Protein AF-0000000084651810 (afdb_homodimer)

Radius of gyration: 59.27 Å; Cα contacts (8 Å, |Δi|>4): 561; chains: 2; bounding box: 59×204×108 Å

Secondary structure (DSSP, 8-state):
--HHHHHHHHHHHHHHHHHHHHHHHHHHHHHHHHHHHHHHHHHHHHHHHHHHHHHHHHHHHHHHHHHHHHHHHHHHHHHHHHHHHHHHHHHHHHHHHHHHHHHTGGGGHHHHHHHHHHHHHHHHHHHHHHHHHHHHHHHHHHHHHHHHHHHHHHHHHHHHHHHHHHHHHHHHHHHHHHHHHHHHHHHHHHHHHHHHHHHHHHHHHHHHHHHHHHHHHHHHHHHHHHHHHHHHHHHHHHHHHHHHHTT--------/--HHHHHHHHHHHHHHHHHHHHHHHHHHHHHHHHHHHHHHHHHHHHHHHHHHHHHHHHHHHHHHHHHHHHHHHHHHHHHHHHHHHHHHHHHHHHHHHHHHHHHTGGGGHHHHHHHHHHHHHHHHHHHHHHHHHHHHHHHHHHHHHHHHHHHHHHHHHHHHHHHHHHHHHHHHHHHHHHHHHHHHHHHHHHHHHHHHHHHHHHHHHHHHHHHHHHHHHHHHHHHHHHHHHHHHHHHHHHHHHHHHHTT--------

pLDDT: mean 84.46, std 17.39, range [23.39, 98.75]

Nearest PDB structures (foldseek):
  3zx6-assembly1_B  TM=9.727E-01  e=1.995E-11  Archaeoglobus fulgidus DSM 4304
  8c5v-assembly1_I  TM=8.941E-01  e=7.279E-11  Escherichia coli
  3ja6-assembly1_H  TM=8.760E-01  e=2.807E-08  Escherichia coli
  5xg2-assembly1_A  TM=6.063E-01  e=2.190E-02  Pyrococcus yayanosii CH1
  5nnv-assembly1_A  TM=5.414E-01  e=7.587E-02  Bacillus subtilis subsp. subtilis str. 168

InterPro domains:
  IPR004089 Methyl-accepting chemotaxis protein (MCP) signalling domain [PF00015] (44-198)
  IPR004089 Methyl-accepting chemotaxis protein (MCP) signalling domain [PS50111] (1-217)
  IPR004089 Methyl-accepting chemotaxis protein (MCP) signalling domain [SM00283] (2-231)
  IPR004090 Chemotaxis methyl-accepting receptor [PR00260] (5-34)
  IPR004090 Chemotaxis methyl-accepting receptor [PR00260] (82-109)
  IPR004090 Chemotaxis methyl-accepting receptor [PR00260] (111-140)
  IPR004090 Chemotaxis methyl-accepting receptor [PR00260] (159-188)

Foldseek 3Di:
DALVVLLVVLVVLLVVLVVVLVVLVVLLVVLVVLLVVLVVLLVVLVVQLVVLVVVLVVLVVQLVVLVVLLVVLVVLLVVLVVQLVVLVVQLVVLVVQLVVLVVVPPVSPVSNVVSVVSNVVSVVSNVVSVVVNVVSVVSNVVSVVSNVVSVVSSVVSVVSNVVSVVSSVVSVVSNVVSVVVSVVSVVVSVVSVVSNVVSVVSSVVSVVVNVVVVVVVVVVVVVVVVVVVVVCVVVVVVVVVVVVPVVPPPPPDPD/DALVVLLVVLVVLLVVLVVVLVVLVVLLVVLVVLLVVLVVLLVVLVVQLVVLVVVLVVLVVQLVVLVVLLVVLVVLLVVLVVQLVVLVVQLVVLVVQLVVLVVVPPVSPVSNVVSVVSNVVSVVSNVVSVVVNVVSVVSNVVSVVSNVVSVVSSVVSVVSNVVSVVSSVVSVVSNVVSVVVSVVSVVVSVVSVVSNVVSVVSSVVSVVVNVVVVVVVVVVVVVVVVVVVVVVVVVVVVVVVVVVVVVVPDPPDDD

Structure (mmCIF, N/CA/C/O backbone):
data_AF-0000000084651810-model_v1
#
loop_
_entity.id
_entity.type
_entity.pdbx_description
1 polymer 'Methyl-accepting chemotaxis protein'
#
loop_
_atom_site.group_PDB
_atom_site.id
_atom_site.type_symbol
_atom_site.label_atom_id
_atom_site.label_alt_id
_atom_site.label_comp_id
_atom_site.label_asym_id
_atom_site.label_entity_id
_atom_site.label_seq_id
_atom_site.pdbx_PDB_ins_code
_atom_site.Cartn_x
_atom_site.Cartn_y
_atom_site.Cartn_z
_atom_site.occupancy
_atom_site.B_iso_or_equiv
_atom_site.auth_seq_id
_atom_site.auth_comp_id
_atom_site.auth_asym_id
_atom_site.auth_atom_id
_atom_site.pdbx_PDB_model_num
ATOM 1 N N . MET A 1 1 ? 6.223 62.5 25.516 1 40.5 1 MET A N 1
ATOM 2 C CA . MET A 1 1 ? 6.027 61.344 24.672 1 40.5 1 MET A CA 1
ATOM 3 C C . MET A 1 1 ? 4.547 61.031 24.5 1 40.5 1 MET A C 1
ATOM 5 O O . MET A 1 1 ? 3.904 60.5 25.422 1 40.5 1 MET A O 1
ATOM 9 N N . THR A 1 2 ? 3.861 61.719 23.562 1 55.69 2 THR A N 1
ATOM 10 C CA . THR A 1 2 ? 2.633 62.469 23.297 1 55.69 2 THR A CA 1
ATOM 11 C C . THR A 1 2 ? 1.539 61.531 22.781 1 55.69 2 THR A C 1
ATOM 13 O O . THR A 1 2 ? 1.82 60.406 22.391 1 55.69 2 THR A O 1
ATOM 16 N N . SER A 1 3 ? 0.353 61.906 23.188 1 61.06 3 SER A N 1
ATOM 17 C CA . SER A 1 3 ? -0.871 61.406 22.562 1 61.06 3 SER A CA 1
ATOM 18 C C . SER A 1 3 ? -0.621 61 21.109 1 61.06 3 SER A C 1
ATOM 20 O O . SER A 1 3 ? -1.196 60 20.641 1 61.06 3 SER A O 1
ATOM 22 N N . GLN A 1 4 ? 0.406 61.594 20.609 1 60.19 4 GLN A N 1
ATOM 23 C CA . GLN A 1 4 ? 0.711 61.344 19.203 1 60.19 4 GLN A CA 1
ATOM 24 C C . GLN A 1 4 ? 1.455 60 19.047 1 60.19 4 GLN A C 1
ATOM 26 O O . GLN A 1 4 ? 1.187 59.25 18.125 1 60.19 4 GLN A O 1
ATOM 31 N N . GLN A 1 5 ? 2.33 59.75 19.938 1 63.53 5 GLN A N 1
ATOM 32 C CA . GLN A 1 5 ? 3.082 58.5 19.891 1 63.53 5 GLN A CA 1
ATOM 33 C C . GLN A 1 5 ? 2.168 57.281 20.109 1 63.53 5 GLN A C 1
ATOM 35 O O . GLN A 1 5 ? 2.309 56.25 19.438 1 63.53 5 GLN A O 1
ATOM 40 N N . LEU A 1 6 ? 1.223 57.438 20.938 1 64.75 6 LEU A N 1
ATOM 41 C CA . LEU A 1 6 ? 0.259 56.375 21.203 1 64.75 6 LEU A CA 1
ATOM 42 C C . LEU A 1 6 ? -0.626 56.125 19.984 1 64.75 6 LEU A C 1
ATOM 44 O O . LEU A 1 6 ? -0.954 54.969 19.672 1 64.75 6 LEU A O 1
ATOM 48 N N . ALA A 1 7 ? -0.992 57.281 19.328 1 66.75 7 ALA A N 1
ATOM 49 C CA . ALA A 1 7 ? -1.823 57.156 18.125 1 66.75 7 ALA A CA 1
ATOM 50 C C . ALA A 1 7 ? -1.078 56.438 17.016 1 66.75 7 ALA A C 1
ATOM 52 O O . ALA A 1 7 ? -1.644 55.562 16.344 1 66.75 7 ALA A O 1
ATOM 53 N N . GLU A 1 8 ? 0.18 56.75 16.828 1 67.69 8 GLU A N 1
ATOM 54 C CA . GLU A 1 8 ? 1.001 56.094 15.805 1 67.69 8 GLU A CA 1
ATOM 55 C C . GLU A 1 8 ? 1.235 54.625 16.141 1 67.69 8 GLU A C 1
ATOM 57 O O . GLU A 1 8 ? 1.187 53.75 15.25 1 67.69 8 GLU A O 1
ATOM 62 N N . GLY A 1 9 ? 1.495 54.375 17.328 1 66.12 9 GLY A N 1
ATOM 63 C CA . GLY A 1 9 ? 1.642 53 17.781 1 66.12 9 GLY A CA 1
ATOM 64 C C . GLY A 1 9 ? 0.395 52.156 17.547 1 66.12 9 GLY A C 1
ATOM 65 O O . GLY A 1 9 ? 0.48 51.031 17.109 1 66.12 9 GLY A O 1
ATOM 66 N N . SER A 1 10 ? -0.712 52.812 17.844 1 69.44 10 SER A N 1
ATOM 67 C CA . SER A 1 10 ? -1.98 52.125 17.672 1 69.44 10 SER A CA 1
ATOM 68 C C . SER A 1 10 ? -2.234 51.781 16.203 1 69.44 10 SER A C 1
ATOM 70 O O . SER A 1 10 ? -2.766 50.719 15.875 1 69.44 10 SER A O 1
ATOM 72 N N . ALA A 1 11 ? -1.832 52.719 15.344 1 71.62 11 ALA A N 1
ATOM 73 C CA . ALA A 1 11 ? -2.012 52.5 13.906 1 71.62 11 ALA A CA 1
ATOM 74 C C . ALA A 1 11 ? -1.132 51.344 13.422 1 71.62 11 ALA A C 1
ATOM 76 O O . ALA A 1 11 ? -1.573 50.531 12.625 1 71.62 11 ALA A O 1
ATOM 77 N N . GLU A 1 12 ? 0.08 51.281 13.867 1 71.25 12 GLU A N 1
ATOM 78 C CA . GLU A 1 12 ? 0.997 50.219 13.508 1 71.25 12 GLU A CA 1
ATOM 79 C C . GLU A 1 12 ? 0.505 48.875 14.031 1 71.25 12 GLU A C 1
ATOM 81 O O . GLU A 1 12 ? 0.606 47.844 13.344 1 71.25 12 GLU A O 1
ATOM 86 N N . GLN A 1 13 ? -0.045 48.906 15.125 1 72.5 13 GLN A N 1
ATOM 87 C CA . GLN A 1 13 ? -0.58 47.688 15.719 1 72.5 13 GLN A CA 1
ATOM 88 C C . GLN A 1 13 ? -1.797 47.188 14.945 1 72.5 13 GLN A C 1
ATOM 90 O O . GLN A 1 13 ? -1.97 45.969 14.75 1 72.5 13 GLN A O 1
ATOM 95 N N . ALA A 1 14 ? -2.582 48.156 14.578 1 73.5 14 ALA A N 1
ATOM 96 C CA . ALA A 1 14 ? -3.76 47.781 13.805 1 73.5 14 ALA A CA 1
ATOM 97 C C . ALA A 1 14 ? -3.361 47.062 12.516 1 73.5 14 ALA A C 1
ATOM 99 O O . ALA A 1 14 ? -3.979 46.062 12.133 1 73.5 14 ALA A O 1
ATOM 100 N N . ALA A 1 15 ? -2.281 47.562 11.883 1 75.94 15 ALA A N 1
ATOM 101 C CA . ALA A 1 15 ? -1.794 46.938 10.648 1 75.94 15 ALA A CA 1
ATOM 102 C C . ALA A 1 15 ? -1.234 45.562 10.906 1 75.94 15 ALA A C 1
ATOM 104 O O . ALA A 1 15 ? -1.475 44.625 10.133 1 75.94 15 ALA A O 1
ATOM 105 N N . ALA A 1 16 ? -0.501 45.406 11.938 1 73.38 16 ALA A N 1
ATOM 106 C CA . ALA A 1 16 ? 0.08 44.125 12.312 1 73.38 16 ALA A CA 1
ATOM 107 C C . ALA A 1 16 ? -1.009 43.094 12.625 1 73.38 16 ALA A C 1
ATOM 109 O O . ALA A 1 16 ? -0.89 41.906 12.25 1 73.38 16 ALA A O 1
ATOM 110 N N . ILE A 1 17 ? -2.064 43.531 13.242 1 76.56 17 ILE A N 1
ATOM 111 C CA . ILE A 1 17 ? -3.164 42.625 13.602 1 76.56 17 ILE A CA 1
ATOM 112 C C . ILE A 1 17 ? -3.9 42.188 12.344 1 76.56 17 ILE A C 1
ATOM 114 O O . ILE A 1 17 ? -4.355 41.031 12.258 1 76.56 17 ILE A O 1
ATOM 118 N N . GLU A 1 18 ? -4.02 43.156 11.414 1 81.5 18 GLU A N 1
ATOM 119 C CA . GLU A 1 18 ? -4.648 42.812 10.148 1 81.5 18 GLU A CA 1
ATOM 120 C C . GLU A 1 18 ? -3.857 41.719 9.43 1 81.5 18 GLU A C 1
ATOM 122 O O . GLU A 1 18 ? -4.434 40.75 8.906 1 81.5 18 GLU A O 1
ATOM 127 N N . GLN A 1 19 ? -2.6 41.875 9.406 1 79.19 19 GLN A N 1
ATOM 128 C CA . GLN A 1 19 ? -1.735 40.875 8.773 1 79.19 19 GLN A CA 1
ATOM 129 C C . GLN A 1 19 ? -1.808 39.531 9.516 1 79.19 19 GLN A C 1
ATOM 131 O O . GLN A 1 19 ? -1.826 38.469 8.883 1 79.19 19 GLN A O 1
ATOM 136 N N . THR A 1 20 ? -1.772 39.562 10.82 1 78.38 20 THR A N 1
ATOM 137 C CA . THR A 1 20 ? -1.868 38.344 11.625 1 78.38 20 THR A CA 1
ATOM 138 C C . THR A 1 20 ? -3.197 37.625 11.383 1 78.38 20 THR A C 1
ATOM 140 O O . THR A 1 20 ? -3.242 36.406 11.273 1 78.38 20 THR A O 1
ATOM 143 N N . SER A 1 21 ? -4.211 38.438 11.312 1 82.25 21 SER A N 1
ATOM 144 C CA . SER A 1 21 ? -5.531 37.906 11.031 1 82.25 21 SER A CA 1
ATOM 145 C C . SER A 1 21 ? -5.559 3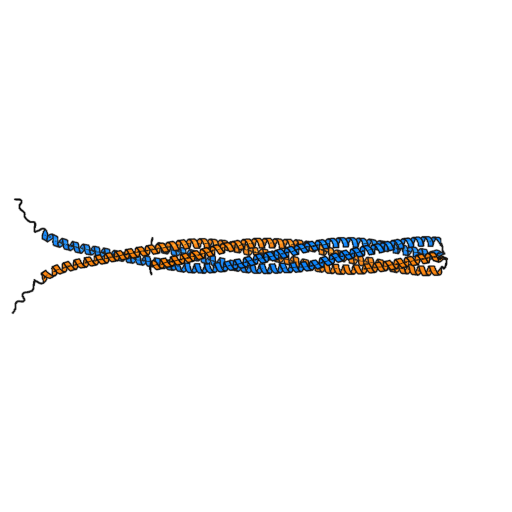7.188 9.688 1 82.25 21 SER A C 1
ATOM 147 O O . SER A 1 21 ? -6.145 36.094 9.562 1 82.25 21 SER A O 1
ATOM 149 N N . ALA A 1 22 ? -4.93 37.812 8.672 1 84 22 ALA A N 1
ATOM 150 C CA . ALA A 1 22 ? -4.863 37.219 7.344 1 84 22 ALA A CA 1
ATOM 151 C C . ALA A 1 22 ? -4.082 35.906 7.371 1 84 22 ALA A C 1
ATOM 153 O O . ALA A 1 22 ? -4.5 34.906 6.762 1 84 22 ALA A O 1
ATOM 154 N N . THR A 1 23 ? -2.971 35.875 8.008 1 82.5 23 THR A N 1
ATOM 155 C CA . THR A 1 23 ? -2.146 34.688 8.133 1 82.5 23 THR A CA 1
ATOM 156 C C . THR A 1 23 ? -2.914 33.562 8.844 1 82.5 23 THR A C 1
ATOM 158 O O . THR A 1 23 ? -2.814 32.406 8.469 1 82.5 23 THR A O 1
ATOM 161 N N . MET A 1 24 ? -3.676 33.938 9.828 1 81 24 MET A N 1
ATOM 162 C CA . MET A 1 24 ? -4.461 32.969 10.586 1 81 24 MET A CA 1
ATOM 163 C C . MET A 1 24 ? -5.527 32.344 9.703 1 81 24 MET A C 1
ATOM 165 O O . MET A 1 24 ? -5.805 31.141 9.828 1 81 24 MET A O 1
ATOM 169 N N . GLN A 1 25 ? -6.117 33.156 8.883 1 83.06 25 GLN A N 1
ATOM 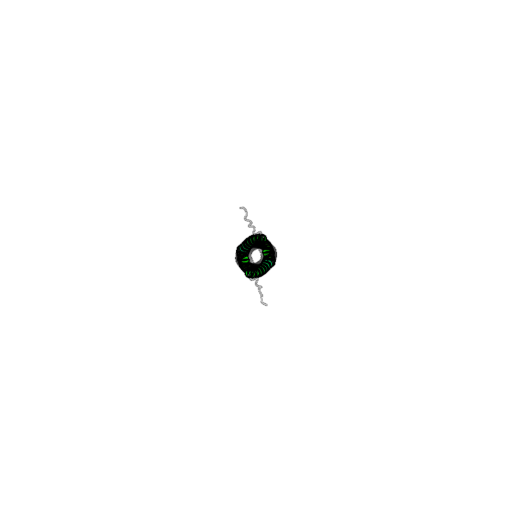170 C CA . GLN A 1 25 ? -7.113 32.625 7.961 1 83.06 25 GLN A CA 1
ATOM 171 C C . GLN A 1 25 ? -6.484 31.625 6.992 1 83.06 25 GLN A C 1
ATOM 173 O O . GLN A 1 25 ? -7.062 30.562 6.719 1 83.06 25 GLN A O 1
ATOM 178 N N . GLU A 1 26 ? -5.324 31.953 6.504 1 86.94 26 GLU A N 1
ATOM 179 C CA . GLU A 1 26 ? -4.609 31.047 5.602 1 86.94 26 GLU A CA 1
ATOM 180 C C . GLU A 1 26 ? -4.238 29.75 6.297 1 86.94 26 GLU A C 1
ATOM 182 O O . GLU A 1 26 ? -4.375 28.672 5.719 1 86.94 26 GLU A O 1
ATOM 187 N N . THR A 1 27 ? -3.768 29.844 7.461 1 85.62 27 THR A N 1
ATOM 188 C CA . THR A 1 27 ? -3.381 28.672 8.234 1 85.62 27 THR A CA 1
ATOM 189 C C . THR A 1 27 ? -4.59 27.781 8.516 1 85.62 27 THR A C 1
ATOM 191 O O . THR A 1 27 ? -4.496 26.562 8.422 1 85.62 27 THR A O 1
ATOM 194 N N . SER A 1 28 ? -5.691 28.391 8.844 1 86.31 28 SER A N 1
ATOM 195 C CA . SER A 1 28 ? -6.918 27.641 9.086 1 86.31 28 SER A CA 1
ATOM 196 C C . SER A 1 28 ? -7.328 26.828 7.859 1 86.31 28 SER A C 1
ATOM 198 O O . SER A 1 28 ? -7.773 25.688 7.984 1 86.31 28 SER A O 1
ATOM 200 N N . VAL A 1 29 ? -7.184 27.422 6.688 1 90.06 29 VAL A N 1
ATOM 201 C CA . VAL A 1 29 ? -7.535 26.75 5.441 1 90.06 29 VAL A CA 1
ATOM 202 C C . VAL A 1 29 ? -6.613 25.547 5.219 1 90.06 29 VAL A C 1
ATOM 204 O O . VAL A 1 29 ? -7.07 24.469 4.848 1 90.06 29 VAL A O 1
ATOM 207 N N . THR A 1 30 ? -5.305 25.734 5.449 1 92.25 30 THR A N 1
ATOM 208 C CA . THR A 1 30 ? -4.34 24.672 5.23 1 92.25 30 THR A CA 1
ATOM 209 C C . THR A 1 30 ? -4.555 23.531 6.23 1 92.25 30 THR A C 1
ATOM 211 O O . THR A 1 30 ? -4.34 22.359 5.906 1 92.25 30 THR A O 1
ATOM 214 N N . ILE A 1 31 ? -4.973 23.828 7.422 1 91.19 31 ILE A N 1
ATOM 215 C CA . ILE A 1 31 ? -5.258 22.812 8.43 1 91.19 31 ILE A CA 1
ATOM 216 C C . ILE A 1 31 ? -6.434 21.953 7.98 1 91.19 31 ILE A C 1
ATOM 218 O O . ILE A 1 31 ? -6.398 20.734 8.109 1 91.19 31 ILE A O 1
ATOM 222 N N . LYS A 1 32 ? -7.445 22.641 7.461 1 90.25 32 LYS A N 1
ATOM 223 C CA . LYS A 1 32 ? -8.609 21.922 6.953 1 90.25 32 LYS A CA 1
ATOM 224 C C . LYS A 1 32 ? -8.227 21.016 5.789 1 90.25 32 LYS A C 1
ATOM 226 O O . LYS A 1 32 ? -8.695 19.875 5.703 1 90.25 32 LYS A O 1
ATOM 231 N N . GLN A 1 33 ? -7.426 21.5 4.961 1 92.62 33 GLN A N 1
ATOM 232 C CA . GLN A 1 33 ? -6.934 20.719 3.832 1 92.62 33 GLN A CA 1
ATOM 233 C C . GLN A 1 33 ? -6.152 19.5 4.309 1 92.62 33 GLN A C 1
ATOM 235 O O . GLN A 1 33 ? -6.297 18.406 3.756 1 92.62 33 GLN A O 1
ATOM 240 N N . ASN A 1 34 ? -5.293 19.703 5.27 1 93.06 34 ASN A N 1
ATOM 241 C CA . ASN A 1 34 ? -4.539 18.578 5.828 1 93.06 34 ASN A CA 1
ATOM 242 C C . ASN A 1 34 ? -5.461 17.516 6.398 1 93.06 34 ASN A C 1
ATOM 244 O O . ASN A 1 34 ? -5.227 16.312 6.203 1 93.06 34 ASN A O 1
ATOM 248 N N . ALA A 1 35 ? -6.469 17.953 7.082 1 89.94 35 ALA A N 1
ATOM 249 C CA . ALA A 1 35 ? -7.426 17.016 7.656 1 89.94 35 ALA A CA 1
ATOM 250 C C . ALA A 1 35 ? -8.102 16.188 6.566 1 89.94 35 ALA A C 1
ATOM 252 O O . ALA A 1 35 ? -8.242 14.969 6.703 1 89.94 35 ALA A O 1
ATOM 253 N N . GLU A 1 36 ? -8.477 16.781 5.504 1 93.69 36 GLU A N 1
ATOM 254 C CA . GLU A 1 36 ? -9.125 16.094 4.395 1 93.69 36 GLU A CA 1
ATOM 255 C C . GLU A 1 36 ? -8.172 15.125 3.711 1 93.69 36 GLU A C 1
ATOM 257 O O . GLU A 1 36 ? -8.531 13.977 3.432 1 93.69 36 GLU A O 1
ATOM 262 N N . ASN A 1 37 ? -6.992 15.617 3.441 1 95.38 37 ASN A N 1
ATOM 263 C CA . ASN A 1 37 ? -5.992 14.773 2.791 1 95.38 37 ASN A CA 1
ATOM 264 C C . ASN A 1 37 ? -5.641 13.562 3.646 1 95.38 37 ASN A C 1
ATOM 266 O O . ASN A 1 37 ? -5.422 12.469 3.119 1 95.38 37 ASN A O 1
ATOM 270 N N . THR A 1 38 ? -5.598 13.75 4.902 1 93.94 38 THR A N 1
ATOM 271 C CA . THR A 1 38 ? -5.297 12.664 5.828 1 93.94 38 THR A CA 1
ATOM 272 C C . THR A 1 38 ? -6.398 11.609 5.801 1 93.94 38 THR A C 1
ATOM 274 O O . THR A 1 38 ? -6.113 10.406 5.781 1 93.94 38 THR A O 1
ATOM 277 N N . LYS A 1 39 ? -7.578 12.078 5.762 1 93.88 39 LYS A N 1
ATOM 278 C CA . LYS A 1 39 ? -8.703 11.156 5.691 1 93.88 39 LYS A CA 1
ATOM 279 C C . LYS A 1 39 ? -8.648 10.312 4.422 1 93.88 39 LYS A C 1
ATOM 281 O O . LYS A 1 39 ? -8.836 9.094 4.469 1 93.88 39 LYS A O 1
ATOM 286 N N . ASN A 1 40 ? -8.375 10.922 3.363 1 96.94 40 ASN A N 1
ATOM 287 C CA . ASN A 1 40 ? -8.266 10.227 2.088 1 96.94 40 ASN A CA 1
ATOM 288 C C . ASN A 1 40 ? -7.102 9.234 2.09 1 96.94 40 ASN A C 1
ATOM 290 O O . ASN A 1 40 ? -7.238 8.109 1.607 1 96.94 40 ASN A O 1
ATOM 294 N N . ALA A 1 41 ? -5.988 9.656 2.613 1 97.06 41 ALA A N 1
ATOM 295 C CA . ALA A 1 41 ? -4.82 8.781 2.695 1 97.06 41 ALA A CA 1
ATOM 296 C C . ALA A 1 41 ? -5.121 7.543 3.539 1 97.06 41 ALA A C 1
ATOM 298 O O . ALA A 1 41 ? -4.715 6.434 3.189 1 97.06 41 ALA A O 1
ATOM 299 N N . SER A 1 42 ? -5.828 7.785 4.625 1 95.69 42 SER A N 1
ATOM 300 C CA . SER A 1 42 ? -6.215 6.676 5.492 1 95.69 42 SER A CA 1
ATOM 301 C C . SER A 1 42 ? -7.102 5.676 4.758 1 95.69 42 SER A C 1
ATOM 303 O O . SER A 1 42 ? -6.887 4.465 4.844 1 95.69 42 SER A O 1
ATOM 305 N N . ALA A 1 43 ? -8.047 6.148 4.02 1 97.44 43 ALA A N 1
ATOM 306 C CA . ALA A 1 43 ? -8.961 5.293 3.27 1 97.44 43 ALA A CA 1
ATOM 307 C C . ALA A 1 43 ? -8.203 4.48 2.217 1 97.44 43 ALA A C 1
ATOM 309 O O . ALA A 1 43 ? -8.477 3.291 2.033 1 97.44 43 ALA A O 1
ATOM 310 N N . LEU A 1 44 ? -7.316 5.109 1.563 1 97.94 44 LEU A N 1
ATOM 311 C CA . LEU A 1 44 ? -6.523 4.438 0.539 1 97.94 44 LEU A CA 1
ATOM 312 C C . LEU A 1 44 ? -5.625 3.373 1.157 1 97.94 44 LEU A C 1
ATOM 314 O O . LEU A 1 44 ? -5.422 2.309 0.569 1 97.94 44 LEU A O 1
ATOM 318 N N . SER A 1 45 ? -5.066 3.68 2.309 1 98.06 45 SER A N 1
ATOM 319 C CA . SER A 1 45 ? -4.242 2.703 3.016 1 98.06 45 SER A CA 1
ATOM 320 C C . SER A 1 45 ? -5.062 1.48 3.418 1 98.06 45 SER A C 1
ATOM 322 O O . SER A 1 45 ? -4.59 0.347 3.312 1 98.06 45 SER A O 1
ATOM 324 N N . ASP A 1 46 ? -6.277 1.731 3.814 1 97.25 46 ASP A N 1
ATOM 325 C CA . ASP A 1 46 ? -7.172 0.636 4.168 1 97.25 46 ASP A CA 1
ATOM 326 C C . ASP A 1 46 ? -7.48 -0.234 2.949 1 97.25 46 ASP A C 1
ATOM 328 O O . ASP A 1 46 ? -7.48 -1.463 3.043 1 97.25 46 ASP A O 1
ATOM 332 N N . LYS A 1 47 ? -7.73 0.368 1.846 1 98.25 47 LYS A N 1
ATOM 333 C CA . LYS A 1 47 ? -7.969 -0.361 0.604 1 98.25 47 LYS A CA 1
ATOM 334 C C . LYS A 1 47 ? -6.754 -1.199 0.214 1 98.25 47 LYS A C 1
ATOM 336 O O . LYS A 1 47 ? -6.898 -2.334 -0.244 1 98.25 47 LYS A O 1
ATOM 341 N N . THR A 1 48 ? -5.605 -0.612 0.396 1 98.62 48 THR A N 1
ATOM 342 C CA . THR A 1 48 ? -4.359 -1.309 0.099 1 98.62 48 THR A CA 1
ATOM 343 C C . THR A 1 48 ? -4.207 -2.545 0.981 1 98.62 48 THR A C 1
ATOM 345 O O . THR A 1 48 ? -3.875 -3.625 0.492 1 98.62 48 THR A O 1
ATOM 348 N N . ALA A 1 49 ? -4.473 -2.367 2.271 1 98.19 49 ALA A N 1
ATOM 349 C CA . ALA A 1 49 ? -4.391 -3.484 3.207 1 98.19 49 ALA A CA 1
ATOM 350 C C . ALA A 1 49 ? -5.352 -4.602 2.812 1 98.19 49 ALA A C 1
ATOM 352 O O . ALA A 1 49 ? -4.98 -5.777 2.818 1 98.19 49 ALA A O 1
ATOM 353 N N . ARG A 1 50 ? -6.551 -4.281 2.371 1 98 50 ARG A N 1
ATOM 354 C CA . ARG A 1 50 ? -7.551 -5.266 1.975 1 98 50 ARG A CA 1
ATOM 355 C C . ARG A 1 50 ? -7.133 -5.988 0.699 1 98 50 ARG A C 1
ATOM 357 O O . ARG A 1 50 ? -7.262 -7.211 0.6 1 98 50 ARG A O 1
ATOM 364 N N . ALA A 1 51 ? -6.66 -5.219 -0.225 1 98.38 51 ALA A N 1
ATOM 365 C CA . ALA A 1 51 ? -6.188 -5.812 -1.474 1 98.38 51 ALA A CA 1
ATOM 366 C C . ALA A 1 51 ? -5.035 -6.781 -1.22 1 98.38 51 ALA A C 1
ATOM 368 O O . ALA A 1 51 ? -4.961 -7.844 -1.839 1 98.38 51 ALA A O 1
ATOM 369 N N . SER A 1 52 ? -4.113 -6.391 -0.338 1 98.62 52 SER A N 1
ATOM 370 C CA . SER A 1 52 ? -2.988 -7.25 0.011 1 98.62 52 SER A CA 1
ATOM 371 C C . SER A 1 52 ? -3.463 -8.539 0.677 1 98.62 52 SER A C 1
ATOM 373 O O . SER A 1 52 ? -2.955 -9.625 0.379 1 98.62 52 SER A O 1
ATOM 375 N N . ASP A 1 53 ? -4.461 -8.406 1.528 1 98.06 53 ASP A N 1
ATOM 376 C CA . ASP A 1 53 ? -5.02 -9.562 2.213 1 98.06 53 ASP A CA 1
ATOM 377 C C . ASP A 1 53 ? -5.676 -10.523 1.222 1 98.06 53 ASP A C 1
ATOM 379 O O . ASP A 1 53 ? -5.469 -11.734 1.297 1 98.06 53 ASP A O 1
ATOM 383 N N . GLU A 1 54 ? -6.406 -10 0.331 1 97.75 54 GLU A N 1
ATOM 384 C CA . GLU A 1 54 ? -7.047 -10.812 -0.697 1 97.75 54 GLU A CA 1
ATOM 385 C C . GLU A 1 54 ? -6.012 -11.492 -1.586 1 97.75 54 GLU A C 1
ATOM 387 O O . GLU A 1 54 ? -6.125 -12.688 -1.878 1 97.75 54 GLU A O 1
ATOM 392 N N . GLY A 1 55 ? -5.031 -10.695 -1.976 1 98.19 55 GLY A N 1
ATOM 393 C CA . GLY A 1 55 ? -3.955 -11.281 -2.76 1 98.19 55 GLY A CA 1
ATOM 394 C C . GLY A 1 55 ? -3.232 -12.398 -2.039 1 98.19 55 GLY A C 1
ATOM 395 O O . GLY A 1 55 ? -2.918 -13.43 -2.641 1 98.19 55 GLY A O 1
ATOM 396 N N . TYR A 1 56 ? -3.016 -12.219 -0.776 1 98.31 56 TYR A N 1
ATOM 397 C CA . TYR A 1 56 ? -2.324 -13.211 0.038 1 98.31 56 TYR A CA 1
ATOM 398 C C . TYR A 1 56 ? -3.119 -14.516 0.106 1 98.31 56 TYR A C 1
ATOM 400 O O . TYR A 1 56 ? -2.555 -15.602 -0.035 1 98.31 56 TYR A O 1
ATOM 408 N N . LYS A 1 57 ? -4.402 -14.469 0.274 1 98.31 57 LYS A N 1
ATOM 409 C CA . LYS A 1 57 ? -5.262 -15.648 0.31 1 98.31 57 LYS A CA 1
ATOM 410 C C . LYS A 1 57 ? -5.215 -16.406 -1.015 1 98.31 57 LYS A C 1
ATOM 412 O O . LYS A 1 57 ? -5.129 -17.625 -1.03 1 98.31 57 LYS A O 1
ATOM 417 N N . HIS A 1 58 ? -5.289 -15.656 -2.098 1 98.19 58 HIS A N 1
ATOM 418 C CA . HIS A 1 58 ? -5.191 -16.281 -3.414 1 98.19 58 HIS A CA 1
ATOM 419 C C . HIS A 1 58 ? -3.842 -16.969 -3.598 1 98.19 58 HIS A C 1
ATOM 421 O O . HIS A 1 58 ? -3.76 -18.016 -4.238 1 98.19 58 HIS A O 1
ATOM 427 N N . MET A 1 59 ? -2.805 -16.406 -2.992 1 98.06 59 MET A N 1
ATOM 428 C CA . MET A 1 59 ? -1.476 -16.984 -3.143 1 98.06 59 MET A CA 1
ATOM 429 C C . MET A 1 59 ? -1.361 -18.297 -2.363 1 98.06 59 MET A C 1
ATOM 431 O O . MET A 1 59 ? -0.643 -19.203 -2.775 1 98.06 59 MET A O 1
ATOM 435 N N . ILE A 1 60 ? -2.098 -18.406 -1.293 1 97.94 60 ILE A N 1
ATOM 436 C CA . ILE A 1 60 ? -2.15 -19.672 -0.564 1 97.94 60 ILE A CA 1
ATOM 437 C C . ILE A 1 60 ? -2.715 -20.766 -1.468 1 97.94 60 ILE A C 1
ATOM 439 O O . ILE A 1 60 ? -2.17 -21.859 -1.532 1 97.94 60 ILE A O 1
ATOM 443 N N . ASP A 1 61 ? -3.74 -20.391 -2.18 1 97.75 61 ASP A N 1
ATOM 444 C CA . ASP A 1 61 ? -4.352 -21.328 -3.115 1 97.75 61 ASP A CA 1
ATOM 445 C C . ASP A 1 61 ? -3.391 -21.672 -4.254 1 97.75 61 ASP A C 1
ATOM 447 O O . ASP A 1 61 ? -3.32 -22.828 -4.688 1 97.75 61 ASP A O 1
ATOM 451 N N . MET A 1 62 ? -2.688 -20.703 -4.711 1 98.44 62 MET A N 1
ATOM 452 C CA . MET A 1 62 ? -1.702 -20.938 -5.762 1 98.44 62 MET A CA 1
ATOM 453 C C . MET A 1 62 ? -0.615 -21.891 -5.293 1 98.44 62 MET A C 1
ATOM 455 O O . MET A 1 62 ? -0.256 -22.828 -6.012 1 98.44 62 MET A O 1
ATOM 459 N N . ASN A 1 63 ? -0.119 -21.609 -4.113 1 98.12 63 ASN A N 1
ATOM 460 C CA . ASN A 1 63 ? 0.919 -22.469 -3.539 1 98.12 63 ASN A CA 1
ATOM 461 C C . ASN A 1 63 ? 0.45 -23.906 -3.406 1 98.12 63 ASN A C 1
ATOM 463 O O . ASN A 1 63 ? 1.188 -24.844 -3.74 1 98.12 63 ASN A O 1
ATOM 467 N N . LYS A 1 64 ? -0.774 -24.141 -3.008 1 97.81 64 LYS A N 1
ATOM 468 C CA . LYS A 1 64 ? -1.354 -25.469 -2.902 1 97.81 64 LYS A CA 1
ATOM 469 C C . LYS A 1 64 ? -1.442 -26.141 -4.27 1 97.81 64 LYS A C 1
ATOM 471 O O . LYS A 1 64 ? -1.094 -27.312 -4.414 1 97.81 64 LYS A O 1
ATOM 476 N N . SER A 1 65 ? -1.901 -25.375 -5.211 1 97.94 65 SER A N 1
ATOM 477 C CA . SER A 1 65 ? -2.025 -25.906 -6.566 1 97.94 65 SER A CA 1
ATOM 478 C C . SER A 1 65 ? -0.669 -26.344 -7.117 1 97.94 65 SER A C 1
ATOM 480 O O . SER A 1 65 ? -0.535 -27.438 -7.664 1 97.94 65 SER A O 1
ATOM 482 N N . MET A 1 66 ? 0.356 -25.531 -6.938 1 98.19 66 MET A N 1
ATOM 483 C CA . MET A 1 66 ? 1.692 -25.828 -7.438 1 98.19 66 MET A CA 1
ATOM 484 C C . MET A 1 66 ? 2.27 -27.062 -6.738 1 98.19 66 MET A C 1
ATOM 486 O O . MET A 1 66 ? 2.904 -27.906 -7.375 1 98.19 66 MET A O 1
ATOM 490 N N . ASN A 1 67 ? 2.002 -27.156 -5.496 1 98.31 67 ASN A N 1
ATOM 491 C CA . ASN A 1 67 ? 2.475 -28.328 -4.762 1 98.31 67 ASN A CA 1
ATOM 492 C C . ASN A 1 67 ? 1.756 -29.609 -5.211 1 98.31 67 ASN A C 1
ATOM 494 O O . ASN A 1 67 ? 2.375 -30.656 -5.324 1 98.31 67 ASN A O 1
ATOM 498 N N . GLU A 1 68 ? 0.479 -29.484 -5.453 1 98.31 68 GLU A N 1
ATOM 499 C CA . GLU A 1 68 ? -0.281 -30.641 -5.949 1 98.31 68 GLU A CA 1
ATOM 500 C C . GLU A 1 68 ? 0.202 -31.062 -7.332 1 98.31 68 GLU A C 1
ATOM 502 O O . GLU A 1 68 ? 0.305 -32.25 -7.617 1 98.31 68 GLU A O 1
ATOM 507 N N . ILE A 1 69 ? 0.496 -30.109 -8.148 1 98.44 69 ILE A N 1
ATOM 508 C CA . ILE A 1 69 ? 1.015 -30.406 -9.477 1 98.44 69 ILE A CA 1
ATOM 509 C C . ILE A 1 69 ? 2.365 -31.109 -9.359 1 98.44 69 ILE A C 1
ATOM 511 O O . ILE A 1 69 ? 2.633 -32.062 -10.078 1 98.44 69 ILE A O 1
ATOM 515 N N . LYS A 1 70 ? 3.176 -30.625 -8.516 1 98 70 LYS A N 1
ATOM 516 C CA . LYS A 1 70 ? 4.477 -31.234 -8.281 1 98 70 LYS A CA 1
ATOM 517 C C . LYS A 1 70 ? 4.32 -32.688 -7.84 1 98 70 LYS A C 1
ATOM 519 O O . LYS A 1 70 ? 4.977 -33.594 -8.383 1 98 70 LYS A O 1
ATOM 524 N N . LYS A 1 71 ? 3.428 -32.938 -6.914 1 98.19 71 LYS A N 1
ATOM 525 C CA . LYS A 1 71 ? 3.174 -34.281 -6.418 1 98.19 71 LYS A CA 1
ATOM 526 C C . LYS A 1 71 ? 2.627 -35.188 -7.523 1 98.19 71 LYS A C 1
ATOM 528 O O . LYS A 1 71 ? 3.064 -36.344 -7.672 1 98.19 71 LYS A O 1
ATOM 533 N N . SER A 1 72 ? 1.679 -34.625 -8.258 1 98 72 SER A N 1
ATOM 534 C CA . SER A 1 72 ? 1.093 -35.375 -9.367 1 98 72 SER A CA 1
ATOM 535 C C . SER A 1 72 ? 2.143 -35.688 -10.422 1 98 72 SER A C 1
ATOM 537 O O . SER A 1 72 ? 2.129 -36.781 -10.992 1 98 72 SER A O 1
ATOM 539 N N . SER A 1 73 ? 3.025 -34.781 -10.695 1 98.25 73 SER A N 1
ATOM 540 C CA . SER A 1 73 ? 4.082 -35 -11.672 1 98.25 73 SER A CA 1
ATOM 541 C C . SER A 1 73 ? 5.035 -36.125 -11.211 1 98.25 73 SER A C 1
ATOM 543 O O . SER A 1 73 ? 5.449 -36.969 -12.016 1 98.25 73 SER A O 1
ATOM 545 N N . ASP A 1 74 ? 5.328 -36.156 -9.977 1 98.12 74 ASP A N 1
ATOM 546 C CA . ASP A 1 74 ? 6.172 -37.188 -9.422 1 98.12 74 ASP A CA 1
ATOM 547 C C . ASP A 1 74 ? 5.508 -38.562 -9.562 1 98.12 74 ASP A C 1
ATOM 549 O O . ASP A 1 74 ? 6.164 -39.562 -9.922 1 98.12 74 ASP A O 1
ATOM 553 N N . GLU A 1 75 ? 4.25 -38.625 -9.297 1 98.44 75 GLU A N 1
ATOM 554 C CA . GLU A 1 75 ? 3.496 -39.844 -9.445 1 98.44 75 GLU A CA 1
ATOM 555 C C . GLU A 1 75 ? 3.469 -40.312 -10.898 1 98.44 75 GLU A C 1
ATOM 557 O O . GLU A 1 75 ? 3.646 -41.5 -11.18 1 98.44 75 GLU A O 1
ATOM 562 N N . MET A 1 76 ? 3.297 -39.375 -11.797 1 98.69 76 MET A N 1
ATOM 563 C CA . MET A 1 76 ? 3.273 -39.688 -13.219 1 98.69 76 MET A CA 1
ATOM 564 C C . MET A 1 76 ? 4.621 -40.25 -13.672 1 98.69 76 MET A C 1
ATOM 566 O O . MET A 1 76 ? 4.68 -41.156 -14.492 1 98.69 76 MET A O 1
ATOM 570 N N . ALA A 1 77 ? 5.656 -39.656 -13.125 1 98.56 77 ALA A N 1
ATOM 571 C CA . ALA A 1 77 ? 7 -40.094 -13.484 1 98.56 77 ALA A CA 1
ATOM 572 C C . ALA A 1 77 ? 7.191 -41.562 -13.156 1 98.56 77 ALA A C 1
ATOM 574 O O . ALA A 1 77 ? 7.77 -42.312 -13.945 1 98.56 77 ALA A O 1
ATOM 575 N N . LYS A 1 78 ? 6.648 -42.031 -12.055 1 98.62 78 LYS A N 1
ATOM 576 C CA . LYS A 1 78 ? 6.754 -43.438 -11.641 1 98.62 78 LYS A CA 1
ATOM 577 C C . LYS A 1 78 ? 5.945 -44.344 -12.57 1 98.62 78 LYS A C 1
ATOM 579 O O . LYS A 1 78 ? 6.414 -45.406 -12.961 1 98.62 78 LYS A O 1
ATOM 584 N N . ILE A 1 79 ? 4.793 -43.906 -12.906 1 98.75 79 ILE A N 1
ATOM 585 C CA . ILE A 1 79 ? 3.926 -44.719 -13.758 1 98.75 79 ILE A CA 1
ATOM 586 C C . ILE A 1 79 ? 4.535 -44.844 -15.148 1 98.75 79 ILE A C 1
ATOM 588 O O . ILE A 1 79 ? 4.52 -45.906 -15.75 1 98.75 79 ILE A O 1
ATOM 592 N N . ILE A 1 80 ? 5.055 -43.75 -15.648 1 98.69 80 ILE A N 1
ATOM 593 C CA . ILE A 1 80 ? 5.613 -43.75 -17 1 98.69 80 ILE A CA 1
ATOM 594 C C . ILE A 1 80 ? 6.836 -44.656 -17.062 1 98.69 80 ILE A C 1
ATOM 596 O O . ILE A 1 80 ? 7.074 -45.312 -18.078 1 98.69 80 ILE A O 1
ATOM 600 N N . LYS A 1 81 ? 7.562 -44.719 -15.984 1 98.44 81 LYS A N 1
ATOM 601 C CA . LYS A 1 81 ? 8.688 -45.656 -15.922 1 98.44 81 LYS A CA 1
ATOM 602 C C . LYS A 1 81 ? 8.203 -47.094 -16.047 1 98.44 81 LYS A C 1
ATOM 604 O O . LYS A 1 81 ? 8.836 -47.906 -16.719 1 98.44 81 LYS A O 1
ATOM 609 N N . VAL A 1 82 ? 7.117 -47.406 -15.398 1 98.44 82 VAL A N 1
ATOM 610 C CA . VAL A 1 82 ? 6.523 -48.719 -15.484 1 98.44 82 VAL A CA 1
ATOM 611 C C . VAL A 1 82 ? 6.133 -49 -16.938 1 98.44 82 VAL A C 1
ATOM 613 O O . VAL A 1 82 ? 6.402 -50.094 -17.453 1 98.44 82 VAL A O 1
ATOM 616 N N . ILE A 1 83 ? 5.578 -48.031 -17.594 1 98.62 83 ILE A N 1
ATOM 617 C CA . ILE A 1 83 ? 5.156 -48.219 -18.984 1 98.62 83 ILE A CA 1
ATOM 618 C C . ILE A 1 83 ? 6.379 -48.469 -19.859 1 98.62 83 ILE A C 1
ATOM 620 O O . ILE A 1 83 ? 6.352 -49.344 -20.734 1 98.62 83 ILE A O 1
ATOM 624 N N . ASP A 1 84 ? 7.348 -47.75 -19.625 1 98.31 84 ASP A N 1
ATOM 625 C CA . ASP A 1 84 ? 8.586 -47.906 -20.375 1 98.31 84 ASP A CA 1
ATOM 626 C C . ASP A 1 84 ? 9.164 -49.312 -20.172 1 98.31 84 ASP A C 1
ATOM 628 O O . ASP A 1 84 ? 9.602 -49.969 -21.125 1 98.31 84 ASP A O 1
ATOM 632 N N . ASP A 1 85 ? 9.172 -49.812 -18.953 1 98.56 85 ASP A N 1
ATOM 633 C CA . ASP A 1 85 ? 9.641 -51.156 -18.641 1 98.56 85 ASP A CA 1
ATOM 634 C C . ASP A 1 85 ? 8.797 -52.219 -19.344 1 98.56 85 ASP A C 1
ATOM 636 O O . ASP A 1 85 ? 9.336 -53.188 -19.844 1 98.56 85 ASP A O 1
ATOM 640 N N . ILE A 1 86 ? 7.559 -51.938 -19.344 1 98.69 86 ILE A N 1
ATOM 641 C CA . ILE A 1 86 ? 6.645 -52.875 -19.984 1 98.69 86 ILE A CA 1
ATOM 642 C C . ILE A 1 86 ? 6.93 -52.906 -21.484 1 98.69 86 ILE A C 1
ATOM 644 O O . ILE A 1 86 ? 6.949 -54 -22.094 1 98.69 86 ILE A O 1
ATOM 648 N N . ALA A 1 87 ? 7.078 -51.781 -22.062 1 98.56 87 ALA A N 1
ATOM 649 C CA . ALA A 1 87 ? 7.391 -51.719 -23.5 1 98.56 87 ALA A CA 1
ATOM 650 C C . ALA A 1 87 ? 8.68 -52.469 -23.812 1 98.56 87 ALA A C 1
ATOM 652 O O . ALA A 1 87 ? 8.758 -53.188 -24.812 1 98.56 87 ALA A O 1
ATOM 653 N N . PHE A 1 88 ? 9.633 -52.344 -23.031 1 98 88 PHE A N 1
ATOM 654 C CA . PHE A 1 88 ? 10.906 -53.031 -23.188 1 98 88 PHE A CA 1
ATOM 655 C C . PHE A 1 88 ? 10.719 -54.531 -23.109 1 98 88 PHE A C 1
ATOM 657 O O . PHE A 1 88 ? 11.234 -55.281 -23.953 1 98 88 PHE A O 1
ATOM 664 N N . GLN A 1 89 ? 10.031 -55 -22.078 1 98.25 89 GLN A N 1
ATOM 665 C CA . GLN A 1 89 ? 9.781 -56.406 -21.906 1 98.25 89 GLN A CA 1
ATOM 666 C C . GLN A 1 89 ? 8.992 -57 -23.078 1 98.25 89 GLN A C 1
ATOM 668 O O . GLN A 1 89 ? 9.289 -58.094 -23.547 1 98.25 89 GLN A O 1
ATOM 673 N N . THR A 1 90 ? 8.016 -56.219 -23.516 1 98.25 90 THR A N 1
ATOM 674 C CA . THR A 1 90 ? 7.215 -56.656 -24.656 1 98.25 90 THR A CA 1
ATOM 675 C C . THR A 1 90 ? 8.078 -56.75 -25.906 1 98.25 90 THR A C 1
ATOM 677 O O . THR A 1 90 ? 7.926 -57.688 -26.703 1 98.25 90 THR A O 1
ATOM 680 N N . ASN A 1 91 ? 8.883 -55.812 -26.047 1 97.62 91 ASN A N 1
ATOM 681 C CA . ASN A 1 91 ? 9.797 -55.844 -27.188 1 97.62 91 ASN A CA 1
ATOM 682 C C . ASN A 1 91 ? 10.688 -57.062 -27.172 1 97.62 91 ASN A C 1
ATOM 684 O O . ASN A 1 91 ? 10.891 -57.719 -28.203 1 97.62 91 ASN A O 1
ATOM 688 N N . ILE A 1 92 ? 11.219 -57.469 -26.062 1 97.25 92 ILE A N 1
ATOM 689 C CA . ILE A 1 92 ? 12.086 -58.656 -25.906 1 97.25 92 ILE A CA 1
ATOM 690 C C . ILE A 1 92 ? 11.289 -59.906 -26.188 1 97.25 92 ILE A C 1
ATOM 692 O O . ILE A 1 92 ? 11.773 -60.812 -26.875 1 97.25 92 ILE A O 1
ATOM 696 N N . LEU A 1 93 ? 10.109 -60 -25.672 1 96.19 93 LEU A N 1
ATOM 697 C CA . LEU A 1 93 ? 9.258 -61.156 -25.891 1 96.19 93 LEU A CA 1
ATOM 698 C C . LEU A 1 93 ? 8.938 -61.344 -27.375 1 96.19 93 LEU A C 1
ATOM 700 O O . LEU A 1 93 ? 8.969 -62.438 -27.891 1 96.19 93 LEU A O 1
ATOM 704 N N . ALA A 1 94 ? 8.68 -60.156 -27.953 1 95.69 94 ALA A N 1
ATOM 705 C CA . ALA A 1 94 ? 8.359 -60.188 -29.375 1 95.69 94 ALA A CA 1
ATOM 706 C C . ALA A 1 94 ? 9.57 -60.625 -30.203 1 95.69 94 ALA A C 1
ATOM 708 O O . ALA A 1 94 ? 9.43 -61.375 -31.172 1 95.69 94 ALA A O 1
ATOM 709 N N . LEU A 1 95 ? 10.742 -60.25 -29.844 1 94.81 95 LEU A N 1
ATOM 710 C CA . LEU A 1 95 ? 11.969 -60.656 -30.531 1 94.81 95 LEU A CA 1
ATOM 711 C C . LEU A 1 95 ? 12.203 -62.156 -30.391 1 94.81 95 LEU A C 1
ATOM 713 O O . LEU A 1 95 ? 12.523 -62.812 -31.391 1 94.81 95 LEU A O 1
ATOM 717 N N . ASN A 1 96 ? 12.047 -62.625 -29.219 1 92.25 96 ASN A N 1
ATOM 718 C CA . ASN A 1 96 ? 12.211 -64.062 -28.984 1 92.25 96 ASN A CA 1
ATOM 719 C C . ASN A 1 96 ? 11.188 -64.875 -29.766 1 92.25 96 ASN A C 1
ATOM 721 O O . ASN A 1 96 ? 11.508 -65.938 -30.297 1 92.25 96 ASN A O 1
ATOM 725 N N . ALA A 1 97 ? 9.992 -64.312 -29.828 1 91.06 97 ALA A N 1
ATOM 726 C CA . ALA A 1 97 ? 8.93 -65 -30.578 1 91.06 97 ALA A CA 1
ATOM 727 C C . ALA A 1 97 ? 9.234 -65 -32.062 1 91.06 97 ALA A C 1
ATOM 729 O O . ALA A 1 97 ? 8.938 -66 -32.75 1 91.06 97 ALA A O 1
ATOM 730 N N . ALA A 1 98 ? 9.797 -64 -32.531 1 90.94 98 ALA A N 1
ATOM 731 C CA . ALA A 1 98 ? 10.172 -63.906 -33.938 1 90.94 98 ALA A CA 1
ATOM 732 C C . ALA A 1 98 ? 11.242 -64.938 -34.281 1 90.94 98 ALA A C 1
ATOM 734 O O . ALA A 1 98 ? 11.195 -65.562 -35.312 1 90.94 98 ALA A O 1
ATOM 735 N N . VAL A 1 99 ? 12.18 -65.125 -33.438 1 89.75 99 VAL A N 1
ATOM 736 C CA . VAL A 1 99 ? 13.25 -66.062 -33.625 1 89.75 99 VAL A CA 1
ATOM 737 C C . VAL A 1 99 ? 12.68 -67.5 -33.625 1 89.75 99 VAL A C 1
ATOM 739 O O . VAL A 1 99 ? 13.023 -68.312 -34.5 1 89.75 99 VAL A O 1
ATOM 742 N N . GLU A 1 100 ? 11.789 -67.75 -32.688 1 84.25 100 GLU A N 1
ATOM 743 C CA . GLU A 1 100 ? 11.18 -69.062 -32.625 1 84.25 100 GLU A CA 1
ATOM 744 C C . GLU A 1 100 ? 10.312 -69.375 -33.844 1 84.25 100 GLU A C 1
ATOM 746 O O . GLU A 1 100 ? 10.297 -70.5 -34.344 1 84.25 100 GLU A O 1
ATOM 751 N N . ALA A 1 101 ? 9.609 -68.312 -34.281 1 87.12 101 ALA A N 1
ATOM 752 C CA . ALA A 1 101 ? 8.773 -68.438 -35.469 1 87.12 101 ALA A CA 1
ATOM 753 C C . ALA A 1 101 ? 9.625 -68.75 -36.688 1 87.12 101 ALA A C 1
ATOM 755 O O . ALA A 1 101 ? 9.219 -69.562 -37.562 1 87.12 101 ALA A O 1
ATOM 756 N N . ALA A 1 102 ? 10.742 -68.188 -36.844 1 87.19 102 ALA A N 1
ATOM 757 C CA . ALA A 1 102 ? 11.648 -68.5 -37.938 1 87.19 102 ALA A CA 1
ATOM 758 C C . ALA A 1 102 ? 12.156 -69.938 -37.906 1 87.19 102 ALA A C 1
ATOM 760 O O . ALA A 1 102 ? 12.273 -70.562 -38.938 1 87.19 102 ALA A O 1
ATOM 761 N N . ARG A 1 103 ? 12.438 -70.375 -36.75 1 84.94 103 ARG A N 1
ATOM 762 C CA . ARG A 1 103 ? 12.938 -71.688 -36.531 1 84.94 103 ARG A CA 1
ATOM 763 C C . ARG A 1 103 ? 11.891 -72.75 -36.938 1 84.94 103 ARG A C 1
ATOM 765 O O . ARG A 1 103 ? 12.242 -73.875 -37.375 1 84.94 103 ARG A O 1
ATOM 772 N N . ALA A 1 104 ? 10.602 -72.375 -36.812 1 81.88 104 ALA A N 1
ATOM 773 C CA . ALA A 1 104 ? 9.516 -73.312 -37.094 1 81.88 104 ALA A CA 1
ATOM 774 C C . ALA A 1 104 ? 9.18 -73.375 -38.594 1 81.88 104 ALA A C 1
ATOM 776 O O . ALA A 1 104 ? 8.312 -74.125 -39.031 1 81.88 104 ALA A O 1
ATOM 777 N N . GLY A 1 105 ? 9.922 -72.562 -39.438 1 81.5 105 GLY A N 1
ATOM 778 C CA . GLY A 1 105 ? 9.773 -72.562 -40.875 1 81.5 105 GLY A CA 1
ATOM 779 C C . GLY A 1 105 ? 8.391 -72.125 -41.344 1 81.5 105 GLY A C 1
ATOM 780 O O . GLY A 1 105 ? 7.887 -71.062 -40.969 1 81.5 105 GLY A O 1
ATOM 781 N N . SER A 1 106 ? 7.719 -73.062 -42.125 1 80.56 106 SER A N 1
ATOM 782 C CA . SER A 1 106 ? 6.426 -72.75 -42.75 1 80.56 106 SER A CA 1
ATOM 783 C C . SER A 1 106 ? 5.312 -72.75 -41.688 1 80.56 106 SER A C 1
ATOM 785 O O . SER A 1 106 ? 4.352 -72 -41.812 1 80.56 106 SER A O 1
ATOM 787 N N . ALA A 1 107 ? 5.508 -73.438 -40.594 1 77.19 107 ALA A N 1
ATOM 788 C CA . ALA A 1 107 ? 4.492 -73.562 -39.531 1 77.19 107 ALA A CA 1
ATOM 789 C C . ALA A 1 107 ? 4.457 -72.312 -38.688 1 77.19 107 ALA A C 1
ATOM 791 O O . ALA A 1 107 ? 3.461 -72 -38 1 77.19 107 ALA A O 1
ATOM 792 N N . GLY A 1 108 ? 5.57 -71.438 -38.875 1 83.06 108 GLY A N 1
ATOM 793 C CA . GLY A 1 108 ? 5.684 -70.312 -38 1 83.06 108 GLY A CA 1
ATOM 794 C C . GLY A 1 108 ? 5.477 -69 -38.75 1 83.06 108 GLY A C 1
ATOM 795 O O . GLY A 1 108 ? 5.66 -67.938 -38.188 1 83.06 108 GLY A O 1
ATOM 796 N N . ALA A 1 109 ? 5.125 -69.062 -39.938 1 84.31 109 ALA A N 1
ATOM 797 C CA . ALA A 1 109 ? 5.055 -67.875 -40.75 1 84.31 109 ALA A CA 1
ATOM 798 C C . ALA A 1 109 ? 4.023 -66.875 -40.219 1 84.31 109 ALA A C 1
ATOM 800 O O . ALA A 1 109 ? 4.27 -65.688 -40.188 1 84.31 109 ALA A O 1
ATOM 801 N N . GLY A 1 110 ? 2.848 -67.312 -39.812 1 84.19 110 GLY A N 1
ATOM 802 C CA . GLY A 1 110 ? 1.826 -66.438 -39.25 1 84.19 110 GLY A CA 1
ATOM 803 C C . GLY A 1 110 ? 2.262 -65.75 -37.938 1 84.19 110 GLY A C 1
ATOM 804 O O . GLY A 1 110 ? 2.012 -64.562 -37.719 1 84.19 110 GLY A O 1
ATOM 805 N N . PHE A 1 111 ? 3.084 -66.5 -37.188 1 87.94 111 PHE A N 1
ATOM 806 C CA . PHE A 1 111 ? 3.539 -66 -35.906 1 87.94 111 PHE A CA 1
ATOM 807 C C . PHE A 1 111 ? 4.656 -65 -36.094 1 87.94 111 PHE A C 1
ATOM 809 O O . PHE A 1 111 ? 4.773 -64.062 -35.281 1 87.94 111 PHE A O 1
ATOM 816 N N . ALA A 1 112 ? 5.438 -65.25 -37.125 1 90.5 112 ALA A N 1
ATOM 817 C CA . ALA A 1 112 ? 6.516 -64.312 -37.375 1 90.5 112 ALA A CA 1
ATOM 818 C C . ALA A 1 112 ? 5.969 -62.906 -37.656 1 90.5 112 ALA A C 1
ATOM 820 O O . ALA A 1 112 ? 6.52 -61.906 -37.188 1 90.5 112 ALA A O 1
ATOM 821 N N . VAL A 1 113 ? 4.777 -62.812 -38.312 1 92 113 VAL A N 1
ATOM 822 C CA . VAL A 1 113 ? 4.148 -61.531 -38.656 1 92 113 VAL A CA 1
ATOM 823 C C . VAL A 1 113 ? 3.605 -60.875 -37.375 1 92 113 VAL A C 1
ATOM 825 O O . VAL A 1 113 ? 3.795 -59.656 -37.188 1 92 113 VAL A O 1
ATOM 828 N N . VAL A 1 114 ? 3.023 -61.656 -36.562 1 93.12 114 VAL A N 1
ATOM 829 C CA . VAL A 1 114 ? 2.469 -61.156 -35.312 1 93.12 114 VAL A CA 1
ATOM 830 C C . VAL A 1 114 ? 3.594 -60.625 -34.438 1 93.12 114 VAL A C 1
ATOM 832 O O . VAL A 1 114 ? 3.492 -59.531 -33.844 1 93.12 114 VAL A O 1
ATOM 835 N N . ALA A 1 115 ? 4.625 -61.438 -34.344 1 94.5 115 ALA A N 1
ATOM 836 C CA . ALA A 1 115 ? 5.762 -61.094 -33.5 1 94.5 115 ALA A CA 1
ATOM 837 C C . ALA A 1 115 ? 6.383 -59.75 -33.938 1 94.5 115 ALA A C 1
ATOM 839 O O . ALA A 1 115 ? 6.723 -58.906 -33.125 1 94.5 115 ALA A O 1
ATOM 840 N N . GLU A 1 116 ? 6.445 -59.562 -35.188 1 95.31 116 GLU A N 1
ATOM 841 C CA . GLU A 1 116 ? 7.035 -58.344 -35.75 1 95.31 116 GLU A CA 1
ATOM 842 C C . GLU A 1 116 ? 6.141 -57.125 -35.469 1 95.31 116 GLU A C 1
ATOM 844 O O . GLU A 1 116 ? 6.633 -56.062 -35.125 1 95.31 116 GLU A O 1
ATOM 849 N N . GLU A 1 117 ? 4.895 -57.312 -35.594 1 96.81 117 GLU A N 1
ATOM 850 C CA . GLU A 1 117 ? 3.961 -56.25 -35.312 1 96.81 117 GLU A CA 1
ATOM 851 C C . GLU A 1 117 ? 3.973 -55.844 -33.844 1 96.81 117 GLU A C 1
ATOM 853 O O . GLU A 1 117 ? 3.955 -54.656 -33.5 1 96.81 117 GLU A O 1
ATOM 858 N N . VAL A 1 118 ? 4.023 -56.812 -32.969 1 97.44 118 VAL A N 1
ATOM 859 C CA . VAL A 1 118 ? 4.078 -56.562 -31.531 1 97.44 118 VAL A CA 1
ATOM 860 C C . VAL A 1 118 ? 5.371 -55.812 -31.188 1 97.44 118 VAL A C 1
ATOM 862 O O . VAL A 1 118 ? 5.371 -54.906 -30.359 1 97.44 118 VAL A O 1
ATOM 865 N N . ARG A 1 119 ? 6.398 -56.219 -31.828 1 97.31 119 ARG A N 1
ATOM 866 C CA . ARG A 1 119 ? 7.684 -55.562 -31.625 1 97.31 119 ARG A CA 1
ATOM 867 C C . ARG A 1 119 ? 7.605 -54.094 -32 1 97.31 119 ARG A C 1
ATOM 869 O O . ARG A 1 119 ? 8.062 -53.219 -31.25 1 97.31 119 ARG A O 1
ATOM 876 N N . ASN A 1 120 ? 6.992 -53.75 -33.125 1 98 120 ASN A N 1
ATOM 877 C CA . ASN A 1 120 ? 6.828 -52.375 -33.562 1 98 120 ASN A CA 1
ATOM 878 C C . ASN A 1 120 ? 5.984 -51.562 -32.594 1 98 120 ASN A C 1
ATOM 880 O O . ASN A 1 120 ? 6.309 -50.406 -32.312 1 98 120 ASN A O 1
ATOM 884 N N . LEU A 1 121 ? 4.965 -52.125 -32.156 1 98.31 121 LEU A N 1
ATOM 885 C CA . LEU A 1 121 ? 4.098 -51.469 -31.188 1 98.31 121 LEU A CA 1
ATOM 886 C C . LEU A 1 121 ? 4.84 -51.188 -29.875 1 98.31 121 LEU A C 1
ATOM 888 O O . LEU A 1 121 ? 4.691 -50.094 -29.297 1 98.31 121 LEU A O 1
ATOM 892 N N . ALA A 1 122 ? 5.609 -52.156 -29.453 1 98.44 122 ALA A N 1
ATOM 893 C CA . ALA A 1 122 ? 6.398 -52 -28.234 1 98.44 122 ALA A CA 1
ATOM 894 C C . ALA A 1 122 ? 7.383 -50.844 -28.375 1 98.44 122 ALA A C 1
ATOM 896 O O . ALA A 1 122 ? 7.555 -50.031 -27.453 1 98.44 122 ALA A O 1
ATOM 897 N N . GLN A 1 123 ? 7.98 -50.688 -29.516 1 98.38 123 GLN A N 1
ATOM 898 C CA . GLN A 1 123 ? 8.938 -49.625 -29.766 1 98.38 123 GLN A CA 1
ATOM 899 C C . GLN A 1 123 ? 8.258 -48.281 -29.781 1 98.38 123 GLN A C 1
ATOM 901 O O . GLN A 1 123 ? 8.797 -47.281 -29.25 1 98.38 123 GLN A O 1
ATOM 906 N N . ARG A 1 124 ? 7.117 -48.219 -30.328 1 98.44 124 ARG A N 1
ATOM 907 C CA . ARG A 1 124 ? 6.348 -46.969 -30.359 1 98.44 124 ARG A CA 1
ATOM 908 C C . ARG A 1 124 ? 5.934 -46.562 -28.953 1 98.44 124 ARG A C 1
ATOM 910 O O . ARG A 1 124 ? 5.953 -45.375 -28.609 1 98.44 124 ARG A O 1
ATOM 917 N N . SER A 1 125 ? 5.562 -47.531 -28.188 1 98.62 125 SER A N 1
ATOM 918 C CA . SER A 1 125 ? 5.172 -47.25 -26.797 1 98.62 125 SER A CA 1
ATOM 919 C C . SER A 1 125 ? 6.355 -46.719 -25.984 1 98.62 125 SER A C 1
ATOM 921 O O . SER A 1 125 ? 6.207 -45.812 -25.203 1 98.62 125 SER A O 1
ATOM 923 N N . ALA A 1 126 ? 7.492 -47.375 -26.188 1 98.5 126 ALA A N 1
ATOM 924 C CA . ALA A 1 126 ? 8.703 -46.969 -25.5 1 98.5 126 ALA A CA 1
ATOM 925 C C . ALA A 1 126 ? 9.055 -45.5 -25.844 1 98.5 126 ALA A C 1
ATOM 927 O O . ALA A 1 126 ? 9.414 -44.719 -24.953 1 98.5 126 ALA A O 1
ATOM 928 N N . LYS A 1 127 ? 8.93 -45.156 -27.094 1 98.62 127 LYS A N 1
ATOM 929 C CA . LYS A 1 127 ? 9.203 -43.781 -27.531 1 98.62 127 LYS A CA 1
ATOM 930 C C . LYS A 1 127 ? 8.219 -42.812 -26.906 1 98.62 127 LYS A C 1
ATOM 932 O O . LYS A 1 127 ? 8.609 -41.719 -26.422 1 98.62 127 LYS A O 1
ATOM 937 N N . ALA A 1 128 ? 6.984 -43.156 -26.938 1 98.62 128 ALA A N 1
ATOM 938 C CA . ALA A 1 128 ? 5.949 -42.312 -26.328 1 98.62 128 ALA A CA 1
ATOM 939 C C . ALA A 1 128 ? 6.207 -42.125 -24.828 1 98.62 128 ALA A C 1
ATOM 941 O O . ALA A 1 128 ? 6.039 -41.031 -24.312 1 98.62 128 ALA A O 1
ATOM 942 N N . ALA A 1 129 ? 6.578 -43.188 -24.156 1 98.5 129 ALA A N 1
ATOM 943 C CA . ALA A 1 129 ? 6.879 -43.125 -22.719 1 98.5 129 ALA A CA 1
ATOM 944 C C . ALA A 1 129 ? 8.047 -42.156 -22.453 1 98.5 129 ALA A C 1
ATOM 946 O O . ALA A 1 129 ? 8 -41.375 -21.516 1 98.5 129 ALA A O 1
ATOM 947 N N . LYS A 1 130 ? 9.039 -42.25 -23.281 1 98.38 130 LYS A N 1
ATOM 948 C CA . LYS A 1 130 ? 10.203 -41.406 -23.141 1 98.38 130 LYS A CA 1
ATOM 949 C C . LYS A 1 130 ? 9.844 -39.938 -23.359 1 98.38 130 LYS A C 1
ATOM 951 O O . LYS A 1 130 ? 10.281 -39.062 -22.594 1 98.38 130 LYS A O 1
ATOM 956 N N . ASP A 1 131 ? 9.062 -39.656 -24.375 1 98.38 131 ASP A N 1
ATOM 957 C CA . ASP A 1 131 ? 8.602 -38.312 -24.641 1 98.38 131 ASP A CA 1
ATOM 958 C C . ASP A 1 131 ? 7.805 -37.781 -23.453 1 98.38 131 ASP A C 1
ATOM 960 O O . ASP A 1 131 ? 8 -36.625 -23.047 1 98.38 131 ASP A O 1
ATOM 964 N N . THR A 1 132 ? 6.973 -38.531 -22.953 1 98.56 132 THR A N 1
ATOM 965 C CA . THR A 1 132 ? 6.152 -38.094 -21.812 1 98.56 132 THR A CA 1
ATOM 966 C C . THR A 1 132 ? 7.02 -37.844 -20.594 1 98.56 132 THR A C 1
ATOM 968 O O . THR A 1 132 ? 6.789 -36.875 -19.859 1 98.56 132 THR A O 1
ATOM 971 N N . ALA A 1 133 ? 8.016 -38.719 -20.359 1 98.44 133 ALA A N 1
ATOM 972 C CA . ALA A 1 133 ? 8.922 -38.562 -19.219 1 98.44 133 ALA A CA 1
ATOM 973 C C . ALA A 1 133 ? 9.633 -37.219 -19.266 1 98.44 133 ALA A C 1
ATOM 975 O O . ALA A 1 133 ? 9.805 -36.562 -18.234 1 98.44 133 ALA A O 1
ATOM 976 N N . GLU A 1 134 ? 10.016 -36.781 -20.438 1 98.5 134 GLU A N 1
ATOM 977 C CA . GLU A 1 134 ? 10.688 -35.5 -20.609 1 98.5 134 GLU A CA 1
ATOM 978 C C . GLU A 1 134 ? 9.766 -34.344 -20.25 1 98.5 134 GLU A C 1
ATOM 980 O O . GLU A 1 134 ? 10.195 -33.375 -19.609 1 98.5 134 GLU A O 1
ATOM 985 N N . ILE A 1 135 ? 8.57 -34.406 -20.656 1 98.62 135 ILE A N 1
ATOM 986 C CA . ILE A 1 135 ? 7.59 -33.375 -20.375 1 98.62 135 ILE A CA 1
ATOM 987 C C . ILE A 1 135 ? 7.332 -33.312 -18.859 1 98.62 135 ILE A C 1
ATOM 989 O O . ILE A 1 135 ? 7.215 -32.219 -18.297 1 98.62 135 ILE A O 1
ATOM 993 N N . ILE A 1 136 ? 7.254 -34.469 -18.266 1 98.62 136 ILE A N 1
ATOM 994 C CA . ILE A 1 136 ? 7.004 -34.562 -16.844 1 98.62 136 ILE A CA 1
ATOM 995 C C . ILE A 1 136 ? 8.133 -33.844 -16.078 1 98.62 136 ILE A C 1
ATOM 997 O O . ILE A 1 136 ? 7.883 -33.125 -15.125 1 98.62 136 ILE A O 1
ATOM 1001 N N . GLU A 1 137 ? 9.32 -34.094 -16.5 1 98.25 137 GLU A N 1
ATOM 1002 C CA . GLU A 1 137 ? 10.461 -33.438 -15.852 1 98.25 137 GLU A CA 1
ATOM 1003 C C . GLU A 1 137 ? 10.383 -31.938 -15.953 1 98.25 137 GLU A C 1
ATOM 1005 O O . GLU A 1 137 ? 10.711 -31.219 -15 1 98.25 137 GLU A O 1
ATOM 1010 N N . LYS A 1 138 ? 9.992 -31.453 -17.062 1 97.88 138 LYS A N 1
ATOM 1011 C CA . LYS A 1 138 ? 9.797 -30.016 -17.25 1 97.88 138 LYS A CA 1
ATOM 1012 C C . LYS A 1 138 ? 8.727 -29.484 -16.312 1 97.88 138 LYS A C 1
ATOM 1014 O O . LYS A 1 138 ? 8.898 -28.422 -15.703 1 97.88 138 LYS A O 1
ATOM 1019 N N . ASN A 1 139 ? 7.66 -30.219 -16.172 1 98.19 139 ASN A N 1
ATOM 1020 C CA . ASN A 1 139 ? 6.574 -29.812 -15.281 1 98.19 139 ASN A CA 1
ATOM 1021 C C . ASN A 1 139 ? 7.023 -29.766 -13.828 1 98.19 139 ASN A C 1
ATOM 1023 O O . ASN A 1 139 ? 6.613 -28.891 -13.07 1 98.19 139 ASN A O 1
ATOM 1027 N N . ILE A 1 140 ? 7.801 -30.719 -13.453 1 98.12 140 ILE A N 1
ATOM 1028 C CA . ILE A 1 140 ? 8.336 -30.75 -12.094 1 98.12 140 ILE A CA 1
ATOM 1029 C C . ILE A 1 140 ? 9.156 -29.5 -11.844 1 98.12 140 ILE A C 1
ATOM 1031 O O . ILE A 1 140 ? 9.016 -28.844 -10.805 1 98.12 140 ILE A O 1
ATOM 1035 N N . ALA A 1 141 ? 10 -29.094 -12.805 1 98.12 141 ALA A N 1
ATOM 1036 C CA . ALA A 1 141 ? 10.82 -27.891 -12.68 1 98.12 141 ALA A CA 1
ATOM 1037 C C . ALA A 1 141 ? 9.953 -26.641 -12.594 1 98.12 141 ALA A C 1
ATOM 1039 O O . ALA A 1 141 ? 10.18 -25.766 -11.742 1 98.12 141 ALA A O 1
ATOM 1040 N N . LEU A 1 142 ? 8.992 -26.578 -13.461 1 97.69 142 LEU A N 1
ATOM 1041 C CA . LEU A 1 142 ? 8.094 -25.422 -13.484 1 97.69 142 LEU A CA 1
ATOM 1042 C C . LEU A 1 142 ? 7.328 -25.297 -12.172 1 97.69 142 LEU A C 1
ATOM 1044 O O . LEU A 1 142 ? 7.188 -24.203 -11.633 1 97.69 142 LEU A O 1
ATOM 1048 N N . SER A 1 143 ? 6.852 -26.422 -11.68 1 98.06 143 SER A N 1
ATOM 1049 C CA . SER A 1 143 ? 6.082 -26.391 -10.438 1 98.06 143 SER A CA 1
ATOM 1050 C C . SER A 1 143 ? 6.969 -26.047 -9.25 1 98.06 143 SER A C 1
ATOM 1052 O O . SER A 1 143 ? 6.547 -25.328 -8.336 1 98.06 143 SER A O 1
ATOM 1054 N N . THR A 1 144 ? 8.195 -26.562 -9.211 1 97.88 144 THR A N 1
ATOM 1055 C CA . THR A 1 144 ? 9.148 -26.219 -8.164 1 97.88 144 THR A CA 1
ATOM 1056 C C . THR A 1 144 ? 9.43 -24.719 -8.141 1 97.88 144 THR A C 1
ATOM 1058 O O . THR A 1 144 ? 9.375 -24.094 -7.086 1 97.88 144 THR A O 1
ATOM 1061 N N . ASN A 1 145 ? 9.633 -24.172 -9.273 1 97.31 145 ASN A N 1
ATOM 1062 C CA . ASN A 1 145 ? 9.82 -22.734 -9.391 1 97.31 145 ASN A CA 1
ATOM 1063 C C . ASN A 1 145 ? 8.562 -21.969 -8.992 1 97.31 145 ASN A C 1
ATOM 1065 O O . ASN A 1 145 ? 8.648 -20.922 -8.352 1 97.31 145 ASN A O 1
ATOM 1069 N N . GLY A 1 146 ? 7.438 -22.562 -9.391 1 97.81 146 GLY A N 1
ATOM 1070 C CA . GLY A 1 146 ? 6.172 -21.953 -9.031 1 97.81 146 GLY A CA 1
ATOM 1071 C C . GLY A 1 146 ? 5.98 -21.828 -7.527 1 97.81 146 GLY A C 1
ATOM 1072 O O . GLY A 1 146 ? 5.48 -20.812 -7.043 1 97.81 146 GLY A O 1
ATOM 1073 N N . VAL A 1 147 ? 6.355 -22.797 -6.816 1 98.12 147 VAL A N 1
ATOM 1074 C CA . VAL A 1 147 ? 6.27 -22.781 -5.363 1 98.12 147 VAL A CA 1
ATOM 1075 C C . VAL A 1 147 ? 7.148 -21.656 -4.812 1 98.12 147 VAL A C 1
ATOM 1077 O O . VAL A 1 147 ? 6.727 -20.906 -3.926 1 98.12 147 VAL A O 1
ATOM 1080 N N . GLU A 1 148 ? 8.336 -21.484 -5.344 1 98.12 148 GLU A N 1
ATOM 1081 C CA . GLU A 1 148 ? 9.242 -20.422 -4.91 1 98.12 148 GLU A CA 1
ATOM 1082 C C . GLU A 1 148 ? 8.656 -19.047 -5.191 1 98.12 148 GLU A C 1
ATOM 1084 O O . GLU A 1 148 ? 8.672 -18.156 -4.324 1 98.12 148 GLU A O 1
ATOM 1089 N N . ILE A 1 149 ? 8.148 -18.875 -6.371 1 98.19 149 ILE A N 1
ATOM 1090 C CA . ILE A 1 149 ? 7.535 -17.594 -6.75 1 98.19 149 ILE A CA 1
ATOM 1091 C C . ILE A 1 149 ? 6.375 -17.281 -5.809 1 98.19 149 ILE A C 1
ATOM 1093 O O . ILE A 1 149 ? 6.219 -16.141 -5.363 1 98.19 149 ILE A O 1
ATOM 1097 N N . SER A 1 150 ? 5.574 -18.297 -5.555 1 98.19 150 SER A N 1
ATOM 1098 C CA . SER A 1 150 ? 4.43 -18.094 -4.668 1 98.19 150 SER A CA 1
ATOM 1099 C C . SER A 1 150 ? 4.875 -17.594 -3.297 1 98.19 150 SER A C 1
ATOM 1101 O O . SER A 1 150 ? 4.242 -16.719 -2.711 1 98.19 150 SER A O 1
ATOM 1103 N N . ASN A 1 151 ? 5.969 -18.094 -2.812 1 97.94 151 ASN A N 1
ATOM 1104 C CA . ASN A 1 151 ? 6.5 -17.672 -1.525 1 97.94 151 ASN A CA 1
ATOM 1105 C C . ASN A 1 151 ? 6.996 -16.219 -1.58 1 97.94 151 ASN A C 1
ATOM 1107 O O . ASN A 1 151 ? 6.754 -15.445 -0.658 1 97.94 151 ASN A O 1
ATOM 1111 N N . LEU A 1 152 ? 7.613 -15.875 -2.598 1 98.12 152 LEU A N 1
ATOM 1112 C CA . LEU A 1 152 ? 8.133 -14.523 -2.766 1 98.12 152 LEU A CA 1
ATOM 1113 C C . LEU A 1 152 ? 7 -13.508 -2.834 1 98.12 152 LEU A C 1
ATOM 1115 O O . LEU A 1 152 ? 7.059 -12.461 -2.189 1 98.12 152 LEU A O 1
ATOM 1119 N N . VAL A 1 153 ? 5.992 -13.852 -3.578 1 98.62 153 VAL A N 1
ATOM 1120 C CA . VAL A 1 153 ? 4.859 -12.945 -3.723 1 98.62 153 VAL A CA 1
ATOM 1121 C C . VAL A 1 153 ? 4.113 -12.836 -2.396 1 98.62 153 VAL A C 1
ATOM 1123 O O . VAL A 1 153 ? 3.689 -11.742 -2.004 1 98.62 153 VAL A O 1
ATOM 1126 N N . SER A 1 154 ? 3.973 -13.961 -1.757 1 98.38 154 SER A N 1
ATOM 1127 C CA . SER A 1 154 ? 3.334 -13.953 -0.445 1 98.38 154 SER A CA 1
ATOM 1128 C C . SER A 1 154 ? 4.074 -13.031 0.521 1 98.38 154 SER A C 1
ATOM 1130 O O . SER A 1 154 ? 3.449 -12.266 1.259 1 98.38 154 SER A O 1
ATOM 1132 N N . ASN A 1 155 ? 5.363 -13.031 0.526 1 97.94 155 ASN A N 1
ATOM 1133 C CA . ASN A 1 155 ? 6.168 -12.156 1.374 1 97.94 155 ASN A CA 1
ATOM 1134 C C . ASN A 1 155 ? 5.984 -10.688 0.999 1 97.94 155 ASN A C 1
ATOM 1136 O O . ASN A 1 155 ? 5.91 -9.82 1.875 1 97.94 155 ASN A O 1
ATOM 1140 N N . SER A 1 156 ? 5.977 -10.484 -0.28 1 98.25 156 SER A N 1
ATOM 1141 C CA . SER A 1 156 ? 5.734 -9.117 -0.74 1 98.25 156 SER A CA 1
ATOM 1142 C C . SER A 1 156 ? 4.383 -8.602 -0.257 1 98.25 156 SER A C 1
ATOM 1144 O O . SER A 1 156 ? 4.273 -7.465 0.201 1 98.25 156 SER A O 1
ATOM 1146 N N . LEU A 1 157 ? 3.402 -9.445 -0.32 1 98.5 157 LEU A N 1
ATOM 1147 C CA . LEU A 1 157 ? 2.057 -9.055 0.091 1 98.5 157 LEU A CA 1
ATOM 1148 C C . LEU A 1 157 ? 1.993 -8.828 1.598 1 98.5 157 LEU A C 1
ATOM 1150 O O . LEU A 1 157 ? 1.293 -7.926 2.064 1 98.5 157 LEU A O 1
ATOM 1154 N N . LYS A 1 158 ? 2.732 -9.578 2.346 1 98.19 158 LYS A N 1
ATOM 1155 C CA . LYS A 1 158 ? 2.812 -9.375 3.789 1 98.19 158 LYS A CA 1
ATOM 1156 C C . LYS A 1 158 ? 3.473 -8.039 4.117 1 98.19 158 LYS A C 1
ATOM 1158 O O . LYS A 1 158 ? 2.996 -7.301 4.984 1 98.19 158 LYS A O 1
ATOM 1163 N N . GLU A 1 159 ? 4.52 -7.742 3.422 1 98.12 159 GLU A N 1
ATOM 1164 C CA . GLU A 1 159 ? 5.203 -6.465 3.605 1 98.12 159 GLU A CA 1
ATOM 1165 C C . GLU A 1 159 ? 4.285 -5.297 3.266 1 98.12 159 GLU A C 1
ATOM 1167 O O . GLU A 1 159 ? 4.258 -4.293 3.984 1 98.12 159 GLU A O 1
ATOM 1172 N N . ILE A 1 160 ? 3.59 -5.449 2.234 1 98.56 160 ILE A N 1
ATOM 1173 C CA . ILE A 1 160 ? 2.645 -4.426 1.795 1 98.56 160 ILE A CA 1
ATOM 1174 C C . ILE A 1 160 ? 1.598 -4.191 2.881 1 98.56 160 ILE A C 1
ATOM 1176 O O . ILE A 1 160 ? 1.291 -3.045 3.219 1 98.56 160 ILE A O 1
ATOM 1180 N N . ASN A 1 161 ? 1.052 -5.262 3.371 1 98.44 161 ASN A N 1
ATOM 1181 C CA . ASN A 1 161 ? 0.043 -5.16 4.422 1 98.44 161 ASN A CA 1
ATOM 1182 C C . ASN A 1 161 ? 0.586 -4.449 5.656 1 98.44 161 ASN A C 1
ATOM 1184 O O . ASN A 1 161 ? -0.072 -3.564 6.207 1 98.44 161 ASN A O 1
ATOM 1188 N N . GLU A 1 162 ? 1.784 -4.738 6.066 1 98.25 162 GLU A N 1
ATOM 1189 C CA . GLU A 1 162 ? 2.43 -4.105 7.215 1 98.25 162 GLU A CA 1
ATOM 1190 C C . GLU A 1 162 ? 2.65 -2.615 6.973 1 98.25 162 GLU A C 1
ATOM 1192 O O . GLU A 1 162 ? 2.383 -1.791 7.848 1 98.25 162 GLU A O 1
ATOM 1197 N N . ASN A 1 163 ? 3.145 -2.346 5.801 1 98.38 163 ASN A N 1
ATOM 1198 C CA . ASN A 1 163 ? 3.379 -0.947 5.457 1 98.38 163 ASN A CA 1
ATOM 1199 C C . ASN A 1 163 ? 2.076 -0.151 5.434 1 98.38 163 ASN A C 1
ATOM 1201 O O . ASN A 1 163 ? 2.031 0.986 5.906 1 98.38 163 ASN A O 1
ATOM 1205 N N . ALA A 1 164 ? 1.05 -0.724 4.848 1 98.12 164 ALA A N 1
ATOM 1206 C CA . ALA A 1 164 ? -0.244 -0.048 4.781 1 98.12 164 ALA A CA 1
ATOM 1207 C C . ALA A 1 164 ? -0.781 0.245 6.18 1 98.12 164 ALA A C 1
ATOM 1209 O O . ALA A 1 164 ? -1.321 1.326 6.43 1 98.12 164 ALA A O 1
ATOM 1210 N N . GLU A 1 165 ? -0.616 -0.672 7.102 1 97.56 165 GLU A N 1
ATOM 1211 C CA . GLU A 1 165 ? -1.049 -0.477 8.484 1 97.56 165 GLU A CA 1
ATOM 1212 C C . GLU A 1 165 ? -0.254 0.639 9.156 1 97.56 165 GLU A C 1
ATOM 1214 O O . GLU A 1 165 ? -0.82 1.461 9.883 1 97.56 165 GLU A O 1
ATOM 1219 N N . LYS A 1 166 ? 0.998 0.689 8.953 1 98.06 166 LYS A N 1
ATOM 1220 C CA . LYS A 1 166 ? 1.843 1.734 9.523 1 98.06 166 LYS A CA 1
ATOM 1221 C C . LYS A 1 166 ? 1.465 3.107 8.969 1 98.06 166 LYS A C 1
ATOM 1223 O O . LYS A 1 166 ? 1.439 4.094 9.711 1 98.06 166 LYS A O 1
ATOM 1228 N N . VAL A 1 167 ? 1.194 3.164 7.672 1 97.69 167 VAL A N 1
ATOM 1229 C CA . VAL A 1 167 ? 0.75 4.418 7.074 1 97.69 167 VAL A CA 1
ATOM 1230 C C . VAL A 1 167 ? -0.564 4.859 7.715 1 97.69 167 VAL A C 1
ATOM 1232 O O . VAL A 1 167 ? -0.737 6.035 8.047 1 97.69 167 VAL A O 1
ATOM 1235 N N . SER A 1 168 ? -1.447 3.9 7.863 1 96.44 168 SER A N 1
ATOM 1236 C CA . SER A 1 168 ? -2.725 4.207 8.5 1 96.44 168 SER A CA 1
ATOM 1237 C C . SER A 1 168 ? -2.521 4.793 9.898 1 96.44 168 SER A C 1
ATOM 1239 O O . SER A 1 168 ? -3.184 5.762 10.266 1 96.44 168 SER A O 1
ATOM 1241 N N . ASN A 1 169 ? -1.606 4.297 10.695 1 97 169 ASN A N 1
ATOM 1242 C CA . ASN A 1 169 ? -1.31 4.801 12.031 1 97 169 ASN A CA 1
ATOM 1243 C C . ASN A 1 169 ? -0.716 6.207 11.977 1 97 169 ASN A C 1
ATOM 1245 O O . ASN A 1 169 ? -1.085 7.07 12.781 1 97 169 ASN A O 1
ATOM 1249 N N . LEU A 1 170 ? 0.181 6.387 11.055 1 96.25 170 LEU A N 1
ATOM 1250 C CA . LEU A 1 170 ? 0.806 7.699 10.906 1 96.25 170 LEU A CA 1
ATOM 1251 C C . LEU A 1 170 ? -0.224 8.75 10.508 1 96.25 170 LEU A C 1
ATOM 1253 O O . LEU A 1 170 ? -0.225 9.859 11.047 1 96.25 170 LEU A O 1
ATOM 1257 N N . VAL A 1 171 ? -1.049 8.383 9.609 1 94.31 171 VAL A N 1
ATOM 1258 C CA . VAL A 1 171 ? -2.092 9.273 9.125 1 94.31 171 VAL A CA 1
ATOM 1259 C C . VAL A 1 171 ? -3.064 9.594 10.258 1 94.31 171 VAL A C 1
ATOM 1261 O O . VAL A 1 171 ? -3.551 10.727 10.367 1 94.31 171 VAL A O 1
ATOM 1264 N N . ALA A 1 172 ? -3.379 8.664 11.078 1 93.75 172 ALA A N 1
ATOM 1265 C CA . ALA A 1 172 ? -4.223 8.898 12.25 1 93.75 172 ALA A CA 1
ATOM 1266 C C . ALA A 1 172 ? -3.576 9.906 13.195 1 93.75 172 ALA A C 1
ATOM 1268 O O . ALA A 1 172 ? -4.258 10.781 13.742 1 93.75 172 ALA A O 1
ATOM 1269 N N . GLU A 1 173 ? -2.311 9.82 13.398 1 94.94 173 GLU A N 1
ATOM 1270 C CA . GLU A 1 173 ? -1.581 10.773 14.234 1 94.94 173 GLU A CA 1
ATOM 1271 C C . GLU A 1 173 ? -1.63 12.18 13.641 1 94.94 173 GLU A C 1
ATOM 1273 O O . GLU A 1 173 ? -1.782 13.164 14.367 1 94.94 173 GLU A O 1
ATOM 1278 N N . ILE A 1 174 ? -1.493 12.25 12.352 1 94.25 174 ILE A N 1
ATOM 1279 C CA . ILE A 1 174 ? -1.568 13.539 11.672 1 94.25 174 ILE A CA 1
ATOM 1280 C C . ILE A 1 174 ? -2.961 14.141 11.859 1 94.25 174 ILE A C 1
ATOM 1282 O O . ILE A 1 174 ? -3.1 15.344 12.086 1 94.25 174 ILE A O 1
ATOM 1286 N N . SER A 1 175 ? -3.959 13.305 11.727 1 92.25 175 SER A N 1
ATOM 1287 C CA . SER A 1 175 ? -5.332 13.766 11.922 1 92.25 175 SER A CA 1
ATOM 1288 C C . SER A 1 175 ? -5.52 14.367 13.305 1 92.25 175 SER A C 1
ATOM 1290 O O . SER A 1 175 ? -6.094 15.453 13.445 1 92.25 175 SER A O 1
ATOM 1292 N N . VAL A 1 176 ? -5.035 13.734 14.367 1 93 176 VAL A N 1
ATOM 1293 C CA . VAL A 1 176 ? -5.141 14.219 15.734 1 93 176 VAL A CA 1
ATOM 1294 C C . VAL A 1 176 ? -4.387 15.539 15.883 1 93 176 VAL A C 1
ATOM 1296 O O . VAL A 1 176 ? -4.902 16.5 16.469 1 93 176 VAL A O 1
ATOM 1299 N N . ALA A 1 177 ? -3.201 15.57 15.289 1 92.38 177 ALA A N 1
ATOM 1300 C CA . ALA A 1 177 ? -2.402 16.797 15.328 1 92.38 177 ALA A CA 1
ATOM 1301 C C . ALA A 1 177 ? -3.109 17.938 14.602 1 92.38 177 ALA A C 1
ATOM 1303 O O . ALA A 1 177 ? -3.113 19.062 15.078 1 92.38 177 ALA A O 1
ATOM 1304 N N . SER A 1 178 ? -3.691 17.672 13.469 1 90.56 178 SER A N 1
ATOM 1305 C CA . SER A 1 178 ? -4.398 18.688 12.695 1 90.56 178 SER A CA 1
ATOM 1306 C C . SER A 1 178 ? -5.609 19.219 13.453 1 90.56 178 SER A C 1
ATOM 1308 O O . SER A 1 178 ? -5.922 20.406 13.383 1 90.56 178 SER A O 1
ATOM 1310 N N . GLU A 1 179 ? -6.277 18.375 14.18 1 89.69 179 GLU A N 1
ATOM 1311 C CA . GLU A 1 179 ? -7.391 18.812 15.016 1 89.69 179 GLU A CA 1
ATOM 1312 C C . GLU A 1 179 ? -6.918 19.734 16.125 1 89.69 179 GLU A C 1
ATOM 1314 O O . GLU A 1 179 ? -7.566 20.734 16.438 1 89.69 179 GLU A O 1
ATOM 1319 N N . GLN A 1 180 ? -5.816 19.422 16.766 1 89.19 180 GLN A N 1
ATOM 1320 C CA . GLN A 1 180 ? -5.227 20.281 17.781 1 89.19 180 GLN A CA 1
ATOM 1321 C C . GLN A 1 180 ? -4.828 21.625 17.188 1 89.19 180 GLN A C 1
ATOM 1323 O O . GLN A 1 180 ? -5.035 22.672 17.812 1 89.19 180 GLN A O 1
ATOM 1328 N N . GLN A 1 181 ? -4.316 21.562 16 1 88.25 181 GLN A N 1
ATOM 1329 C CA . GLN A 1 181 ? -3.93 22.781 15.312 1 88.25 181 GLN A CA 1
ATOM 1330 C C . GLN A 1 181 ? -5.148 23.641 15 1 88.25 181 GLN A C 1
ATOM 1332 O O . GLN A 1 181 ? -5.105 24.875 15.133 1 88.25 181 GLN A O 1
ATOM 1337 N N . ALA A 1 182 ? -6.168 23 14.555 1 87.62 182 ALA A N 1
ATOM 1338 C CA . ALA A 1 182 ? -7.398 23.734 14.266 1 87.62 182 ALA A CA 1
ATOM 1339 C C . ALA A 1 182 ? -7.926 24.438 15.516 1 87.62 182 ALA A C 1
ATOM 1341 O O . ALA A 1 182 ? -8.297 25.609 15.461 1 87.62 182 ALA A O 1
ATOM 1342 N N . ASN A 1 183 ? -7.918 23.766 16.641 1 88.12 183 ASN A N 1
ATOM 1343 C CA . ASN A 1 183 ? -8.336 24.344 17.906 1 88.12 183 ASN A CA 1
ATOM 1344 C C . ASN A 1 183 ? -7.418 25.5 18.328 1 88.12 183 ASN A C 1
ATOM 1346 O O . ASN A 1 183 ? -7.887 26.531 18.797 1 88.12 183 ASN A O 1
ATOM 1350 N N . GLY A 1 184 ? -6.152 25.172 18.188 1 83.38 184 GLY A N 1
ATOM 1351 C CA . GLY A 1 184 ? -5.195 26.234 18.469 1 83.38 184 GLY A CA 1
ATOM 1352 C C . GLY A 1 184 ? -5.387 27.453 17.594 1 83.38 184 GLY A C 1
ATOM 1353 O O . GLY A 1 184 ? -5.309 28.578 18.078 1 83.38 184 GLY A O 1
ATOM 1354 N N . SER A 1 185 ? -5.68 27.328 16.359 1 84.06 185 SER A N 1
ATOM 1355 C CA . SER A 1 185 ? -5.898 28.422 15.422 1 84.06 185 SER A CA 1
ATOM 1356 C C . SER A 1 185 ? -7.148 29.219 15.789 1 84.06 185 SER A C 1
ATOM 1358 O O . SER A 1 185 ? -7.172 30.438 15.664 1 84.06 185 SER A O 1
ATOM 1360 N N . GLU A 1 186 ? -8.195 28.562 16.234 1 84.25 186 GLU A N 1
ATOM 1361 C CA . GLU A 1 186 ? -9.406 29.234 16.672 1 84.25 186 GLU A CA 1
ATOM 1362 C C . GLU A 1 186 ? -9.141 30.109 17.906 1 84.25 186 GLU A C 1
ATOM 1364 O O . GLU A 1 186 ? -9.648 31.219 18 1 84.25 186 GLU A O 1
ATOM 1369 N N . GLN A 1 187 ? -8.414 29.562 18.812 1 80.69 187 GLN A N 1
ATOM 1370 C CA . GLN A 1 187 ? -8.031 30.328 20 1 80.69 187 GLN A CA 1
ATOM 1371 C C . GLN A 1 187 ? -7.223 31.562 19.625 1 80.69 187 GLN A C 1
ATOM 1373 O O . GLN A 1 187 ? -7.395 32.625 20.219 1 80.69 187 GLN A O 1
ATOM 1378 N N . PHE A 1 188 ? -6.43 31.359 18.562 1 76.56 188 PHE A N 1
ATOM 1379 C CA . PHE A 1 188 ? -5.637 32.469 18.078 1 76.56 188 PHE A CA 1
ATOM 1380 C C . PHE A 1 188 ? -6.531 33.562 17.453 1 76.56 188 PHE A C 1
ATOM 1382 O O . PHE A 1 188 ? -6.328 34.75 17.688 1 76.56 188 PHE A O 1
ATOM 1389 N N . ALA A 1 189 ? -7.434 33.125 16.719 1 80.12 189 ALA A N 1
ATOM 1390 C CA . ALA A 1 189 ? -8.367 34.062 16.109 1 80.12 189 ALA A CA 1
ATOM 1391 C C . ALA A 1 189 ? -9.094 34.875 17.156 1 80.12 189 ALA A C 1
ATOM 1393 O O . ALA A 1 189 ? -9.273 36.094 16.984 1 80.12 189 ALA A O 1
ATOM 1394 N N . GLN A 1 190 ? -9.422 34.344 18.281 1 82.38 190 GLN A N 1
ATOM 1395 C CA . GLN A 1 190 ? -10.102 35.031 19.359 1 82.38 190 GLN A CA 1
ATOM 1396 C C . GLN A 1 190 ? -9.164 36.031 20.047 1 82.38 190 GLN A C 1
ATOM 1398 O O . GLN A 1 190 ? -9.578 37.156 20.406 1 82.38 190 GLN A O 1
ATOM 1403 N N . SER A 1 191 ? -7.965 35.531 20.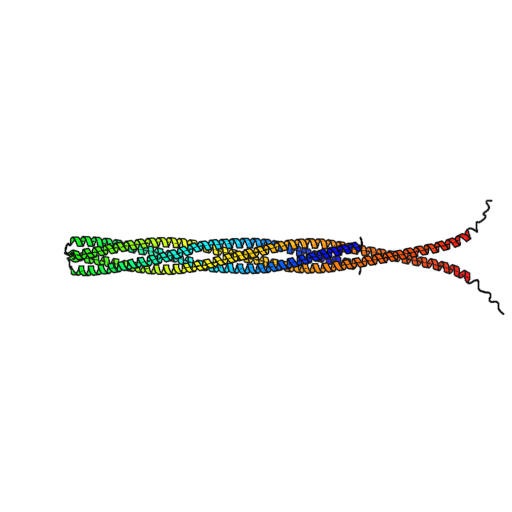203 1 77.38 191 SER A N 1
ATOM 1404 C CA . SER A 1 191 ? -6.973 36.406 20.812 1 77.38 191 SER A CA 1
ATOM 1405 C C . SER A 1 191 ? -6.727 37.625 19.953 1 77.38 191 SER A C 1
ATOM 1407 O O . SER A 1 191 ? -6.555 38.75 20.484 1 77.38 191 SER A O 1
ATOM 1409 N N . ILE A 1 192 ? -6.727 37.469 18.672 1 76.75 192 ILE A N 1
ATOM 1410 C CA . ILE A 1 192 ? -6.496 38.562 17.734 1 76.75 192 ILE A CA 1
ATOM 1411 C C . ILE A 1 192 ? -7.648 39.562 17.828 1 76.75 192 ILE A C 1
ATOM 1413 O O . ILE A 1 192 ? -7.434 40.781 17.797 1 76.75 192 ILE A O 1
ATOM 1417 N N . ILE A 1 193 ? -8.844 39.125 17.969 1 80.5 193 ILE A N 1
ATOM 1418 C CA . ILE A 1 193 ? -10.016 40 18.125 1 80.5 193 ILE A CA 1
ATOM 1419 C C . ILE A 1 193 ? -9.891 40.812 19.406 1 80.5 193 ILE A C 1
ATOM 1421 O O . ILE A 1 193 ? -10.164 42.031 19.406 1 80.5 193 ILE A O 1
ATOM 1425 N N . GLN A 1 194 ? -9.492 40.188 20.453 1 75.75 194 GLN A N 1
ATOM 1426 C CA . GLN A 1 194 ? -9.297 40.875 21.719 1 75.75 194 GLN A CA 1
ATOM 1427 C C . GLN A 1 194 ? -8.203 41.938 21.594 1 75.75 194 GLN A C 1
ATOM 1429 O O . GLN A 1 194 ? -8.336 43.062 22.141 1 75.75 194 GLN A O 1
ATOM 1434 N N . MET A 1 195 ? -7.227 41.594 20.859 1 72.31 195 MET A N 1
ATOM 1435 C CA . MET A 1 195 ? -6.129 42.531 20.688 1 72.31 195 MET A CA 1
ATOM 1436 C C . MET A 1 195 ? -6.574 43.719 19.859 1 72.31 195 MET A C 1
ATOM 1438 O O . MET A 1 195 ? -6.145 44.844 20.109 1 72.31 195 MET A O 1
ATOM 1442 N N . GLU A 1 196 ? -7.395 43.562 18.891 1 75.75 196 GLU A N 1
ATOM 1443 C CA . GLU A 1 196 ? -7.961 44.625 18.109 1 75.75 196 GLU A CA 1
ATOM 1444 C C . GLU A 1 196 ? -8.75 45.594 18.984 1 75.75 196 GLU A C 1
ATOM 1446 O O . GLU A 1 196 ? -8.68 46.812 18.812 1 75.75 196 GLU A O 1
ATOM 1451 N N . GLN A 1 197 ? -9.5 45.094 19.891 1 77.5 197 GLN A N 1
ATOM 1452 C CA . GLN A 1 197 ? -10.281 45.906 20.812 1 77.5 197 GLN A CA 1
ATOM 1453 C C . GLN A 1 197 ? -9.375 46.75 21.703 1 77.5 197 GLN A C 1
ATOM 1455 O O . GLN A 1 197 ? -9.656 47.938 21.953 1 77.5 197 GLN A O 1
ATOM 1460 N N . VAL A 1 198 ? -8.359 46.125 22.125 1 70.69 198 VAL A N 1
ATOM 1461 C CA . VAL A 1 198 ? -7.43 46.812 23 1 70.69 198 VAL A CA 1
ATOM 1462 C C . VAL A 1 198 ? -6.738 47.938 22.234 1 70.69 198 VAL A C 1
ATOM 1464 O O . VAL A 1 198 ? -6.531 49.031 22.781 1 70.69 198 VAL A O 1
ATOM 1467 N N . ILE A 1 199 ? -6.379 47.656 21 1 71.06 199 ILE A N 1
ATOM 1468 C CA . ILE A 1 199 ? -5.73 48.656 20.172 1 71.06 199 ILE A CA 1
ATOM 1469 C C . ILE A 1 199 ? -6.66 49.875 19.984 1 71.06 199 ILE A C 1
ATOM 1471 O O . ILE A 1 199 ? -6.223 51.031 20.031 1 71.06 199 ILE A O 1
ATOM 1475 N N . GLN A 1 200 ? -7.902 49.625 19.75 1 76.06 200 GLN A N 1
ATOM 1476 C CA . GLN A 1 200 ? -8.883 50.719 19.578 1 76.06 200 GLN A CA 1
ATOM 1477 C C . GLN A 1 200 ? -9.039 51.5 20.875 1 76.06 200 GLN A C 1
ATOM 1479 O O . GLN A 1 200 ? -9.133 52.75 20.844 1 76.06 200 GLN A O 1
ATOM 1484 N N . GLN A 1 201 ? -9.102 50.781 21.953 1 72.81 201 GLN A N 1
ATOM 1485 C CA . GLN A 1 201 ? -9.211 51.469 23.25 1 72.81 201 GLN A CA 1
ATOM 1486 C C . GLN A 1 201 ? -7.992 52.312 23.531 1 72.81 201 GLN A C 1
ATOM 1488 O O . GLN A 1 201 ? -8.117 53.438 24.078 1 72.81 201 GLN A O 1
ATOM 1493 N N . ASN A 1 202 ? -6.895 51.75 23.141 1 67.81 202 ASN A N 1
ATOM 1494 C CA . ASN A 1 202 ? -5.664 52.5 23.344 1 67.81 202 ASN A CA 1
ATOM 1495 C C . ASN A 1 202 ? -5.648 53.781 22.5 1 67.81 202 ASN A C 1
ATOM 1497 O O . ASN A 1 202 ? -5.191 54.812 22.953 1 67.81 202 ASN A O 1
ATOM 1501 N N . ALA A 1 203 ? -6.082 53.656 21.281 1 72.12 203 ALA A N 1
ATOM 1502 C CA . ALA A 1 203 ? -6.176 54.812 20.406 1 72.12 203 ALA A CA 1
ATOM 1503 C C . ALA A 1 203 ? -7.113 55.875 20.984 1 72.12 203 ALA A C 1
ATOM 1505 O O . ALA A 1 203 ? -6.809 57.062 20.969 1 72.12 203 ALA A O 1
ATOM 1506 N N . ALA A 1 204 ? -8.25 55.469 21.547 1 75.81 204 ALA A N 1
ATOM 1507 C CA . ALA A 1 204 ? -9.219 56.375 22.156 1 75.81 204 ALA A CA 1
ATOM 1508 C C . ALA A 1 204 ? -8.641 57.031 23.391 1 75.81 204 ALA A C 1
ATOM 1510 O O . ALA A 1 204 ? -8.82 58.219 23.609 1 75.81 204 ALA A O 1
ATOM 1511 N N . ALA A 1 205 ? -7.992 56.219 24.156 1 69.44 205 ALA A N 1
ATOM 1512 C CA . ALA A 1 205 ? -7.379 56.75 25.375 1 69.44 205 ALA A CA 1
ATOM 1513 C C . ALA A 1 205 ? -6.301 57.781 25.031 1 69.44 205 ALA A C 1
ATOM 1515 O O . ALA A 1 205 ? -6.16 58.812 25.734 1 69.44 205 ALA A O 1
ATOM 1516 N N . ALA A 1 206 ? -5.566 57.531 24 1 69.38 206 ALA A N 1
ATOM 1517 C CA . ALA A 1 206 ? -4.543 58.469 23.547 1 69.38 206 ALA A CA 1
ATOM 1518 C C . ALA A 1 206 ? -5.16 59.781 23.125 1 69.38 206 ALA A C 1
ATOM 1520 O O . ALA A 1 206 ? -4.629 60.875 23.453 1 69.38 206 ALA A O 1
ATOM 1521 N N . GLN A 1 207 ? -6.258 59.75 22.438 1 73.44 207 GLN A N 1
ATOM 1522 C CA . GLN A 1 207 ? -6.965 60.969 22.016 1 73.44 207 GLN A CA 1
ATOM 1523 C C . GLN A 1 207 ? -7.484 61.75 23.219 1 73.44 207 GLN A C 1
ATOM 1525 O O . GLN A 1 207 ? -7.359 62.969 23.266 1 73.44 207 GLN A O 1
ATOM 1530 N N . GLU A 1 208 ? -8.055 61.094 24.172 1 72.44 208 GLU A N 1
ATOM 1531 C CA . GLU A 1 208 ? -8.57 61.719 25.375 1 72.44 208 GLU A CA 1
ATOM 1532 C C . GLU A 1 208 ? -7.453 62.375 26.172 1 72.44 208 GLU A C 1
ATOM 1534 O O . GLU A 1 208 ? -7.621 63.5 26.688 1 72.44 208 GLU A O 1
ATOM 1539 N N . ASN A 1 209 ? -6.387 61.656 26.234 1 68.94 209 ASN A N 1
ATOM 1540 C CA . ASN A 1 209 ? -5.23 62.188 26.938 1 68.94 209 ASN A CA 1
ATOM 1541 C C . ASN A 1 209 ? -4.715 63.469 26.266 1 68.94 209 ASN A C 1
ATOM 1543 O O . ASN A 1 209 ? -4.328 64.438 26.938 1 68.94 209 ASN A O 1
ATOM 1547 N N . SER A 1 210 ? -4.668 63.406 24.984 1 72.56 210 SER A N 1
ATOM 1548 C CA . SER A 1 210 ? -4.262 64.562 24.219 1 72.56 210 SER A CA 1
ATOM 1549 C C . SER A 1 210 ? -5.203 65.75 24.469 1 72.56 210 SER A C 1
ATOM 1551 O O . SER A 1 210 ? -4.754 66.875 24.656 1 72.56 210 SER A O 1
ATOM 1553 N N . ALA A 1 211 ? -6.52 65.5 24.5 1 75.88 211 ALA A N 1
ATOM 1554 C CA . ALA A 1 211 ? -7.516 66.562 24.75 1 75.88 211 ALA A CA 1
ATOM 1555 C C . ALA A 1 211 ? -7.375 67.125 26.156 1 75.88 211 ALA A C 1
ATOM 1557 O O . ALA A 1 211 ? -7.461 68.375 26.344 1 75.88 211 ALA A O 1
ATOM 1558 N N . SER A 1 212 ? -7.172 66.25 27.078 1 71.75 212 SER A N 1
ATOM 1559 C CA . SER A 1 212 ? -7 66.625 28.453 1 71.75 212 SER A CA 1
ATOM 1560 C C . SER A 1 212 ? -5.754 67.5 28.625 1 71.75 212 SER A C 1
ATOM 1562 O O . SER A 1 212 ? -5.773 68.5 29.344 1 71.75 212 SER A O 1
ATOM 1564 N N . ALA A 1 213 ? -4.695 67.125 27.938 1 69 213 ALA A N 1
ATOM 1565 C CA . ALA A 1 213 ? -3.451 67.875 27.969 1 69 213 ALA A CA 1
ATOM 1566 C C . ALA A 1 213 ? -3.648 69.25 27.391 1 69 213 ALA A C 1
ATOM 1568 O O . AL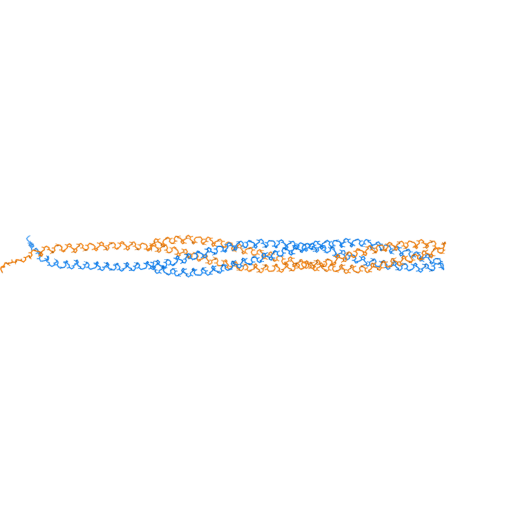A A 1 213 ? -3.133 70.25 27.922 1 69 213 ALA A O 1
ATOM 1569 N N . GLN A 1 214 ? -4.41 69.375 26.344 1 74.44 214 GLN A N 1
ATOM 1570 C CA . GLN A 1 214 ? -4.703 70.625 25.719 1 74.44 214 GLN A CA 1
ATOM 1571 C C . GLN A 1 214 ? -5.527 71.5 26.641 1 74.44 214 GLN A C 1
ATOM 1573 O O . GLN A 1 214 ? -5.273 72.75 26.75 1 74.44 214 GLN A O 1
ATOM 1578 N N . GLU A 1 215 ? -6.527 70.938 27.25 1 76.38 215 GLU A N 1
ATOM 1579 C CA . GLU A 1 215 ? -7.352 71.688 28.203 1 76.38 215 GLU A CA 1
ATOM 1580 C C . GLU A 1 215 ? -6.516 72.188 29.375 1 76.38 215 GLU A C 1
ATOM 1582 O O . GLU A 1 215 ? -6.688 73.312 29.797 1 76.38 215 GLU A O 1
ATOM 1587 N N . LEU A 1 216 ? -5.672 71.375 29.797 1 67.81 216 LEU A N 1
ATOM 1588 C CA . LEU A 1 216 ? -4.801 71.812 30.906 1 67.81 216 LEU A CA 1
ATOM 1589 C C . LEU A 1 216 ? -3.867 72.938 30.484 1 67.81 216 LEU A C 1
ATOM 1591 O O . LEU A 1 216 ? -3.588 73.812 31.266 1 67.81 216 LEU A O 1
ATOM 1595 N N . GLU A 1 217 ? -3.4 72.812 29.344 1 71.5 217 GLU A N 1
ATOM 1596 C CA . GLU A 1 217 ? -2.562 73.875 28.812 1 71.5 217 GLU A CA 1
ATOM 1597 C C . GLU A 1 217 ? -3.326 75.188 28.734 1 71.5 217 GLU A C 1
ATOM 1599 O O . GLU A 1 217 ? -2.799 76.25 29.109 1 71.5 217 GLU A O 1
ATOM 1604 N N . THR A 1 218 ? -4.566 75.125 28.312 1 81 218 THR A N 1
ATOM 1605 C CA . THR A 1 218 ? -5.418 76.312 28.219 1 81 218 THR A CA 1
ATOM 1606 C C . THR A 1 218 ? -5.688 76.875 29.609 1 81 218 THR A C 1
ATOM 1608 O O . THR A 1 218 ? -5.641 78.125 29.797 1 81 218 THR A O 1
ATOM 1611 N N . GLN A 1 219 ? -5.941 76 30.484 1 72.5 219 GLN A N 1
ATOM 1612 C CA . GLN A 1 219 ? -6.195 76.438 31.844 1 72.5 219 GLN A CA 1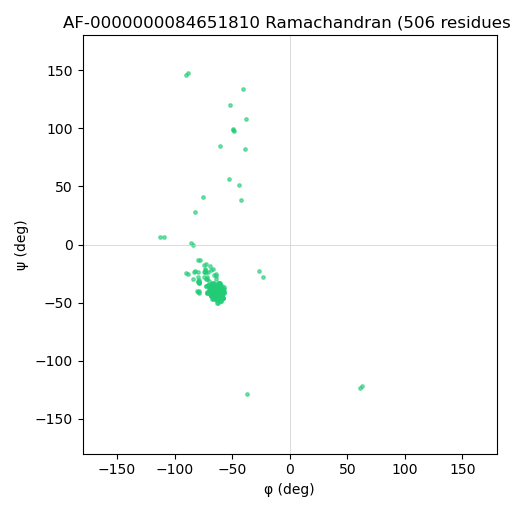
ATOM 1613 C C . GLN A 1 219 ? -4.949 77.125 32.469 1 72.5 219 GLN A C 1
ATOM 1615 O O . GLN A 1 219 ? -5.039 78.125 33.156 1 72.5 219 GLN A O 1
ATOM 1620 N N . ALA A 1 220 ? -3.832 76.5 32.219 1 71.31 220 ALA A N 1
ATOM 1621 C CA . ALA A 1 220 ? -2.564 77.062 32.688 1 71.31 220 ALA A CA 1
ATOM 1622 C C . ALA A 1 220 ? -2.309 78.438 32.125 1 71.31 220 ALA A C 1
ATOM 1624 O O . ALA A 1 220 ? -1.855 79.375 32.844 1 71.31 220 ALA A O 1
ATOM 1625 N N . GLU A 1 221 ? -2.709 78.562 30.922 1 79.12 221 GLU A N 1
ATOM 1626 C CA . GLU A 1 221 ? -2.572 79.875 30.297 1 79.12 221 GLU A CA 1
ATOM 1627 C C . GLU A 1 221 ? -3.504 80.938 30.938 1 79.12 221 GLU A C 1
ATOM 1629 O O . GLU A 1 221 ? -3.121 82.062 31.141 1 79.12 221 GLU A O 1
ATOM 1634 N N . LYS A 1 222 ? -4.652 80.5 31.234 1 79.75 222 LYS A N 1
ATOM 1635 C CA . LYS A 1 222 ? -5.617 81.375 31.875 1 79.75 222 LYS A CA 1
ATOM 1636 C C . LYS A 1 222 ? -5.137 81.812 33.281 1 79.75 222 LYS A C 1
ATOM 1638 O O . LYS A 1 222 ? -5.254 83 33.656 1 79.75 222 LYS A O 1
ATOM 1643 N N . ILE A 1 223 ? -4.594 80.875 33.875 1 73.38 223 ILE A N 1
ATOM 1644 C CA . ILE A 1 223 ? -4.086 81.188 35.219 1 73.38 223 ILE A CA 1
ATOM 1645 C C . ILE A 1 223 ? -2.9 82.125 35.156 1 73.38 223 ILE A C 1
ATOM 1647 O O . ILE A 1 223 ? -2.799 83.062 35.969 1 73.38 223 ILE A O 1
ATOM 1651 N N . LEU A 1 224 ? -2.092 81.938 34.25 1 73.81 224 LEU A N 1
ATOM 1652 C CA . LEU A 1 224 ? -0.946 82.812 34.062 1 73.81 224 LEU A CA 1
ATOM 1653 C C . LEU A 1 224 ? -1.399 84.25 33.75 1 73.81 224 LEU A C 1
ATOM 1655 O O . LEU A 1 224 ? -0.824 85.188 34.25 1 73.81 224 LEU A O 1
ATOM 1659 N N . ASN A 1 225 ? -2.449 84.312 33 1 81.75 225 ASN A N 1
ATOM 1660 C CA . ASN A 1 225 ? -3.008 85.562 32.688 1 81.75 225 ASN A CA 1
ATOM 1661 C C . ASN A 1 225 ? -3.629 86.25 33.906 1 81.75 225 ASN A C 1
ATOM 1663 O O . ASN A 1 225 ? -3.48 87.5 34.094 1 81.75 225 ASN A O 1
ATOM 1667 N N . MET A 1 226 ? -4.254 85.5 34.656 1 73.75 226 MET A N 1
ATOM 1668 C CA . MET A 1 226 ? -4.859 86.062 35.875 1 73.75 226 MET A CA 1
ATOM 1669 C C . MET A 1 226 ? -3.789 86.562 36.875 1 73.75 226 MET A C 1
ATOM 1671 O O . MET A 1 226 ? -3.939 87.625 37.469 1 73.75 226 MET A O 1
ATOM 1675 N N . VAL A 1 227 ? -2.811 85.812 36.906 1 72.38 227 VAL A N 1
ATOM 1676 C CA . VAL A 1 227 ? -1.706 86.125 37.781 1 72.38 227 VAL A CA 1
ATOM 1677 C C . VAL A 1 227 ? -1.026 87.438 37.281 1 72.38 227 VAL A C 1
ATOM 1679 O O . VAL A 1 227 ? -0.654 88.312 38.062 1 72.38 227 VAL A O 1
ATOM 1682 N N . SER A 1 228 ? -0.948 87.438 36.031 1 79.19 228 SER A N 1
ATOM 1683 C CA . SER A 1 228 ? -0.37 88.625 35.438 1 79.19 228 SER A CA 1
ATOM 1684 C C . SER A 1 228 ? -1.234 89.875 35.688 1 79.19 228 SER A C 1
ATOM 1686 O O . SER A 1 228 ? -0.717 90.938 36.031 1 79.19 228 SER A O 1
ATOM 1688 N N . GLU A 1 229 ? -2.504 89.75 35.656 1 76 229 GLU A N 1
ATOM 1689 C CA . GLU A 1 229 ? -3.436 90.812 35.906 1 76 229 GLU A CA 1
ATOM 1690 C C . GLU A 1 229 ? -3.402 91.25 37.375 1 76 229 GLU A C 1
ATOM 1692 O O . GLU A 1 229 ? -3.434 92.438 37.688 1 76 229 GLU A O 1
ATOM 1697 N N . LEU A 1 230 ? -3.309 90.375 38.219 1 71.19 230 LEU A N 1
ATOM 1698 C CA . LEU A 1 230 ? -3.236 90.625 39.625 1 71.19 230 LEU A CA 1
ATOM 1699 C C . LEU A 1 230 ? -1.933 91.312 40 1 71.19 230 LEU A C 1
ATOM 1701 O O . LEU A 1 230 ? -1.916 92.25 40.844 1 71.19 230 LEU A O 1
ATOM 1705 N N . ASN A 1 231 ? -0.998 90.938 39.312 1 74.31 231 ASN A N 1
ATOM 1706 C CA . ASN A 1 231 ? 0.29 91.562 39.531 1 74.31 231 ASN A CA 1
ATOM 1707 C C . ASN A 1 231 ? 0.253 93.062 39.094 1 74.31 231 ASN A C 1
ATOM 1709 O O . ASN A 1 231 ? 0.811 93.938 39.75 1 74.31 231 ASN A O 1
ATOM 1713 N N . ILE A 1 232 ? -0.473 93.375 38.062 1 76 232 ILE A N 1
ATOM 1714 C CA . ILE A 1 232 ? -0.636 94.75 37.594 1 76 232 ILE A CA 1
ATOM 1715 C C . ILE A 1 232 ? -1.48 95.5 38.562 1 76 232 ILE A C 1
ATOM 1717 O O . ILE A 1 232 ? -1.157 96.688 38.875 1 76 232 ILE A O 1
ATOM 1721 N N . LEU A 1 233 ? -2.408 94.938 39.156 1 67.81 233 LEU A N 1
ATOM 1722 C CA . LEU A 1 233 ? -3.293 95.625 40.094 1 67.81 233 LEU A CA 1
ATOM 1723 C C . LEU A 1 233 ? -2.562 95.938 41.406 1 67.81 233 LEU A C 1
ATOM 1725 O O . LEU A 1 233 ? -2.738 97 41.969 1 67.81 233 LEU A O 1
ATOM 1729 N N . VAL A 1 234 ? -1.769 95.125 41.781 1 64.44 234 VAL A N 1
ATOM 1730 C CA . VAL A 1 234 ? -1.042 95.312 43.062 1 64.44 234 VAL A CA 1
ATOM 1731 C C . VAL A 1 234 ? 0.1 96.312 42.844 1 64.44 234 VAL A C 1
ATOM 1733 O O . VAL A 1 234 ? 0.346 97.125 43.719 1 64.44 234 VAL A O 1
ATOM 1736 N N . LYS A 1 235 ? 0.7 96.375 41.719 1 69.56 235 LYS A N 1
ATOM 1737 C CA . LYS A 1 235 ? 1.755 97.375 41.469 1 69.56 235 LYS A CA 1
ATOM 1738 C C . LYS A 1 235 ? 1.168 98.75 41.156 1 69.56 235 LYS A C 1
ATOM 1740 O O . LYS A 1 235 ? 1.748 99.75 41.5 1 69.56 235 LYS A O 1
ATOM 1745 N N . GLY A 1 236 ? 0.138 98.75 40.406 1 60.06 236 GLY A N 1
ATOM 1746 C CA . GLY A 1 236 ? -0.507 100 40.188 1 60.06 236 GLY A CA 1
ATOM 1747 C C . GLY A 1 236 ? -1.097 100.625 41.438 1 60.06 236 GLY A C 1
ATOM 1748 O O . GLY A 1 236 ? -1.21 101.875 41.562 1 60.06 236 GLY A O 1
ATOM 1749 N N . LYS A 1 237 ? -1.517 100.062 42.5 1 56.47 237 LYS A N 1
ATOM 1750 C CA . LYS A 1 237 ? -1.897 100.562 43.812 1 56.47 237 LYS A CA 1
ATOM 1751 C C . LYS A 1 237 ? -0.67 101.062 44.594 1 56.47 237 LYS A C 1
ATOM 1753 O O . LYS A 1 237 ? -0.734 102 45.344 1 56.47 237 LYS A O 1
ATOM 1758 N N . ASP A 1 238 ? 0.468 100.5 44.406 1 51.5 238 ASP A N 1
ATOM 1759 C CA . ASP A 1 238 ? 1.682 100.938 45.062 1 51.5 238 ASP A CA 1
ATOM 1760 C C . ASP A 1 238 ? 2.248 102.188 44.344 1 51.5 238 ASP A C 1
ATOM 1762 O O . ASP A 1 238 ? 2.838 103.062 45 1 51.5 238 ASP A O 1
ATOM 1766 N N . SER A 1 239 ? 2.145 102.438 43.094 1 50.38 239 SER A N 1
ATOM 1767 C CA . SER A 1 239 ? 2.588 103.75 42.5 1 50.38 239 SER A CA 1
ATOM 1768 C C . SER A 1 239 ? 1.653 104.875 42.906 1 50.38 239 SER A C 1
ATOM 1770 O O . SER A 1 239 ? 2.039 106.062 42.844 1 50.38 239 SER A O 1
ATOM 1772 N N . GLY A 1 240 ? 0.481 104.688 43.25 1 44.28 240 GLY A N 1
ATOM 1773 C CA . GLY A 1 240 ? -0.313 105.75 43.812 1 44.28 240 GLY A CA 1
ATOM 1774 C C . GLY A 1 240 ? -0.017 106 45.281 1 44.28 240 GLY A C 1
ATOM 1775 O O . GLY A 1 240 ? -0.447 107 45.875 1 44.28 240 GLY A O 1
ATOM 1776 N N . MET A 1 241 ? 0.501 105.125 46.125 1 43.72 241 MET A N 1
ATOM 1777 C CA . MET A 1 241 ? 0.87 105.375 47.531 1 43.72 241 MET A CA 1
ATOM 1778 C C . MET A 1 241 ? 2.305 105.875 47.625 1 43.72 241 MET A C 1
ATOM 1780 O O . MET A 1 241 ? 2.699 106.438 48.656 1 43.72 241 MET A O 1
ATOM 1784 N N . GLU A 1 242 ? 3.236 105.625 46.75 1 41.16 242 GLU A N 1
ATOM 1785 C CA . GLU A 1 242 ? 4.57 106.188 46.875 1 41.16 242 GLU A CA 1
ATOM 1786 C C . GLU A 1 242 ? 4.551 107.688 46.562 1 41.16 242 GLU A C 1
ATOM 1788 O O . GLU A 1 242 ? 5.418 108.438 47 1 41.16 242 GLU A O 1
ATOM 1793 N N . ASN A 1 243 ? 3.74 108.25 45.812 1 41.06 243 ASN A N 1
ATOM 1794 C CA . ASN A 1 243 ? 3.828 109.688 45.719 1 41.06 243 ASN A CA 1
ATOM 1795 C C . ASN A 1 243 ? 3.395 110.375 47 1 41.06 243 ASN A C 1
ATOM 1797 O O . ASN A 1 243 ? 3.566 111.562 47.156 1 41.06 243 ASN A O 1
ATOM 1801 N N . ARG A 1 244 ? 2.686 109.875 47.969 1 44.38 244 ARG A N 1
ATOM 1802 C CA . ARG A 1 244 ? 2.396 110.625 49.188 1 44.38 244 ARG A CA 1
ATOM 1803 C C . ARG A 1 244 ? 3.547 110.5 50.188 1 44.38 244 ARG A C 1
ATOM 1805 O O . ARG A 1 244 ? 3.615 111.25 51.156 1 44.38 244 ARG A O 1
ATOM 1812 N N . LYS A 1 245 ? 4.332 109.438 50.25 1 44.06 245 LYS A N 1
ATOM 1813 C CA . LYS A 1 245 ? 5.328 109.375 51.312 1 44.06 245 LYS A CA 1
ATOM 1814 C C . LYS A 1 245 ? 6.559 110.188 51 1 44.06 245 LYS A C 1
ATOM 1816 O O . LYS A 1 245 ? 7.367 110.5 51.906 1 44.06 245 LYS A O 1
ATOM 1821 N N . ASN A 1 246 ? 6.879 110.375 49.75 1 37.78 246 ASN A N 1
ATOM 1822 C CA . ASN A 1 246 ? 8.117 111.125 49.594 1 37.78 246 ASN A CA 1
ATOM 1823 C C . ASN A 1 246 ? 7.953 112.562 50.094 1 37.78 246 ASN A C 1
ATOM 1825 O O . ASN A 1 246 ? 8.906 113.312 50.031 1 37.78 246 ASN A O 1
ATOM 1829 N N . ASN A 1 247 ? 6.785 113.062 50.188 1 36.69 247 ASN A N 1
ATOM 1830 C CA . ASN A 1 247 ? 6.797 114.438 50.688 1 36.69 247 ASN A CA 1
ATOM 1831 C C . ASN A 1 247 ? 7.109 114.5 52.156 1 36.69 247 ASN A C 1
ATOM 1833 O O . ASN A 1 247 ? 7.078 115.625 52.781 1 36.69 247 ASN A O 1
ATOM 1837 N N . VAL A 1 248 ? 6.945 113.562 53.062 1 35.62 248 VAL A N 1
ATOM 1838 C CA . VAL A 1 248 ? 7.219 113.75 54.469 1 35.62 248 VAL A CA 1
ATOM 1839 C C . VAL A 1 248 ? 8.711 113.562 54.75 1 35.62 248 VAL A C 1
ATOM 1841 O O . VAL A 1 248 ? 9.188 112.438 54.938 1 35.62 248 VAL A O 1
ATOM 1844 N N . ARG A 1 249 ? 9.625 113.812 53.812 1 38.53 249 ARG A N 1
ATOM 1845 C CA . ARG A 1 249 ? 11.047 113.875 54.156 1 38.53 249 ARG A CA 1
ATOM 1846 C C . ARG A 1 249 ? 11.289 114.75 55.344 1 38.53 249 ARG A C 1
ATOM 1848 O O . ARG A 1 249 ? 10.914 115.938 55.344 1 38.53 249 ARG A O 1
ATOM 1855 N N . ILE A 1 250 ? 11.469 114.188 56.594 1 30.16 250 ILE A N 1
ATOM 1856 C CA . ILE A 1 250 ? 11.906 114.688 57.875 1 30.16 250 ILE A CA 1
ATOM 1857 C C . ILE A 1 250 ? 13.227 115.5 57.719 1 30.16 250 ILE A C 1
ATOM 1859 O O . ILE A 1 250 ? 14.172 114.938 57.125 1 30.16 250 ILE A O 1
ATOM 1863 N N . ASP A 1 251 ? 13.25 116.812 57.656 1 33.44 251 ASP A N 1
ATOM 1864 C CA . ASP A 1 251 ? 14.281 117.812 57.875 1 33.44 251 ASP A CA 1
ATOM 1865 C C . ASP A 1 251 ? 15.125 117.5 59.094 1 33.44 251 ASP A C 1
ATOM 1867 O O . ASP A 1 251 ? 14.719 117.75 60.219 1 33.44 251 ASP A O 1
ATOM 1871 N N . ILE A 1 252 ? 15.477 116.312 59.406 1 29.27 252 ILE A N 1
ATOM 1872 C CA . ILE A 1 252 ? 16.312 116.062 60.594 1 29.27 252 ILE A CA 1
ATOM 1873 C C . ILE A 1 252 ? 17.656 116.812 60.406 1 29.27 252 ILE A C 1
ATOM 1875 O O . ILE A 1 252 ? 18.375 116.5 59.438 1 29.27 252 ILE A O 1
ATOM 1879 N N . GLY A 1 253 ? 17.766 118.062 60.719 1 29.12 253 GLY A N 1
ATOM 1880 C CA . GLY A 1 253 ? 18.891 118.938 60.969 1 29.12 253 GLY A CA 1
ATOM 1881 C C . GLY A 1 253 ? 20.016 118.25 61.719 1 29.12 253 GLY A C 1
ATOM 1882 O O . GLY A 1 253 ? 19.766 117.438 62.625 1 29.12 253 GLY A O 1
ATOM 1883 N N . ALA A 1 254 ? 21.109 118 60.969 1 33.41 254 ALA A N 1
ATOM 1884 C CA . ALA A 1 254 ? 22.469 117.75 61.406 1 33.41 254 ALA A CA 1
ATOM 1885 C C . ALA A 1 254 ? 22.844 118.75 62.5 1 33.41 254 ALA A C 1
ATOM 1887 O O . ALA A 1 254 ? 23.125 119.938 62.25 1 33.41 254 ALA A O 1
ATOM 1888 N N . GLU A 1 255 ? 22.172 119.125 63.719 1 23.39 255 GLU A N 1
ATOM 1889 C CA . GLU A 1 255 ? 23.078 119.375 64.812 1 23.39 255 GLU A CA 1
ATOM 1890 C C . GLU A 1 255 ? 23.625 118.062 65.438 1 23.39 255 GLU A C 1
ATOM 1892 O O . GLU A 1 255 ? 22.953 117.062 65.375 1 23.39 255 GLU A O 1
ATOM 1897 N N . MET B 1 1 ? -12.336 58.25 32.375 1 40.31 1 MET B N 1
ATOM 1898 C CA . MET B 1 1 ? -12.016 56.875 32 1 40.31 1 MET B CA 1
ATOM 1899 C C . MET B 1 1 ? -10.508 56.656 31.906 1 40.31 1 MET B C 1
ATOM 1901 O O . MET B 1 1 ? -9.875 57.094 30.953 1 40.31 1 MET B O 1
ATOM 1905 N N . THR B 1 2 ? -9.844 56.438 33.062 1 55.16 2 THR B N 1
ATOM 1906 C CA . THR B 1 2 ? -8.664 56.812 33.844 1 55.16 2 THR B CA 1
ATOM 1907 C C . THR B 1 2 ? -7.477 55.906 33.469 1 55.16 2 THR B C 1
ATOM 1909 O O . THR B 1 2 ? -7.645 54.875 32.844 1 55.16 2 THR B O 1
ATOM 1912 N N . SER B 1 3 ? -6.332 56.562 33.562 1 60.66 3 SER B N 1
ATOM 1913 C CA . SER B 1 3 ? -5.047 55.875 33.656 1 60.66 3 SER B CA 1
ATOM 1914 C C . SER B 1 3 ? -5.203 54.469 34.188 1 60.66 3 SER B C 1
ATOM 1916 O O . SER B 1 3 ? -4.527 53.531 33.75 1 60.66 3 SER B O 1
ATOM 1918 N N . GLN B 1 4 ? -6.258 54.344 34.969 1 59.75 4 GLN B N 1
ATOM 1919 C CA . GLN B 1 4 ? -6.48 53.062 35.625 1 59.75 4 GLN B CA 1
ATOM 1920 C C . GLN B 1 4 ? -7.098 52.062 34.656 1 59.75 4 GLN B C 1
ATOM 1922 O O . GLN B 1 4 ? -6.723 50.875 34.688 1 59.75 4 GLN B O 1
ATOM 1927 N N . GLN B 1 5 ? -7.988 52.5 33.875 1 63.09 5 GLN B N 1
ATOM 1928 C CA . GLN B 1 5 ? -8.625 51.625 32.906 1 63.09 5 GLN B CA 1
ATOM 1929 C C . GLN B 1 5 ? -7.621 51.125 31.859 1 63.09 5 GLN B C 1
ATOM 1931 O O . GLN B 1 5 ? -7.645 49.938 31.484 1 63.09 5 GLN B O 1
ATOM 1936 N N . LEU B 1 6 ? -6.734 51.938 31.5 1 64.38 6 LEU B N 1
ATOM 1937 C CA . LEU B 1 6 ? -5.695 51.562 30.547 1 64.38 6 LEU B CA 1
ATOM 1938 C C . LEU B 1 6 ? -4.738 50.531 31.156 1 64.38 6 LEU B C 1
ATOM 1940 O O . LEU B 1 6 ? -4.297 49.625 30.469 1 64.38 6 LEU B O 1
ATOM 1944 N N . ALA B 1 7 ? -4.43 50.781 32.469 1 66.25 7 ALA B N 1
ATOM 1945 C CA . ALA B 1 7 ? -3.541 49.844 33.188 1 66.25 7 ALA B CA 1
ATOM 1946 C C . ALA B 1 7 ? -4.172 48.469 33.281 1 66.25 7 ALA B C 1
ATOM 1948 O O . ALA B 1 7 ? -3.502 47.469 33.062 1 66.25 7 ALA B O 1
ATOM 1949 N N . GLU B 1 8 ? -5.445 48.406 33.594 1 67.12 8 GLU B N 1
ATOM 1950 C CA . GLU B 1 8 ? -6.164 47.125 33.688 1 67.12 8 GLU B CA 1
ATOM 1951 C C . GLU B 1 8 ? -6.277 46.438 32.344 1 67.12 8 GLU B C 1
ATOM 1953 O O . GLU B 1 8 ? -6.117 45.219 32.25 1 67.12 8 GLU B O 1
ATOM 1958 N N . GLY B 1 9 ? -6.559 47.219 31.391 1 65.81 9 GLY B N 1
ATOM 1959 C CA . GLY B 1 9 ? -6.598 46.688 30.031 1 65.81 9 GLY B CA 1
ATOM 1960 C C . GLY B 1 9 ? -5.273 46.094 29.578 1 65.81 9 GLY B C 1
ATOM 1961 O O . GLY B 1 9 ? -5.234 45.031 28.984 1 65.81 9 GLY B O 1
ATOM 1962 N N . SER B 1 10 ? -4.246 46.812 29.953 1 69.12 10 SER B N 1
ATOM 1963 C CA . SER B 1 10 ? -2.912 46.375 29.578 1 69.12 10 SER B CA 1
ATOM 1964 C C . SER B 1 10 ? -2.566 45.062 30.266 1 69.12 10 SER B C 1
ATOM 1966 O O . SER B 1 10 ? -1.924 44.188 29.672 1 69.12 10 SER B O 1
ATOM 1968 N N . ALA B 1 11 ? -3.025 44.938 31.516 1 71.19 11 ALA B N 1
ATOM 1969 C CA . ALA B 1 11 ? -2.764 43.688 32.25 1 71.19 11 ALA B CA 1
ATOM 1970 C C . ALA B 1 11 ? -3.518 42.531 31.641 1 71.19 11 ALA B C 1
ATOM 1972 O O . ALA B 1 11 ? -2.969 41.438 31.5 1 71.19 11 ALA B O 1
ATOM 1973 N N . GLU B 1 12 ? -4.727 42.719 31.25 1 71.19 12 GLU B N 1
ATOM 1974 C CA . GLU B 1 12 ? -5.527 41.688 30.594 1 71.19 12 GLU B CA 1
ATOM 1975 C C . GLU B 1 12 ? -4.941 41.312 29.25 1 71.19 12 GLU B C 1
ATOM 1977 O O . GLU B 1 12 ? -4.922 40.125 28.891 1 71.19 12 GLU B O 1
ATOM 1982 N N . GLN B 1 13 ? -4.445 42.219 28.609 1 72.62 13 GLN B N 1
ATOM 1983 C CA . GLN B 1 13 ? -3.83 41.969 27.312 1 72.62 13 GLN B CA 1
ATOM 1984 C C . GLN B 1 13 ? -2.541 41.156 27.469 1 72.62 13 GLN B C 1
ATOM 1986 O O . GLN B 1 13 ? -2.256 40.281 26.656 1 72.62 13 GLN B O 1
ATOM 1991 N N . ALA B 1 14 ? -1.834 41.562 28.5 1 73.44 14 ALA B N 1
ATOM 1992 C CA . ALA B 1 14 ? -0.596 40.812 28.75 1 73.44 14 ALA B CA 1
ATOM 1993 C C . ALA B 1 14 ? -0.875 39.344 29 1 73.44 14 ALA B C 1
ATOM 1995 O O . ALA B 1 14 ? -0.158 38.469 28.484 1 73.44 14 ALA B O 1
ATOM 1996 N N . ALA B 1 15 ? -1.966 39.062 29.719 1 75.88 15 ALA B N 1
ATOM 1997 C CA . ALA B 1 15 ? -2.344 37.688 30 1 75.88 15 ALA B CA 1
ATOM 1998 C C . ALA B 1 15 ? -2.791 36.969 28.734 1 75.88 15 ALA B C 1
ATOM 2000 O O . ALA B 1 15 ? -2.439 35.781 28.516 1 75.88 15 ALA B O 1
ATOM 2001 N N . ALA B 1 16 ? -3.551 37.594 27.938 1 73.38 16 ALA B N 1
ATOM 2002 C CA . ALA B 1 16 ? -4.031 37.031 26.672 1 73.38 16 ALA B CA 1
ATOM 2003 C C . ALA B 1 16 ? -2.871 36.719 25.734 1 73.38 16 ALA B C 1
ATOM 2005 O O . ALA B 1 16 ? -2.873 35.688 25.047 1 73.38 16 ALA B O 1
ATOM 2006 N N . ILE B 1 17 ? -1.881 37.562 25.719 1 76.69 17 ILE B N 1
ATOM 2007 C CA . ILE B 1 17 ? -0.726 37.406 24.844 1 76.69 17 ILE B CA 1
ATOM 2008 C C . ILE B 1 17 ? 0.1 36.188 25.328 1 76.69 17 ILE B C 1
ATOM 2010 O O . ILE B 1 17 ? 0.655 35.469 24.516 1 76.69 17 ILE B O 1
ATOM 2014 N N . GLU B 1 18 ? 0.173 36.094 26.672 1 81.56 18 GLU B N 1
ATOM 2015 C CA . GLU B 1 18 ? 0.885 34.938 27.219 1 81.56 18 GLU B CA 1
ATOM 2016 C C . GLU B 1 18 ? 0.222 33.625 26.797 1 81.56 18 GLU B C 1
ATOM 2018 O O . GLU B 1 18 ? 0.903 32.688 26.406 1 81.56 18 GLU B O 1
ATOM 2023 N N . GLN B 1 19 ? -1.042 33.594 26.875 1 78.94 19 GLN B N 1
ATOM 2024 C CA . GLN B 1 19 ? -1.788 32.406 26.469 1 78.94 19 GLN B CA 1
ATOM 2025 C C . GLN B 1 19 ? -1.634 32.156 24.969 1 78.94 19 GLN B C 1
ATOM 2027 O O . GLN B 1 19 ? -1.498 31.016 24.547 1 78.94 19 GLN B O 1
ATOM 2032 N N . THR B 1 20 ? -1.733 33.188 24.172 1 78.25 20 THR B N 1
ATOM 2033 C CA . THR B 1 20 ? -1.568 33.062 22.734 1 78.25 20 THR B CA 1
ATOM 2034 C C . THR B 1 20 ? -0.174 32.531 22.391 1 78.25 20 THR B C 1
ATOM 2036 O O . THR B 1 20 ? -0.018 31.688 21.5 1 78.25 20 THR B O 1
ATOM 2039 N N . SER B 1 21 ? 0.772 33.094 23.094 1 82.12 21 SER B N 1
ATOM 2040 C CA . SER B 1 21 ? 2.146 32.625 22.891 1 82.12 21 SER B CA 1
ATOM 2041 C C . SER B 1 21 ? 2.295 31.156 23.188 1 82.12 21 SER B C 1
ATOM 2043 O O . SER B 1 21 ? 2.969 30.422 22.453 1 82.12 21 SER B O 1
ATOM 2045 N N . ALA B 1 22 ? 1.665 30.703 24.297 1 83.88 22 ALA B N 1
ATOM 2046 C CA . ALA B 1 22 ? 1.709 29.281 24.656 1 83.88 22 ALA B CA 1
ATOM 2047 C C . ALA B 1 22 ? 1.042 28.422 23.594 1 83.88 22 ALA B C 1
ATOM 2049 O O . ALA B 1 22 ? 1.566 27.359 23.234 1 83.88 22 ALA B O 1
ATOM 2050 N N . THR B 1 23 ? -0.088 28.812 23.125 1 82.19 23 THR B N 1
ATOM 2051 C CA . THR B 1 23 ? -0.812 28.078 22.094 1 82.19 23 THR B CA 1
ATOM 2052 C C . THR B 1 23 ? 0.012 28 20.812 1 82.19 23 THR B C 1
ATOM 2054 O O . THR B 1 23 ? 0.026 26.969 20.141 1 82.19 23 THR B O 1
ATOM 2057 N N . MET B 1 24 ? 0.688 29.062 20.516 1 80.88 24 MET B N 1
ATOM 2058 C CA . MET B 1 24 ? 1.52 29.109 19.312 1 80.88 24 MET B CA 1
ATOM 2059 C C . MET B 1 24 ? 2.674 28.125 19.406 1 80.88 24 MET B C 1
ATOM 2061 O O . MET B 1 24 ? 3.045 27.5 18.422 1 80.88 24 MET B O 1
ATOM 2065 N N . GLN B 1 25 ? 3.229 28.047 20.578 1 82.94 25 GLN B N 1
ATOM 2066 C CA . GLN B 1 25 ? 4.305 27.094 20.781 1 82.94 25 GLN B CA 1
ATOM 2067 C C . GLN B 1 25 ? 3.807 25.656 20.594 1 82.94 25 GLN B C 1
ATOM 2069 O O . GLN B 1 25 ? 4.484 24.844 19.984 1 82.94 25 GLN B O 1
ATOM 2074 N N . GLU B 1 26 ? 2.648 25.375 21.125 1 86.75 26 GLU B N 1
ATOM 2075 C CA . GLU B 1 26 ? 2.053 24.062 20.969 1 86.75 26 GLU B CA 1
ATOM 2076 C C . GLU B 1 26 ? 1.763 23.75 19.5 1 86.75 26 GLU B C 1
ATOM 2078 O O . GLU B 1 26 ? 2.012 22.641 19.031 1 86.75 26 GLU B O 1
ATOM 2083 N N . THR B 1 27 ? 1.23 24.688 18.828 1 85.44 27 THR B N 1
ATOM 2084 C CA . THR B 1 27 ? 0.91 24.516 17.422 1 85.44 27 THR B CA 1
ATOM 2085 C C . THR B 1 27 ? 2.176 24.281 16.594 1 85.44 27 THR B C 1
ATOM 2087 O O . THR B 1 27 ? 2.191 23.438 15.695 1 85.44 27 THR B O 1
ATOM 2090 N N . SER B 1 28 ? 3.211 25 16.906 1 86.25 28 SER B N 1
ATOM 2091 C CA . SER B 1 28 ? 4.488 24.828 16.219 1 86.25 28 SER B CA 1
ATOM 2092 C C . SER B 1 28 ? 5.016 23.406 16.375 1 86.25 28 SER B C 1
ATOM 2094 O O . SER B 1 28 ? 5.547 22.828 15.43 1 86.25 28 SER B O 1
ATOM 2096 N N . VAL B 1 29 ? 4.867 22.844 17.562 1 89.88 29 VAL B N 1
ATOM 2097 C CA . VAL B 1 29 ? 5.324 21.484 17.844 1 89.88 29 VAL B CA 1
ATOM 2098 C C . VAL B 1 29 ? 4.516 20.484 17.016 1 89.88 29 VAL B C 1
ATOM 2100 O O . VAL B 1 29 ? 5.078 19.562 16.422 1 89.88 29 VAL B O 1
ATOM 2103 N N . THR B 1 30 ? 3.195 20.672 16.969 1 92.06 30 THR B N 1
ATOM 2104 C CA . THR B 1 30 ? 2.336 19.75 16.234 1 92.06 30 THR B CA 1
ATOM 2105 C C . THR B 1 30 ? 2.604 19.844 14.734 1 92.06 30 THR B C 1
ATOM 2107 O O . THR B 1 30 ? 2.504 18.844 14.023 1 92.06 30 THR B O 1
ATOM 2110 N N . ILE B 1 31 ? 2.939 20.984 14.234 1 91.12 31 ILE B N 1
ATOM 2111 C CA . ILE B 1 31 ? 3.268 21.156 12.82 1 91.12 31 ILE B CA 1
ATOM 2112 C C . ILE B 1 31 ? 4.531 20.375 12.484 1 91.12 31 ILE B C 1
ATOM 2114 O O . ILE B 1 31 ? 4.594 19.703 11.453 1 91.12 31 ILE B O 1
ATOM 2118 N N . LYS B 1 32 ? 5.512 20.484 13.391 1 90.06 32 LYS B N 1
ATOM 2119 C CA . LYS B 1 32 ? 6.75 19.75 13.195 1 90.06 32 LYS B CA 1
ATOM 2120 C C . LYS B 1 32 ? 6.496 18.234 13.203 1 90.06 32 LYS B C 1
ATOM 2122 O O . LYS B 1 32 ? 7.062 17.5 12.398 1 90.06 32 LYS B O 1
ATOM 2127 N N . GLN B 1 33 ? 5.688 17.844 14.078 1 92.62 33 GLN B N 1
ATOM 2128 C CA . GLN B 1 33 ? 5.312 16.438 14.156 1 92.62 33 GLN B CA 1
ATOM 2129 C C . GLN B 1 33 ? 4.617 15.977 12.883 1 92.62 33 GLN B C 1
ATOM 2131 O O . GLN B 1 33 ? 4.879 14.875 12.383 1 92.62 33 GLN B O 1
ATOM 2136 N N . ASN B 1 34 ? 3.715 16.766 12.391 1 92.94 34 ASN B N 1
ATOM 2137 C CA . ASN B 1 34 ? 3.033 16.438 11.141 1 92.94 34 ASN B CA 1
ATOM 2138 C C . ASN B 1 34 ? 4.02 16.281 9.984 1 92.94 34 ASN B C 1
ATOM 2140 O O . ASN B 1 34 ? 3.896 15.367 9.172 1 92.94 34 ASN B O 1
ATOM 2144 N N . ALA B 1 35 ? 4.953 17.172 9.945 1 90.06 35 ALA B N 1
ATOM 2145 C CA . ALA B 1 35 ? 5.965 17.125 8.891 1 90.06 35 ALA B CA 1
ATOM 2146 C C . ALA B 1 35 ? 6.75 15.812 8.961 1 90.06 35 ALA B C 1
ATOM 2148 O O . ALA B 1 35 ? 6.984 15.164 7.934 1 90.06 35 ALA B O 1
ATOM 2149 N N . GLU B 1 36 ? 7.109 15.391 10.109 1 93.69 36 GLU B N 1
ATOM 2150 C CA . GLU B 1 36 ? 7.863 14.156 10.297 1 93.69 36 GLU B CA 1
ATOM 2151 C C . GLU B 1 36 ? 7.016 12.938 9.938 1 93.69 36 GLU B C 1
ATOM 2153 O O . GLU B 1 36 ? 7.488 12.031 9.242 1 93.69 36 GLU B O 1
ATOM 2158 N N . ASN B 1 37 ? 5.824 12.938 10.438 1 95.44 37 ASN B N 1
ATOM 2159 C CA . ASN B 1 37 ? 4.926 11.828 10.156 1 95.44 37 ASN B CA 1
ATOM 2160 C C . ASN B 1 37 ? 4.645 11.695 8.656 1 95.44 37 ASN B C 1
ATOM 2162 O O . ASN B 1 37 ? 4.539 10.586 8.133 1 95.44 37 ASN B O 1
ATOM 2166 N N . THR B 1 38 ? 4.523 12.789 8.016 1 93.94 38 THR B N 1
ATOM 2167 C CA . THR B 1 38 ? 4.277 12.797 6.582 1 93.94 38 THR B CA 1
ATOM 2168 C C . THR B 1 38 ? 5.465 12.211 5.824 1 93.94 38 THR B C 1
ATOM 2170 O O . THR B 1 38 ? 5.285 11.422 4.891 1 93.94 38 THR B O 1
ATOM 2173 N N . LYS B 1 39 ? 6.602 12.578 6.258 1 93.88 39 LYS B N 1
ATOM 2174 C CA . LYS B 1 39 ? 7.805 12.039 5.629 1 93.88 39 LYS B CA 1
ATOM 2175 C C . LYS B 1 39 ? 7.871 10.523 5.773 1 93.88 39 LYS B C 1
ATOM 2177 O O . LYS B 1 39 ? 8.164 9.812 4.809 1 93.88 39 LYS B O 1
ATOM 2182 N N . ASN B 1 40 ? 7.594 10.055 6.902 1 96.94 40 ASN B N 1
ATOM 2183 C CA . ASN B 1 40 ? 7.59 8.617 7.16 1 96.94 40 ASN B CA 1
ATOM 2184 C C . ASN B 1 40 ? 6.516 7.902 6.348 1 96.94 40 ASN B C 1
ATOM 2186 O O . ASN B 1 40 ? 6.77 6.836 5.781 1 96.94 40 ASN B O 1
ATOM 2190 N N . ALA B 1 41 ? 5.355 8.477 6.297 1 97.06 41 ALA B N 1
ATOM 2191 C CA . ALA B 1 41 ? 4.266 7.895 5.52 1 97.06 41 ALA B CA 1
ATOM 2192 C C . ALA B 1 41 ? 4.629 7.801 4.043 1 97.06 41 ALA B C 1
ATOM 2194 O O . ALA B 1 41 ? 4.336 6.801 3.385 1 97.06 41 ALA B O 1
ATOM 2195 N N . SER B 1 42 ? 5.266 8.859 3.576 1 95.69 42 SER B N 1
ATOM 2196 C CA . SER B 1 42 ? 5.703 8.875 2.184 1 95.69 42 SER B CA 1
ATOM 2197 C C . SER B 1 42 ? 6.699 7.75 1.906 1 95.69 42 SER B C 1
ATOM 2199 O O . SER B 1 42 ? 6.586 7.047 0.902 1 95.69 42 SER B O 1
ATOM 2201 N N . ALA B 1 43 ? 7.629 7.559 2.779 1 97.44 43 ALA B N 1
ATOM 2202 C CA . ALA B 1 43 ? 8.641 6.516 2.625 1 97.44 43 ALA B CA 1
ATOM 2203 C C . ALA B 1 43 ? 8 5.129 2.627 1 97.44 43 ALA B C 1
ATOM 2205 O O . ALA B 1 43 ? 8.375 4.266 1.831 1 97.44 43 ALA B O 1
ATOM 2206 N N . LEU B 1 44 ? 7.094 4.938 3.48 1 97.94 44 LEU B N 1
ATOM 2207 C CA . LEU B 1 44 ? 6.402 3.656 3.574 1 97.94 44 LEU B CA 1
ATOM 2208 C C . LEU B 1 44 ? 5.574 3.395 2.322 1 97.94 44 LEU B C 1
ATOM 2210 O O . LEU B 1 44 ? 5.484 2.256 1.857 1 97.94 44 LEU B O 1
ATOM 2214 N N . SER B 1 45 ? 4.938 4.43 1.82 1 98.12 45 SER B N 1
ATOM 2215 C CA . SER B 1 45 ? 4.176 4.297 0.584 1 98.12 45 SER B CA 1
ATOM 2216 C C . SER B 1 45 ? 5.078 3.914 -0.584 1 98.12 45 SER B C 1
ATOM 2218 O O . SER B 1 45 ? 4.707 3.084 -1.416 1 98.12 45 SER B O 1
ATOM 2220 N N . ASP B 1 46 ? 6.246 4.488 -0.593 1 97.31 46 ASP B N 1
ATOM 2221 C CA . ASP B 1 46 ? 7.219 4.152 -1.629 1 97.31 46 ASP B CA 1
ATOM 2222 C C . ASP B 1 46 ? 7.645 2.688 -1.525 1 97.31 46 ASP B C 1
ATOM 2224 O O . ASP B 1 46 ? 7.746 1.992 -2.537 1 97.31 46 ASP B O 1
ATOM 2228 N N . LYS B 1 47 ? 7.883 2.219 -0.356 1 98.31 47 LYS B N 1
ATOM 2229 C CA . LYS B 1 47 ? 8.234 0.821 -0.13 1 98.31 47 LYS B CA 1
ATOM 2230 C C . LYS B 1 47 ? 7.113 -0.109 -0.581 1 98.31 47 LYS B C 1
ATOM 2232 O O . LYS B 1 47 ? 7.371 -1.164 -1.163 1 98.31 47 LYS B O 1
ATOM 2237 N N . THR B 1 48 ? 5.922 0.305 -0.284 1 98.69 48 THR B N 1
ATOM 2238 C CA . THR B 1 48 ? 4.75 -0.467 -0.687 1 98.69 48 THR B CA 1
ATOM 2239 C C . THR B 1 48 ? 4.668 -0.57 -2.207 1 98.69 48 THR B C 1
ATOM 2241 O O . THR B 1 48 ? 4.445 -1.654 -2.75 1 98.69 48 THR B O 1
ATOM 2244 N N . ALA B 1 49 ? 4.859 0.571 -2.875 1 98.25 49 ALA B N 1
ATOM 2245 C CA . ALA B 1 49 ? 4.832 0.589 -4.336 1 98.25 49 ALA B CA 1
ATOM 2246 C C . ALA B 1 49 ? 5.902 -0.334 -4.914 1 98.25 49 ALA B C 1
ATOM 2248 O O . ALA B 1 49 ? 5.633 -1.097 -5.848 1 98.25 49 ALA B O 1
ATOM 2249 N N . ARG B 1 50 ? 7.09 -0.37 -4.34 1 98.06 50 ARG B N 1
ATOM 2250 C CA . ARG B 1 50 ? 8.188 -1.211 -4.816 1 98.06 50 ARG B CA 1
ATOM 2251 C C . ARG B 1 50 ? 7.879 -2.688 -4.59 1 98.06 50 ARG B C 1
ATOM 2253 O O . ARG B 1 50 ? 8.117 -3.518 -5.469 1 98.06 50 ARG B O 1
ATOM 2260 N N . ALA B 1 51 ? 7.379 -2.969 -3.432 1 98.38 51 ALA B N 1
ATOM 2261 C CA . ALA B 1 51 ? 7.008 -4.348 -3.125 1 98.38 51 ALA B CA 1
ATOM 2262 C C . ALA B 1 51 ? 5.93 -4.852 -4.082 1 98.38 51 ALA B C 1
ATOM 2264 O O . ALA B 1 51 ? 5.969 -6.004 -4.52 1 98.38 51 ALA B O 1
ATOM 2265 N N . SER B 1 52 ? 4.945 -3.996 -4.371 1 98.62 52 SER B N 1
ATOM 2266 C CA . SER B 1 52 ? 3.883 -4.355 -5.305 1 98.62 52 SER B CA 1
ATOM 2267 C C . SER B 1 52 ? 4.438 -4.605 -6.703 1 98.62 52 SER B C 1
ATOM 2269 O O . SER B 1 52 ? 4.035 -5.559 -7.371 1 98.62 52 SER B O 1
ATOM 2271 N N . ASP B 1 53 ? 5.383 -3.781 -7.105 1 98.06 53 ASP B N 1
ATOM 2272 C CA . ASP B 1 53 ? 6.012 -3.93 -8.414 1 98.06 53 ASP B CA 1
ATOM 2273 C C . ASP B 1 53 ? 6.781 -5.242 -8.508 1 98.06 53 ASP B C 1
ATOM 2275 O O . ASP B 1 53 ? 6.676 -5.961 -9.5 1 98.06 53 ASP B O 1
ATOM 2279 N N . GLU B 1 54 ? 7.5 -5.547 -7.5 1 97.75 54 GLU B N 1
ATOM 2280 C CA . GLU B 1 54 ? 8.25 -6.801 -7.457 1 97.75 54 GLU B CA 1
ATOM 2281 C C . GLU B 1 54 ? 7.309 -8.008 -7.469 1 97.75 54 GLU B C 1
ATOM 2283 O O . GLU B 1 54 ? 7.535 -8.969 -8.203 1 97.75 54 GLU B O 1
ATOM 2288 N N . GLY B 1 55 ? 6.281 -7.883 -6.645 1 98.25 55 GLY B N 1
ATOM 2289 C CA . GLY B 1 55 ? 5.293 -8.945 -6.648 1 98.25 55 GLY B CA 1
ATOM 2290 C C . GLY B 1 55 ? 4.641 -9.148 -8 1 98.25 55 GLY B C 1
ATOM 2291 O O . GLY B 1 55 ? 4.438 -10.289 -8.438 1 98.25 55 GLY B O 1
ATOM 2292 N N . TYR B 1 56 ? 4.363 -8.078 -8.672 1 98.38 56 TYR B N 1
ATOM 2293 C CA . TYR B 1 56 ? 3.727 -8.117 -9.984 1 98.38 56 TYR B CA 1
ATOM 2294 C C . TYR B 1 56 ? 4.621 -8.812 -11 1 98.38 56 TYR B C 1
ATOM 2296 O O . TYR B 1 56 ? 4.156 -9.648 -11.781 1 98.38 56 TYR B O 1
ATOM 2304 N N . LYS B 1 57 ? 5.891 -8.547 -11.016 1 98.31 57 LYS B N 1
ATOM 2305 C CA . LYS B 1 57 ? 6.844 -9.188 -11.922 1 98.31 57 LYS B CA 1
ATOM 2306 C C . LYS B 1 57 ? 6.91 -10.695 -11.672 1 98.31 57 LYS B C 1
ATOM 2308 O O . LYS B 1 57 ? 6.93 -11.484 -12.617 1 98.31 57 LYS B O 1
ATOM 2313 N N . HIS B 1 58 ? 6.965 -11.062 -10.406 1 98.19 58 HIS B N 1
ATOM 2314 C CA . HIS B 1 58 ? 6.969 -12.484 -10.062 1 98.19 58 HIS B CA 1
ATOM 2315 C C . HIS B 1 58 ? 5.691 -13.164 -10.531 1 98.19 58 HIS B C 1
ATOM 2317 O O . HIS B 1 58 ? 5.719 -14.328 -10.945 1 98.19 58 HIS B O 1
ATOM 2323 N N . MET B 1 59 ? 4.594 -12.43 -10.523 1 98.06 59 MET B N 1
ATOM 2324 C CA . MET B 1 59 ? 3.324 -13.023 -10.93 1 98.06 59 MET B CA 1
ATOM 2325 C C . MET B 1 59 ? 3.287 -13.242 -12.438 1 98.06 59 MET B C 1
ATOM 2327 O O . MET B 1 59 ? 2.664 -14.195 -12.914 1 98.06 59 MET B O 1
ATOM 2331 N N . ILE B 1 60 ? 3.984 -12.414 -13.172 1 98 60 ILE B N 1
ATOM 2332 C CA . ILE B 1 60 ? 4.117 -12.633 -14.609 1 98 60 ILE B CA 1
ATOM 2333 C C . ILE B 1 60 ? 4.805 -13.969 -14.867 1 98 60 ILE B C 1
ATOM 2335 O O . ILE B 1 60 ? 4.355 -14.758 -15.703 1 98 60 ILE B O 1
ATOM 2339 N N . ASP B 1 61 ? 5.824 -14.219 -14.094 1 97.75 61 ASP B N 1
ATOM 2340 C CA . ASP B 1 61 ? 6.547 -15.484 -14.211 1 97.75 61 ASP B CA 1
ATOM 2341 C C . ASP B 1 61 ? 5.664 -16.656 -13.797 1 97.75 61 ASP B C 1
ATOM 2343 O O . ASP B 1 61 ? 5.711 -17.719 -14.414 1 97.75 61 ASP B O 1
ATOM 2347 N N . MET B 1 62 ? 4.895 -16.469 -12.789 1 98.38 62 MET B N 1
ATOM 2348 C CA . MET B 1 62 ? 3.971 -17.5 -12.336 1 98.38 62 MET B CA 1
ATOM 2349 C C . MET B 1 62 ? 2.953 -17.828 -13.422 1 98.38 62 MET B C 1
ATOM 2351 O O . MET B 1 62 ? 2.701 -19 -13.711 1 98.38 62 MET B O 1
ATOM 2355 N N . ASN B 1 63 ? 2.383 -16.781 -13.969 1 98.12 63 ASN B N 1
ATOM 2356 C CA . ASN B 1 63 ? 1.398 -16.953 -15.031 1 98.12 63 ASN B CA 1
ATOM 2357 C C . ASN B 1 63 ? 1.981 -17.719 -16.219 1 98.12 63 ASN B C 1
ATOM 2359 O O . ASN B 1 63 ? 1.338 -18.625 -16.766 1 98.12 63 ASN B O 1
ATOM 2363 N N . LYS B 1 64 ? 3.205 -17.438 -16.594 1 97.88 64 LYS B N 1
ATOM 2364 C CA . LYS B 1 64 ? 3.889 -18.141 -17.672 1 97.88 64 LYS B CA 1
ATOM 2365 C C . LYS B 1 64 ? 4.09 -19.625 -17.328 1 97.88 64 LYS B C 1
ATOM 2367 O O . LYS B 1 64 ? 3.844 -20.5 -18.172 1 97.88 64 LYS B O 1
ATOM 2372 N N . SER B 1 65 ? 4.52 -19.828 -16.125 1 97.94 65 SER B N 1
ATOM 2373 C CA . SER B 1 65 ? 4.742 -21.203 -15.68 1 97.94 65 SER B CA 1
ATOM 2374 C C . SER B 1 65 ? 3.447 -22.016 -15.719 1 97.94 65 SER B C 1
ATOM 2376 O O . SER B 1 65 ? 3.428 -23.141 -16.234 1 97.94 65 SER B O 1
ATOM 2378 N N . MET B 1 66 ? 2.352 -21.453 -15.25 1 98.19 66 MET B N 1
ATOM 2379 C CA . MET B 1 66 ? 1.066 -22.141 -15.227 1 98.19 66 MET B CA 1
ATOM 2380 C C . MET B 1 66 ? 0.565 -22.422 -16.641 1 98.19 66 MET B C 1
ATOM 2382 O O . MET B 1 66 ? 0.029 -23.484 -16.922 1 98.19 66 MET B O 1
ATOM 2386 N N . ASN B 1 67 ? 0.787 -21.5 -17.5 1 98.31 67 ASN B N 1
ATOM 2387 C CA . ASN B 1 67 ? 0.385 -21.703 -18.875 1 98.31 67 ASN B CA 1
ATOM 2388 C C . ASN B 1 67 ? 1.222 -22.781 -19.562 1 98.31 67 ASN B C 1
ATOM 2390 O O . ASN B 1 67 ? 0.698 -23.578 -20.328 1 98.31 67 ASN B O 1
ATOM 2394 N N . GLU B 1 68 ? 2.496 -22.797 -19.266 1 98.31 68 GLU B N 1
ATOM 2395 C CA . GLU B 1 68 ? 3.367 -23.828 -19.812 1 98.31 68 GLU B CA 1
ATOM 2396 C C . GLU B 1 68 ? 2.977 -25.219 -19.281 1 98.31 68 GLU B C 1
ATOM 2398 O O . GLU B 1 68 ? 2.982 -26.188 -20.031 1 98.31 68 GLU B O 1
ATOM 2403 N N . ILE B 1 69 ? 2.641 -25.266 -18.047 1 98.44 69 ILE B N 1
ATOM 2404 C CA . ILE B 1 69 ? 2.201 -26.531 -17.453 1 98.44 69 ILE B CA 1
ATOM 2405 C C . ILE B 1 69 ? 0.91 -26.984 -18.125 1 98.44 69 ILE B C 1
ATOM 2407 O O . ILE B 1 69 ? 0.751 -28.172 -18.438 1 98.44 69 ILE B O 1
ATOM 2411 N N . LYS B 1 70 ? 0.029 -26.094 -18.312 1 98 70 LYS B N 1
ATOM 2412 C CA . LYS B 1 70 ? -1.225 -26.406 -19 1 98 70 LYS B CA 1
ATOM 2413 C C . LYS B 1 70 ? -0.97 -26.953 -20.391 1 98 70 LYS B C 1
ATOM 2415 O O . LYS B 1 70 ? -1.532 -27.984 -20.766 1 98 70 LYS B O 1
ATOM 2420 N N . LYS B 1 71 ? -0.102 -26.328 -21.141 1 98.19 71 LYS B N 1
ATOM 2421 C CA . LYS B 1 71 ? 0.242 -26.766 -22.484 1 98.19 71 LYS B CA 1
ATOM 2422 C C . LYS B 1 71 ? 0.905 -28.141 -22.469 1 98.19 71 LYS B C 1
ATOM 2424 O O . LYS B 1 71 ? 0.572 -29 -23.281 1 98.19 71 LYS B O 1
ATOM 2429 N N . SER B 1 72 ? 1.835 -28.266 -21.531 1 98 72 SER B N 1
ATOM 2430 C CA . SER B 1 72 ? 2.523 -29.547 -21.375 1 98 72 SER B CA 1
ATOM 2431 C C . SER B 1 72 ? 1.548 -30.656 -21.016 1 98 72 SER B C 1
ATOM 2433 O O . SER B 1 72 ? 1.675 -31.781 -21.5 1 98 72 SER B O 1
ATOM 2435 N N . SER B 1 73 ? 0.6 -30.375 -20.172 1 98.25 73 SER B N 1
ATOM 2436 C CA . SER B 1 73 ? -0.393 -31.375 -19.781 1 98.25 73 SER B CA 1
ATOM 2437 C C . SER B 1 73 ? -1.269 -31.781 -20.953 1 98.25 73 SER B C 1
ATOM 2439 O O . SER B 1 73 ? -1.581 -32.969 -21.125 1 98.25 73 SER B O 1
ATOM 2441 N N . ASP B 1 74 ? -1.613 -30.859 -21.781 1 98.12 74 ASP B N 1
ATOM 2442 C CA . ASP B 1 74 ? -2.387 -31.156 -22.984 1 98.12 74 ASP B CA 1
ATOM 2443 C C . ASP B 1 74 ? -1.604 -32.062 -23.938 1 98.12 74 ASP B C 1
ATOM 2445 O O . ASP B 1 74 ? -2.158 -33 -24.5 1 98.12 74 ASP B O 1
ATOM 2449 N N . GLU B 1 75 ? -0.364 -31.781 -24.078 1 98.44 75 GLU B N 1
ATOM 2450 C CA . GLU B 1 75 ? 0.497 -32.594 -24.922 1 98.44 75 GLU B CA 1
ATOM 2451 C C . GLU B 1 75 ? 0.622 -34.031 -24.359 1 98.44 75 GLU B C 1
ATOM 2453 O O . GLU B 1 75 ? 0.552 -35 -25.109 1 98.44 75 GLU B O 1
ATOM 2458 N N . MET B 1 76 ? 0.756 -34.125 -23.062 1 98.62 76 MET B N 1
ATOM 2459 C CA . MET B 1 76 ? 0.866 -35.406 -22.422 1 98.62 76 MET B CA 1
ATOM 2460 C C . MET B 1 76 ? -0.413 -36.219 -22.609 1 98.62 76 MET B C 1
ATOM 2462 O O . MET B 1 76 ? -0.362 -37.438 -22.812 1 98.62 76 MET B O 1
ATOM 2466 N N . ALA B 1 77 ? -1.51 -35.531 -22.531 1 98.56 77 ALA B N 1
ATOM 2467 C CA . ALA B 1 77 ? -2.793 -36.188 -22.703 1 98.56 77 ALA B CA 1
ATOM 2468 C C . ALA B 1 77 ? -2.877 -36.875 -24.062 1 98.56 77 ALA B C 1
ATOM 2470 O O . ALA B 1 77 ? -3.355 -38 -24.172 1 98.56 77 ALA B O 1
ATOM 2471 N N . LYS B 1 78 ? -2.348 -36.281 -25.109 1 98.62 78 LYS B N 1
ATOM 2472 C CA . LYS B 1 78 ? -2.35 -36.844 -26.453 1 98.62 78 LYS B CA 1
ATOM 2473 C C . LYS B 1 78 ? -1.436 -38.062 -26.531 1 98.62 78 LYS B C 1
ATOM 2475 O O . LYS B 1 78 ? -1.798 -39.062 -27.141 1 98.62 78 LYS B O 1
ATOM 2480 N N . ILE B 1 79 ? -0.307 -37.938 -25.922 1 98.75 79 ILE B N 1
ATOM 2481 C CA . ILE B 1 79 ? 0.659 -39.031 -25.984 1 98.75 79 ILE B CA 1
ATOM 2482 C C . ILE B 1 79 ? 0.119 -40.219 -25.234 1 98.75 79 ILE B C 1
ATOM 2484 O O . ILE B 1 79 ? 0.248 -41.375 -25.688 1 98.75 79 ILE B O 1
ATOM 2488 N N . ILE B 1 80 ? -0.474 -40 -24.109 1 98.69 80 ILE B N 1
ATOM 2489 C CA . ILE B 1 80 ? -0.976 -41.062 -23.266 1 98.69 80 ILE B CA 1
ATOM 2490 C C . ILE B 1 80 ? -2.113 -41.812 -23.984 1 98.69 80 ILE B C 1
ATOM 2492 O O . ILE B 1 80 ? -2.254 -43.031 -23.875 1 98.69 80 ILE B O 1
ATOM 2496 N N . LYS B 1 81 ? -2.877 -41.062 -24.734 1 98.44 81 LYS B N 1
ATOM 2497 C CA . LYS B 1 81 ? -3.92 -41.688 -25.547 1 98.44 81 LYS B CA 1
ATOM 2498 C C . LYS B 1 81 ? -3.318 -42.656 -26.578 1 98.44 81 LYS B C 1
ATOM 2500 O O . LYS B 1 81 ? -3.854 -43.719 -26.812 1 98.44 81 LYS B O 1
ATOM 2505 N N . VAL B 1 82 ? -2.232 -42.219 -27.172 1 98.44 82 VAL B N 1
ATOM 2506 C CA . VAL B 1 82 ? -1.525 -43.094 -28.125 1 98.44 82 VAL B CA 1
ATOM 2507 C C . VAL B 1 82 ? -1.053 -44.344 -27.422 1 98.44 82 VAL B C 1
ATOM 2509 O O . VAL B 1 82 ? -1.209 -45.469 -27.953 1 98.44 82 VAL B O 1
ATOM 2512 N N . ILE B 1 83 ? -0.554 -44.219 -26.234 1 98.62 83 ILE B N 1
ATOM 2513 C CA . ILE B 1 83 ? -0.065 -45.375 -25.484 1 98.62 83 ILE B CA 1
ATOM 2514 C C . ILE B 1 83 ? -1.225 -46.312 -25.156 1 98.62 83 ILE B C 1
ATOM 2516 O O . ILE B 1 83 ? -1.09 -47.531 -25.281 1 98.62 83 ILE B O 1
ATOM 2520 N N . ASP B 1 84 ? -2.254 -45.75 -24.781 1 98.31 84 ASP B N 1
ATOM 2521 C CA . ASP B 1 84 ? -3.443 -46.562 -24.5 1 98.31 84 ASP B CA 1
ATOM 2522 C C . ASP B 1 84 ? -3.908 -47.312 -25.734 1 98.31 84 ASP B C 1
ATOM 2524 O O . ASP B 1 84 ? -4.258 -48.5 -25.656 1 98.31 84 ASP B O 1
ATOM 2528 N N . ASP B 1 85 ? -3.93 -46.688 -26.891 1 98.56 85 ASP B N 1
ATOM 2529 C CA . ASP B 1 85 ? -4.301 -47.312 -28.156 1 98.56 85 ASP B CA 1
ATOM 2530 C C . ASP B 1 85 ? -3.346 -48.438 -28.5 1 98.56 85 ASP B C 1
ATOM 2532 O O . ASP B 1 85 ? -3.773 -49.5 -28.969 1 98.56 85 ASP B O 1
ATOM 2536 N N . ILE B 1 86 ? -2.133 -48.156 -28.219 1 98.69 86 ILE B N 1
ATOM 2537 C CA . ILE B 1 86 ? -1.119 -49.188 -28.516 1 98.69 86 ILE B CA 1
ATOM 2538 C C . ILE B 1 86 ? -1.336 -50.406 -27.609 1 98.69 86 ILE B C 1
ATOM 2540 O O . ILE B 1 86 ? -1.243 -51.531 -28.062 1 98.69 86 ILE B O 1
ATOM 2544 N N . ALA B 1 87 ? -1.556 -50.156 -26.375 1 98.56 87 ALA B N 1
ATOM 2545 C CA . ALA B 1 87 ? -1.816 -51.219 -25.438 1 98.56 87 ALA B CA 1
ATOM 2546 C C . ALA B 1 87 ? -3.023 -52.062 -25.875 1 98.56 87 ALA B C 1
ATOM 2548 O O . ALA B 1 87 ? -2.998 -53.281 -25.812 1 98.56 87 ALA B O 1
ATOM 2549 N N . PHE B 1 88 ? -4.004 -51.469 -26.328 1 98 88 PHE B N 1
ATOM 2550 C CA . PHE B 1 88 ? -5.211 -52.125 -26.812 1 98 88 PHE B CA 1
ATOM 2551 C C . PHE B 1 88 ? -4.902 -53 -28.031 1 98 88 PHE B C 1
ATOM 2553 O O . PHE B 1 88 ? -5.32 -54.156 -28.109 1 98 88 PHE B O 1
ATOM 2560 N N . GLN B 1 89 ? -4.223 -52.438 -29 1 98.25 89 GLN B N 1
ATOM 2561 C CA . GLN B 1 89 ? -3.857 -53.156 -30.203 1 98.25 89 GLN B CA 1
ATOM 2562 C C . GLN B 1 89 ? -2.977 -54.344 -29.891 1 98.25 89 GLN B C 1
ATOM 2564 O O . GLN B 1 89 ? -3.164 -55.438 -30.453 1 98.25 89 GLN B O 1
ATOM 2569 N N . THR B 1 90 ? -2.051 -54.125 -28.969 1 98.25 90 THR B N 1
ATOM 2570 C CA . THR B 1 90 ? -1.175 -55.219 -28.547 1 98.25 90 THR B CA 1
ATOM 2571 C C . THR B 1 90 ? -1.976 -56.344 -27.875 1 98.25 90 THR B C 1
ATOM 2573 O O . THR B 1 90 ? -1.715 -57.5 -28.109 1 98.25 90 THR B O 1
ATOM 2576 N N . ASN B 1 91 ? -2.854 -55.906 -27.094 1 97.62 91 ASN B N 1
ATOM 2577 C CA . ASN B 1 91 ? -3.721 -56.875 -26.438 1 97.62 91 ASN B CA 1
ATOM 2578 C C . ASN B 1 91 ? -4.5 -57.719 -27.453 1 97.62 91 ASN B C 1
ATOM 2580 O O . ASN B 1 91 ? -4.613 -58.938 -27.297 1 97.62 91 ASN B O 1
ATOM 2584 N N . ILE B 1 92 ? -5.043 -57.156 -28.469 1 97.25 92 ILE B N 1
ATOM 2585 C CA . ILE B 1 92 ? -5.816 -57.844 -29.516 1 97.25 92 ILE B CA 1
ATOM 2586 C C . ILE B 1 92 ? -4.906 -58.781 -30.297 1 97.25 92 ILE B C 1
ATOM 2588 O O . ILE B 1 92 ? -5.285 -59.938 -30.578 1 97.25 92 ILE B O 1
ATOM 2592 N N . LEU B 1 93 ? -3.74 -58.344 -30.625 1 96.19 93 LEU B N 1
ATOM 2593 C CA . LEU B 1 93 ? -2.789 -59.156 -31.359 1 96.19 93 LEU B CA 1
ATOM 2594 C C . LEU B 1 93 ? -2.396 -60.406 -30.547 1 96.19 93 LEU B C 1
ATOM 2596 O O . LEU B 1 93 ? -2.316 -61.5 -31.094 1 96.19 93 LEU B O 1
ATOM 2600 N N . ALA B 1 94 ? -2.215 -60.094 -29.281 1 95.69 94 ALA B N 1
ATOM 2601 C CA . ALA B 1 94 ? -1.842 -61.188 -28.375 1 95.69 94 ALA B CA 1
ATOM 2602 C C . ALA B 1 94 ? -2.977 -62.219 -28.25 1 95.69 94 ALA B C 1
ATOM 2604 O O . ALA B 1 94 ? -2.736 -63.406 -28.219 1 95.69 94 ALA B O 1
ATOM 2605 N N . LEU B 1 95 ? -4.188 -61.781 -28.234 1 94.81 95 LEU B N 1
ATOM 2606 C CA . LEU B 1 95 ? -5.352 -62.688 -28.172 1 94.81 95 LEU B CA 1
ATOM 2607 C C . LEU B 1 95 ? -5.469 -63.531 -29.422 1 94.81 95 LEU B C 1
ATOM 2609 O O . LEU B 1 95 ? -5.688 -64.75 -29.328 1 94.81 95 LEU B O 1
ATOM 2613 N N . ASN B 1 96 ? -5.312 -62.906 -30.531 1 92.31 96 ASN B N 1
ATOM 2614 C CA . ASN B 1 96 ? -5.367 -63.625 -31.797 1 92.31 96 ASN B CA 1
ATOM 2615 C C . ASN B 1 96 ? -4.246 -64.688 -31.906 1 92.31 96 ASN B C 1
ATOM 2617 O O . ASN B 1 96 ? -4.457 -65.75 -32.406 1 92.31 96 ASN B O 1
ATOM 2621 N N . ALA B 1 97 ? -3.109 -64.25 -31.391 1 91.06 97 ALA B N 1
ATOM 2622 C CA . ALA B 1 97 ? -1.968 -65.188 -31.391 1 91.06 97 ALA B CA 1
ATOM 2623 C C . ALA B 1 97 ? -2.209 -66.375 -30.484 1 91.06 97 ALA B C 1
ATOM 2625 O O . ALA B 1 97 ? -1.806 -67.5 -30.781 1 91.06 97 ALA B O 1
ATOM 2626 N N . ALA B 1 98 ? -2.836 -66.125 -29.422 1 90.88 98 ALA B N 1
ATOM 2627 C CA . ALA B 1 98 ? -3.156 -67.188 -28.484 1 90.88 98 ALA B CA 1
ATOM 2628 C C . ALA B 1 98 ? -4.125 -68.188 -29.125 1 90.88 98 ALA B C 1
ATOM 2630 O O . ALA B 1 98 ? -3.98 -69.438 -28.953 1 90.88 98 ALA B O 1
ATOM 2631 N N . VAL B 1 99 ? -5.062 -67.75 -29.812 1 89.69 99 VAL B N 1
ATOM 2632 C CA . VAL B 1 99 ? -6.047 -68.562 -30.484 1 89.69 99 VAL B CA 1
ATOM 2633 C C . VAL B 1 99 ? -5.359 -69.438 -31.547 1 89.69 99 VAL B C 1
ATOM 2635 O O . VAL B 1 99 ? -5.598 -70.625 -31.656 1 89.69 99 VAL B O 1
ATOM 2638 N N . GLU B 1 100 ? -4.5 -68.75 -32.312 1 84.31 100 GLU B N 1
ATOM 2639 C CA . GLU B 1 100 ? -3.785 -69.5 -33.375 1 84.31 100 GLU B CA 1
ATOM 2640 C C . GLU B 1 100 ? -2.85 -70.562 -32.781 1 84.31 100 GLU B C 1
ATOM 2642 O O . GLU B 1 100 ? -2.725 -71.625 -33.312 1 84.31 100 GLU B O 1
ATOM 2647 N N . ALA B 1 101 ? -2.209 -70.188 -31.672 1 87.06 101 ALA B N 1
ATOM 2648 C CA . ALA B 1 101 ? -1.322 -71.125 -30.984 1 87.06 101 ALA B CA 1
ATOM 2649 C C . ALA B 1 101 ? -2.094 -72.375 -30.5 1 87.06 101 ALA B C 1
ATOM 2651 O O . ALA B 1 101 ? -1.592 -73.5 -30.562 1 87.06 101 ALA B O 1
ATOM 2652 N N . ALA B 1 102 ? -3.246 -72.188 -30.031 1 87 102 ALA B N 1
ATOM 2653 C CA . ALA B 1 102 ? -4.086 -73.312 -29.578 1 87 102 ALA B CA 1
ATOM 2654 C C . ALA B 1 102 ? -4.473 -74.188 -30.75 1 87 102 ALA B C 1
ATOM 2656 O O . ALA B 1 102 ? -4.496 -75.438 -30.609 1 87 102 ALA B O 1
ATOM 2657 N N . ARG B 1 103 ? -4.762 -73.625 -31.828 1 84.81 103 ARG B 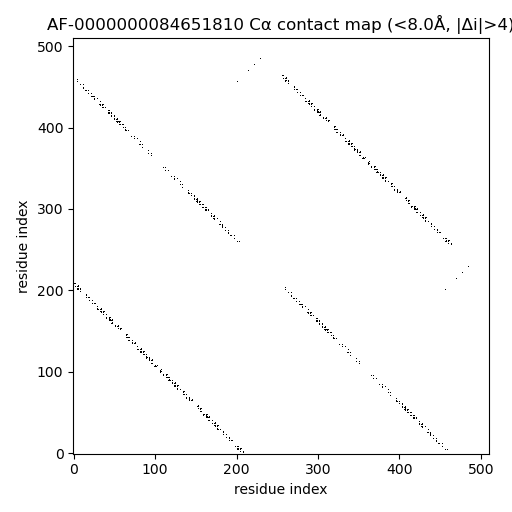N 1
ATOM 2658 C CA . ARG B 1 103 ? -5.152 -74.375 -33.031 1 84.81 103 ARG B CA 1
ATOM 2659 C C . ARG B 1 103 ? -4.008 -75.188 -33.531 1 84.81 103 ARG B C 1
ATOM 2661 O O . ARG B 1 103 ? -4.238 -76.25 -34.125 1 84.81 103 ARG B O 1
ATOM 2668 N N . ALA B 1 104 ? -2.762 -74.812 -33.281 1 81.69 104 ALA B N 1
ATOM 2669 C CA . ALA B 1 104 ? -1.589 -75.5 -33.781 1 81.69 104 ALA B CA 1
ATOM 2670 C C . ALA B 1 104 ? -1.192 -76.625 -32.875 1 81.69 104 ALA B C 1
ATOM 2672 O O . ALA B 1 104 ? -0.241 -77.375 -33.156 1 81.69 104 ALA B O 1
ATOM 2673 N N . GLY B 1 105 ? -1.97 -76.875 -31.75 1 81.31 105 GLY B N 1
ATOM 2674 C CA . GLY B 1 105 ? -1.765 -78 -30.859 1 81.31 105 GLY B CA 1
ATOM 2675 C C . GLY B 1 105 ? -0.404 -78 -30.188 1 81.31 105 GLY B C 1
ATOM 2676 O O . GLY B 1 105 ? -0.009 -77 -29.578 1 81.31 105 GLY B O 1
ATOM 2677 N N . SER B 1 106 ? 0.378 -79.062 -30.328 1 80.38 106 SER B N 1
ATOM 2678 C CA . SER B 1 106 ? 1.664 -79.25 -29.672 1 80.38 106 SER B CA 1
ATOM 2679 C C . SER B 1 106 ? 2.732 -78.375 -30.266 1 80.38 106 SER B C 1
ATOM 2681 O O . SER B 1 106 ? 3.625 -77.875 -29.562 1 80.38 106 SER B O 1
ATOM 2683 N N . ALA B 1 107 ? 2.559 -77.938 -31.531 1 77.06 107 ALA B N 1
ATOM 2684 C CA . ALA B 1 107 ? 3.537 -77.125 -32.219 1 77.06 107 ALA B CA 1
ATOM 2685 C C . ALA B 1 107 ? 3.424 -75.625 -31.781 1 77.06 107 ALA B C 1
ATOM 2687 O O . ALA B 1 107 ? 4.367 -74.875 -31.938 1 77.06 107 ALA B O 1
ATOM 2688 N N . GLY B 1 108 ? 2.248 -75.375 -31.078 1 83.12 108 GLY B N 1
ATOM 2689 C CA . GLY B 1 108 ? 1.996 -74 -30.703 1 83.12 108 GLY B CA 1
ATOM 2690 C C . GLY B 1 108 ? 2.125 -73.75 -29.219 1 83.12 108 GLY B C 1
ATOM 2691 O O . GLY B 1 108 ? 1.837 -72.625 -28.75 1 83.12 108 GLY B O 1
ATOM 2692 N N . ALA B 1 109 ? 2.533 -74.688 -28.531 1 84.31 109 ALA B N 1
ATOM 2693 C CA . ALA B 1 109 ? 2.539 -74.562 -27.062 1 84.31 109 ALA B CA 1
ATOM 2694 C C . ALA B 1 109 ? 3.465 -73.438 -26.609 1 84.31 109 ALA B C 1
ATOM 2696 O O . ALA B 1 109 ? 3.119 -72.688 -25.703 1 84.31 109 ALA B O 1
ATOM 2697 N N . GLY B 1 110 ? 4.652 -73.312 -27.141 1 84.19 110 GLY B N 1
ATOM 2698 C CA . GLY B 1 110 ? 5.578 -72.188 -26.797 1 84.19 110 GLY B CA 1
ATOM 2699 C C . GLY B 1 110 ? 5.035 -70.812 -27.109 1 84.19 110 GLY B C 1
ATOM 2700 O O . GLY B 1 110 ? 5.18 -69.938 -26.312 1 84.19 110 GLY B O 1
ATOM 2701 N N . PHE B 1 111 ? 4.242 -70.812 -28.203 1 87.75 111 PHE B N 1
ATOM 2702 C CA . PHE B 1 111 ? 3.695 -69.5 -28.641 1 87.75 111 PHE B CA 1
ATOM 2703 C C . PHE B 1 111 ? 2.508 -69.125 -27.781 1 87.75 111 PHE B C 1
ATOM 2705 O O . PHE B 1 111 ? 2.285 -67.938 -27.562 1 87.75 111 PHE B O 1
ATOM 2712 N N . ALA B 1 112 ? 1.802 -70.125 -27.359 1 90.5 112 ALA B N 1
ATOM 2713 C CA . ALA B 1 112 ? 0.658 -69.812 -26.5 1 90.5 112 ALA B CA 1
ATOM 2714 C C . ALA B 1 112 ? 1.098 -69.125 -25.219 1 90.5 112 ALA B C 1
ATOM 2716 O O . ALA B 1 112 ? 0.449 -68.188 -24.766 1 90.5 112 ALA B O 1
ATOM 2717 N N . VAL B 1 113 ? 2.297 -69.5 -24.672 1 92 113 VAL B N 1
ATOM 2718 C CA . VAL B 1 113 ? 2.826 -68.875 -23.438 1 92 113 VAL B CA 1
ATOM 2719 C C . VAL B 1 113 ? 3.266 -67.438 -23.703 1 92 113 VAL B C 1
ATOM 2721 O O . VAL B 1 113 ? 2.971 -66.562 -22.906 1 92 113 VAL B O 1
ATOM 2724 N N . VAL B 1 114 ? 3.871 -67.25 -24.797 1 93.12 114 VAL B N 1
ATOM 2725 C CA . VAL B 1 114 ? 4.332 -65.938 -25.172 1 93.12 114 VAL B CA 1
ATOM 2726 C C . VAL B 1 114 ? 3.135 -65 -25.375 1 93.12 114 VAL B C 1
ATOM 2728 O O . VAL B 1 114 ? 3.123 -63.875 -24.891 1 93.12 114 VAL B O 1
ATOM 2731 N N . ALA B 1 115 ? 2.178 -65.5 -26.094 1 94.56 115 ALA B N 1
ATOM 2732 C CA . ALA B 1 115 ? 0.982 -64.75 -26.391 1 94.56 115 ALA B CA 1
ATOM 2733 C C . ALA B 1 115 ? 0.275 -64.312 -25.109 1 94.56 115 ALA B C 1
ATOM 2735 O O . ALA B 1 115 ? -0.167 -63.188 -24.969 1 94.56 115 ALA B O 1
ATOM 2736 N N . GLU B 1 116 ? 0.253 -65.188 -24.172 1 95.31 116 GLU B N 1
ATOM 2737 C CA . GLU B 1 116 ? -0.411 -64.875 -22.906 1 95.31 116 GLU B CA 1
ATOM 2738 C C . GLU B 1 116 ? 0.366 -63.844 -22.109 1 95.31 116 GLU B C 1
ATOM 2740 O O . GLU B 1 116 ? -0.228 -62.969 -21.484 1 95.31 116 GLU B O 1
ATOM 2745 N N . GLU B 1 117 ? 1.625 -63.938 -22.125 1 96.81 117 GLU B N 1
ATOM 2746 C CA . GLU B 1 117 ? 2.453 -63 -21.406 1 96.81 117 GLU B CA 1
ATOM 2747 C C . GLU B 1 117 ? 2.348 -61.594 -22.031 1 96.81 117 GLU B C 1
ATOM 2749 O O . GLU B 1 117 ? 2.252 -60.594 -21.312 1 96.81 117 GLU B O 1
ATOM 2754 N N . VAL B 1 118 ? 2.344 -61.531 -23.328 1 97.5 118 VAL B N 1
ATOM 2755 C CA . VAL B 1 118 ? 2.207 -60.25 -24.031 1 97.5 118 VAL B CA 1
ATOM 2756 C C . VAL B 1 118 ? 0.846 -59.625 -23.734 1 97.5 118 VAL B C 1
ATOM 2758 O O . VAL B 1 118 ? 0.735 -58.406 -23.547 1 97.5 118 VAL B O 1
ATOM 2761 N N . ARG B 1 119 ? -0.118 -60.469 -23.672 1 97.25 119 ARG B N 1
ATOM 2762 C CA . ARG B 1 119 ? -1.46 -60 -23.344 1 97.25 119 ARG B CA 1
ATOM 2763 C C . ARG B 1 119 ? -1.491 -59.375 -21.953 1 97.25 119 ARG B C 1
ATOM 2765 O O . ARG B 1 119 ? -2.047 -58.281 -21.78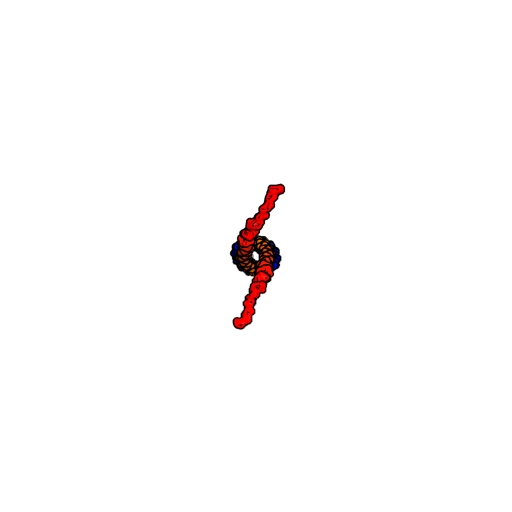1 1 97.25 119 ARG B O 1
ATOM 2772 N N . ASN B 1 120 ? -0.866 -59.969 -20.984 1 98 120 ASN B N 1
ATOM 2773 C CA . ASN B 1 120 ? -0.8 -59.469 -19.625 1 98 120 ASN B CA 1
ATOM 2774 C C . ASN B 1 120 ? -0.068 -58.125 -19.562 1 98 120 ASN B C 1
ATOM 2776 O O . ASN B 1 120 ? -0.501 -57.188 -18.875 1 98 120 ASN B O 1
ATOM 2780 N N . LEU B 1 121 ? 0.984 -58.031 -20.25 1 98.31 121 LEU B N 1
ATOM 2781 C CA . LEU B 1 121 ? 1.755 -56.781 -20.297 1 98.31 121 LEU B CA 1
ATOM 2782 C C . LEU B 1 121 ? 0.938 -55.656 -20.922 1 98.31 121 LEU B C 1
ATOM 2784 O O . LEU B 1 121 ? 0.971 -54.531 -20.453 1 98.31 121 LEU B O 1
ATOM 2788 N N . ALA B 1 122 ? 0.229 -56.031 -21.969 1 98.5 122 ALA B N 1
ATOM 2789 C CA . ALA B 1 122 ? -0.618 -55.031 -22.641 1 98.5 122 ALA B CA 1
ATOM 2790 C C . ALA B 1 122 ? -1.69 -54.5 -21.703 1 98.5 122 ALA B C 1
ATOM 2792 O O . ALA B 1 122 ? -1.965 -53.312 -21.672 1 98.5 122 ALA B O 1
ATOM 2793 N N . GLN B 1 123 ? -2.246 -55.344 -20.906 1 98.38 123 GLN B N 1
ATOM 2794 C CA . GLN B 1 123 ? -3.283 -54.969 -19.969 1 98.38 123 GLN B CA 1
ATOM 2795 C C . GLN B 1 123 ? -2.715 -54.062 -18.859 1 98.38 123 GLN B C 1
ATOM 2797 O O . GLN B 1 123 ? -3.354 -53.094 -18.453 1 98.38 123 GLN B O 1
ATOM 2802 N N . ARG B 1 124 ? -1.569 -54.375 -18.438 1 98.44 124 ARG B N 1
ATOM 2803 C CA . ARG B 1 124 ? -0.909 -53.531 -17.422 1 98.44 124 ARG B CA 1
ATOM 2804 C C . ARG B 1 124 ? -0.584 -52.156 -17.969 1 98.44 124 ARG B C 1
ATOM 2806 O O . ARG B 1 124 ? -0.718 -51.156 -17.266 1 98.44 124 ARG B O 1
ATOM 2813 N N . SER B 1 125 ? -0.152 -52.125 -19.172 1 98.62 125 SER B N 1
ATOM 2814 C CA . SER B 1 125 ? 0.156 -50.844 -19.812 1 98.62 125 SER B CA 1
ATOM 2815 C C . SER B 1 125 ? -1.096 -50 -19.969 1 98.62 125 SER B C 1
ATOM 2817 O O . SER B 1 125 ? -1.06 -48.781 -19.734 1 98.62 125 SER B O 1
ATOM 2819 N N . ALA B 1 126 ? -2.168 -50.656 -20.406 1 98.5 126 ALA B N 1
ATOM 2820 C CA . ALA B 1 126 ? -3.436 -49.938 -20.562 1 98.5 126 ALA B CA 1
ATOM 2821 C C . ALA B 1 126 ? -3.891 -49.344 -19.234 1 98.5 126 ALA B C 1
ATOM 2823 O O . ALA B 1 126 ? -4.352 -48.188 -19.188 1 98.5 126 ALA B O 1
ATOM 2824 N N . LYS B 1 127 ? -3.754 -50.094 -18.156 1 98.69 127 LYS B N 1
ATOM 2825 C CA . LYS B 1 127 ? -4.125 -49.594 -16.828 1 98.69 127 LYS B CA 1
ATOM 2826 C C . LYS B 1 127 ? -3.246 -48.406 -16.422 1 98.69 127 LYS B C 1
ATOM 2828 O O . LYS B 1 127 ? -3.748 -47.406 -15.914 1 98.69 127 LYS B O 1
ATOM 2833 N N . ALA B 1 128 ? -1.989 -48.562 -16.625 1 98.56 128 ALA B N 1
ATOM 2834 C CA . ALA B 1 128 ? -1.052 -47.469 -16.312 1 98.56 128 ALA B CA 1
ATOM 2835 C C . ALA B 1 128 ? -1.382 -46.219 -17.109 1 98.56 128 ALA B C 1
ATOM 2837 O O . ALA B 1 128 ? -1.329 -45.094 -16.578 1 98.56 128 ALA B O 1
ATOM 2838 N N . ALA B 1 129 ? -1.688 -46.375 -18.375 1 98.5 129 ALA B N 1
ATOM 2839 C CA . ALA B 1 129 ? -2.051 -45.25 -19.234 1 98.5 129 ALA B CA 1
ATOM 2840 C C . ALA B 1 129 ? -3.303 -44.562 -18.719 1 98.5 129 ALA B C 1
ATOM 2842 O O . ALA B 1 129 ? -3.361 -43.312 -18.688 1 98.5 129 ALA B O 1
ATOM 2843 N N . LYS B 1 130 ? -4.25 -45.344 -18.297 1 98.38 130 LYS B N 1
ATOM 2844 C CA . LYS B 1 130 ? -5.492 -44.781 -17.781 1 98.38 130 LYS B CA 1
ATOM 2845 C C . LYS B 1 130 ? -5.246 -44 -16.484 1 98.38 130 LYS B C 1
ATOM 2847 O O . LYS B 1 130 ? -5.781 -42.906 -16.312 1 98.38 130 LYS B O 1
ATOM 2852 N N . ASP B 1 131 ? -4.449 -44.562 -15.602 1 98.38 131 ASP B N 1
ATOM 2853 C CA . ASP B 1 131 ? -4.086 -43.875 -14.367 1 98.38 131 ASP B CA 1
ATOM 2854 C C . ASP B 1 131 ? -3.389 -42.562 -14.656 1 98.38 131 ASP B C 1
ATOM 2856 O O . ASP B 1 131 ? -3.697 -41.531 -14.039 1 98.38 131 ASP B O 1
ATOM 2860 N N . THR B 1 132 ? -2.516 -42.562 -15.523 1 98.56 132 THR B N 1
ATOM 2861 C CA . THR B 1 132 ? -1.776 -41.344 -15.883 1 98.56 132 THR B CA 1
ATOM 2862 C C . THR B 1 132 ? -2.711 -40.312 -16.484 1 98.56 132 THR B C 1
ATOM 2864 O O . THR B 1 132 ? -2.592 -39.125 -16.172 1 98.56 132 THR B O 1
ATOM 2867 N N . ALA B 1 133 ? -3.643 -40.75 -17.359 1 98.5 133 ALA B N 1
ATOM 2868 C CA . ALA B 1 133 ? -4.602 -39.844 -18 1 98.5 133 ALA B CA 1
ATOM 2869 C C . ALA B 1 133 ? -5.422 -39.125 -16.938 1 98.5 133 ALA B C 1
ATOM 2871 O O . ALA B 1 133 ? -5.691 -37.906 -17.094 1 98.5 133 ALA B O 1
ATOM 2872 N N . GLU B 1 134 ? -5.797 -39.781 -15.867 1 98.5 134 GLU B N 1
ATOM 2873 C CA . GLU B 1 134 ? -6.57 -39.156 -14.789 1 98.5 134 GLU B CA 1
ATOM 2874 C C . GLU B 1 134 ? -5.766 -38.094 -14.078 1 98.5 134 GLU B C 1
ATOM 2876 O O . GLU B 1 134 ? -6.293 -37.031 -13.766 1 98.5 134 GLU B O 1
ATOM 2881 N N . ILE B 1 135 ? -4.559 -38.344 -13.828 1 98.62 135 ILE B N 1
ATOM 2882 C CA . ILE B 1 135 ? -3.68 -37.375 -13.164 1 98.62 135 ILE B CA 1
ATOM 2883 C C . ILE B 1 135 ? -3.484 -36.156 -14.055 1 98.62 135 ILE B C 1
ATOM 2885 O O . ILE B 1 135 ? -3.48 -35.031 -13.57 1 98.62 135 ILE B O 1
ATOM 2889 N N . ILE B 1 136 ? -3.322 -36.406 -15.336 1 98.62 136 ILE B N 1
ATOM 2890 C CA . ILE B 1 136 ? -3.123 -35.344 -16.297 1 98.62 136 ILE B CA 1
ATOM 2891 C C . ILE B 1 136 ? -4.336 -34.406 -16.281 1 98.62 136 ILE B C 1
ATOM 2893 O O . ILE B 1 136 ? -4.188 -33.188 -16.297 1 98.62 136 ILE B O 1
ATOM 2897 N N . GLU B 1 137 ? -5.488 -34.969 -16.234 1 98.25 137 GLU B N 1
ATOM 2898 C CA . GLU B 1 137 ? -6.703 -34.156 -16.203 1 98.25 137 GLU B CA 1
ATOM 2899 C C . GLU B 1 137 ? -6.75 -33.281 -14.953 1 98.25 137 GLU B C 1
ATOM 2901 O O . GLU B 1 137 ? -7.168 -32.125 -15.016 1 98.25 137 GLU B O 1
ATOM 2906 N N . LYS B 1 138 ? -6.355 -33.812 -13.859 1 97.88 138 LYS B N 1
ATOM 2907 C CA . LYS B 1 138 ? -6.273 -33.062 -12.617 1 97.88 138 LYS B CA 1
ATOM 2908 C C . LYS B 1 138 ? -5.293 -31.891 -12.758 1 97.88 138 LYS B C 1
ATOM 2910 O O . LYS B 1 138 ? -5.578 -30.781 -12.312 1 97.88 138 LYS B O 1
ATOM 2915 N N . ASN B 1 139 ? -4.172 -32.156 -13.375 1 98.25 139 ASN B N 1
ATOM 2916 C CA . ASN B 1 139 ? -3.162 -31.125 -13.562 1 98.25 139 ASN B CA 1
ATOM 2917 C C . ASN B 1 139 ? -3.672 -30.016 -14.469 1 98.25 139 ASN B C 1
ATOM 2919 O O . ASN B 1 139 ? -3.361 -28.844 -14.242 1 98.25 139 ASN B O 1
ATOM 2923 N N . ILE B 1 140 ? -4.375 -30.375 -15.484 1 98.19 140 ILE B N 1
ATOM 2924 C CA . ILE B 1 140 ? -4.957 -29.391 -16.375 1 98.19 140 ILE B CA 1
ATOM 2925 C C . ILE B 1 140 ? -5.895 -28.469 -15.586 1 98.19 140 ILE B C 1
ATOM 2927 O O . ILE B 1 140 ? -5.848 -27.25 -15.734 1 98.19 140 ILE B O 1
ATOM 2931 N N . ALA B 1 141 ? -6.723 -29.047 -14.695 1 98.12 141 ALA B N 1
ATOM 2932 C CA . ALA B 1 141 ? -7.645 -28.266 -13.875 1 98.12 141 ALA B CA 1
ATOM 2933 C C . ALA B 1 141 ? -6.887 -27.344 -12.922 1 98.12 141 ALA B C 1
ATOM 2935 O O . ALA B 1 141 ? -7.219 -26.172 -12.789 1 98.12 141 ALA B O 1
ATOM 2936 N N . LEU B 1 142 ? -5.898 -27.891 -12.297 1 97.69 142 LEU B N 1
ATOM 2937 C CA . LEU B 1 142 ? -5.098 -27.109 -11.352 1 97.69 142 LEU B CA 1
ATOM 2938 C C . LEU B 1 142 ? -4.398 -25.953 -12.047 1 97.69 142 LEU B C 1
ATOM 2940 O O . LEU B 1 142 ? -4.371 -24.844 -11.523 1 97.69 142 LEU B O 1
ATOM 2944 N N . SER B 1 143 ? -3.855 -26.234 -13.211 1 98 143 SER B N 1
ATOM 2945 C CA . SER B 1 143 ? -3.143 -25.188 -13.938 1 98 143 SER B CA 1
ATOM 2946 C C . SER B 1 143 ? -4.102 -24.125 -14.461 1 98 143 SER B C 1
ATOM 2948 O O . SER B 1 143 ? -3.775 -22.938 -14.461 1 98 143 SER B O 1
ATOM 2950 N N . THR B 1 144 ? -5.285 -24.531 -14.93 1 97.94 144 THR B N 1
ATOM 2951 C CA . THR B 1 144 ? -6.305 -23.578 -15.359 1 97.94 144 THR B CA 1
ATOM 2952 C C . THR B 1 144 ? -6.703 -22.656 -14.219 1 97.94 144 THR B C 1
ATOM 2954 O O . THR B 1 144 ? -6.75 -21.438 -14.391 1 97.94 144 THR B O 1
ATOM 2957 N N . ASN B 1 145 ? -6.91 -23.203 -13.094 1 97.25 145 ASN B N 1
ATOM 2958 C CA . ASN B 1 145 ? -7.211 -22.406 -11.906 1 97.25 145 ASN B CA 1
ATOM 2959 C C . ASN B 1 145 ? -6.035 -21.516 -11.516 1 97.25 145 ASN B C 1
ATOM 2961 O O . ASN B 1 145 ? -6.234 -20.359 -11.102 1 97.25 145 ASN B O 1
ATOM 2965 N N . GLY B 1 146 ? -4.855 -22.109 -11.688 1 97.81 146 GLY B N 1
ATOM 2966 C CA . GLY B 1 146 ? -3.66 -21.328 -11.391 1 97.81 146 GLY B CA 1
ATOM 2967 C C . GLY B 1 146 ? -3.539 -20.078 -12.227 1 97.81 146 GLY B C 1
ATOM 2968 O O . GLY B 1 146 ? -3.146 -19.016 -11.727 1 97.81 146 GLY B O 1
ATOM 2969 N N . VAL B 1 147 ? -3.865 -20.172 -13.445 1 98.19 147 VAL B N 1
ATOM 2970 C CA . VAL B 1 147 ? -3.84 -19.016 -14.344 1 98.19 147 VAL B CA 1
ATOM 2971 C C . VAL B 1 147 ? -4.828 -17.953 -13.852 1 98.19 147 VAL B C 1
ATOM 2973 O O . VAL B 1 147 ? -4.508 -16.766 -13.812 1 98.19 147 VAL B O 1
ATOM 2976 N N . GLU B 1 148 ? -5.996 -18.359 -13.43 1 98.12 148 GLU B N 1
ATOM 2977 C CA . GLU B 1 148 ? -7.004 -17.438 -12.914 1 98.12 148 GLU B CA 1
ATOM 2978 C C . GLU B 1 148 ? -6.523 -16.734 -11.641 1 98.12 148 GLU B C 1
ATOM 2980 O O . GLU B 1 148 ? -6.652 -15.523 -11.508 1 98.12 148 GLU B O 1
ATOM 2985 N N . ILE B 1 149 ? -5.988 -17.5 -10.742 1 98.19 149 ILE B N 1
ATOM 2986 C CA . ILE B 1 149 ? -5.465 -16.953 -9.5 1 98.19 149 ILE B CA 1
ATOM 2987 C C . ILE B 1 149 ? -4.371 -15.93 -9.805 1 98.19 149 ILE B C 1
ATOM 2989 O O . ILE B 1 149 ? -4.328 -14.859 -9.195 1 98.19 149 ILE B O 1
ATOM 2993 N N . SER B 1 150 ? -3.502 -16.312 -10.711 1 98.19 150 SER B N 1
ATOM 2994 C CA . SER B 1 150 ? -2.416 -15.406 -11.07 1 98.19 150 SER B CA 1
ATOM 2995 C C . SER B 1 150 ? -2.955 -14.062 -11.57 1 98.19 150 SER B C 1
ATOM 2997 O O . SER B 1 150 ? -2.42 -13.008 -11.227 1 98.19 150 SER B O 1
ATOM 2999 N N . ASN B 1 151 ? -4.02 -14.094 -12.312 1 98 151 ASN B N 1
ATOM 3000 C CA . ASN B 1 151 ? -4.637 -12.867 -12.805 1 98 151 ASN B CA 1
ATOM 3001 C C . ASN B 1 151 ? -5.25 -12.047 -11.672 1 98 151 ASN B C 1
ATOM 3003 O O . ASN B 1 151 ? -5.109 -10.828 -11.633 1 98 151 ASN B O 1
ATOM 3007 N N . LEU B 1 152 ? -5.855 -12.664 -10.773 1 98.12 152 LEU B N 1
ATOM 3008 C CA . LEU B 1 152 ? -6.477 -11.992 -9.641 1 98.12 152 LEU B CA 1
ATOM 3009 C C . LEU B 1 152 ? -5.426 -11.32 -8.766 1 98.12 152 LEU B C 1
ATOM 3011 O O . LEU B 1 152 ? -5.602 -10.164 -8.359 1 98.12 152 LEU B O 1
ATOM 3015 N N . VAL B 1 153 ? -4.375 -12.023 -8.523 1 98.62 153 VAL B N 1
ATOM 3016 C CA . VAL B 1 153 ? -3.314 -11.477 -7.688 1 98.62 153 VAL B CA 1
ATOM 3017 C C . VAL B 1 153 ? -2.631 -10.32 -8.406 1 98.62 153 VAL B C 1
ATOM 3019 O O . VAL B 1 153 ? -2.314 -9.297 -7.793 1 98.62 153 VAL B O 1
ATOM 3022 N N . SER B 1 154 ? -2.426 -10.516 -9.68 1 98.38 154 SER B N 1
ATOM 3023 C CA . SER B 1 154 ? -1.844 -9.438 -10.477 1 98.38 154 SER B CA 1
ATOM 3024 C C . SER B 1 154 ? -2.695 -8.172 -10.398 1 98.38 154 SER B C 1
ATOM 3026 O O . SER B 1 154 ? -2.166 -7.07 -10.242 1 98.38 154 SER B O 1
ATOM 3028 N N . ASN B 1 155 ? -3.975 -8.281 -10.438 1 97.94 155 ASN B N 1
ATOM 3029 C CA . ASN B 1 155 ? -4.883 -7.145 -10.328 1 97.94 155 ASN B CA 1
ATOM 3030 C C . ASN B 1 155 ? -4.809 -6.504 -8.945 1 97.94 155 ASN B C 1
ATOM 3032 O O . ASN B 1 155 ? -4.844 -5.277 -8.828 1 97.94 155 ASN B O 1
ATOM 3036 N N . SER B 1 156 ? -4.766 -7.352 -7.984 1 98.25 156 SER B N 1
ATOM 3037 C CA . SER B 1 156 ? -4.621 -6.836 -6.629 1 98.25 156 SER B CA 1
ATOM 3038 C C . SER B 1 156 ? -3.338 -6.027 -6.477 1 98.25 156 SER B C 1
ATOM 3040 O O . SER B 1 156 ? -3.344 -4.949 -5.883 1 98.25 156 SER B O 1
ATOM 3042 N N . LEU B 1 157 ? -2.289 -6.523 -7.051 1 98.5 157 LEU B N 1
ATOM 3043 C CA . LEU B 1 157 ? -0.998 -5.852 -6.953 1 98.5 157 LEU B CA 1
ATOM 3044 C C . LEU B 1 157 ? -1.011 -4.535 -7.727 1 98.5 157 LEU B C 1
ATOM 3046 O O . LEU B 1 157 ? -0.406 -3.551 -7.297 1 98.5 157 LEU B O 1
ATOM 3050 N N . LYS B 1 158 ? -1.71 -4.488 -8.812 1 98.12 158 LYS B N 1
ATOM 3051 C CA . LYS B 1 158 ? -1.859 -3.246 -9.562 1 98.12 158 LYS B CA 1
ATOM 3052 C C . LYS B 1 158 ? -2.643 -2.209 -8.766 1 98.12 158 LYS B C 1
ATOM 3054 O O . LYS B 1 158 ? -2.262 -1.036 -8.719 1 98.12 158 LYS B O 1
ATOM 3059 N N . GLU B 1 159 ? -3.686 -2.652 -8.141 1 98.12 159 GLU B N 1
ATOM 3060 C CA . GLU B 1 159 ? -4.477 -1.767 -7.293 1 98.12 159 GLU B CA 1
ATOM 3061 C C . GLU B 1 159 ? -3.65 -1.222 -6.133 1 98.12 159 GLU B C 1
ATOM 3063 O O . GLU B 1 159 ? -3.732 -0.036 -5.809 1 98.12 159 GLU B O 1
ATOM 3068 N N . ILE B 1 160 ? -2.912 -2.062 -5.57 1 98.56 160 ILE B N 1
ATOM 3069 C CA . ILE B 1 160 ? -2.041 -1.685 -4.465 1 98.56 160 ILE B CA 1
ATOM 3070 C C . ILE B 1 160 ? -1.059 -0.609 -4.922 1 98.56 160 ILE B C 1
ATOM 3072 O O . ILE B 1 160 ? -0.861 0.394 -4.234 1 98.56 160 ILE B O 1
ATOM 3076 N N . ASN B 1 161 ? -0.441 -0.85 -6.043 1 98.44 161 ASN B N 1
ATOM 3077 C CA . ASN B 1 161 ? 0.514 0.111 -6.586 1 98.44 161 ASN B CA 1
ATOM 3078 C C . ASN B 1 161 ? -0.135 1.47 -6.832 1 98.44 161 ASN B C 1
ATOM 3080 O O . ASN B 1 161 ? 0.423 2.504 -6.461 1 98.44 161 ASN B O 1
ATOM 3084 N N . GLU B 1 162 ? -1.325 1.506 -7.363 1 98.25 162 GLU B N 1
ATOM 3085 C CA . GLU B 1 162 ? -2.062 2.738 -7.621 1 98.25 162 GLU B CA 1
ATOM 3086 C C . GLU B 1 162 ? -2.396 3.465 -6.32 1 98.25 162 GLU B C 1
ATOM 3088 O O . GLU B 1 162 ? -2.234 4.684 -6.223 1 98.25 162 GLU B O 1
ATOM 3093 N N . ASN B 1 163 ? -2.863 2.682 -5.395 1 98.31 163 ASN B N 1
ATOM 3094 C CA . ASN B 1 163 ? -3.199 3.271 -4.105 1 98.31 163 ASN B CA 1
ATOM 3095 C C . ASN B 1 163 ? -1.969 3.859 -3.418 1 98.31 163 ASN B C 1
ATOM 3097 O O . ASN B 1 163 ? -2.035 4.941 -2.832 1 98.31 163 ASN B O 1
ATOM 3101 N N . ALA B 1 164 ? -0.873 3.127 -3.447 1 98.12 164 ALA B N 1
ATOM 3102 C CA . ALA B 1 164 ? 0.361 3.604 -2.828 1 98.12 164 ALA B CA 1
ATOM 3103 C C . ALA B 1 164 ? 0.817 4.918 -3.457 1 98.12 164 ALA B C 1
ATOM 3105 O O . ALA B 1 164 ? 1.254 5.832 -2.754 1 98.12 164 ALA B O 1
ATOM 3106 N N . GLU B 1 165 ? 0.69 5.055 -4.75 1 97.56 165 GLU B N 1
ATOM 3107 C CA . GLU B 1 165 ? 1.052 6.281 -5.449 1 97.56 165 GLU B CA 1
ATOM 3108 C C . GLU B 1 165 ? 0.14 7.438 -5.043 1 97.56 165 GLU B C 1
ATOM 3110 O O . GLU B 1 165 ? 0.605 8.562 -4.84 1 97.56 165 GLU B O 1
ATOM 3115 N N . LYS B 1 166 ? -1.107 7.203 -4.926 1 98.06 166 LYS B N 1
ATOM 3116 C CA . LYS B 1 166 ? -2.061 8.227 -4.508 1 98.06 166 LYS B CA 1
ATOM 3117 C C . LYS B 1 166 ? -1.777 8.695 -3.082 1 98.06 166 LYS B C 1
ATOM 3119 O O . LYS B 1 166 ? -1.864 9.891 -2.783 1 98.06 166 LYS B O 1
ATOM 3124 N N . VAL B 1 167 ? -1.457 7.738 -2.211 1 97.62 167 VAL B N 1
ATOM 3125 C CA . VAL B 1 167 ? -1.098 8.102 -0.843 1 97.62 167 VAL B CA 1
ATOM 3126 C C . VAL B 1 167 ? 0.149 8.984 -0.852 1 97.62 167 VAL B C 1
ATOM 3128 O O . VAL B 1 167 ? 0.208 9.992 -0.146 1 97.62 167 VAL B O 1
ATOM 3131 N N . SER B 1 168 ? 1.102 8.578 -1.656 1 96.44 168 SER B N 1
ATOM 3132 C CA . SER B 1 168 ? 2.322 9.375 -1.767 1 96.44 168 SER B CA 1
ATOM 3133 C C . SER B 1 168 ? 2.016 10.805 -2.199 1 96.44 168 SER B C 1
ATOM 3135 O O . SER B 1 168 ? 2.576 11.758 -1.654 1 96.44 168 SER B O 1
ATOM 3137 N N . ASN B 1 169 ? 1.119 11.039 -3.123 1 96.94 169 ASN B N 1
ATOM 3138 C CA . ASN B 1 169 ? 0.729 12.359 -3.588 1 96.94 169 ASN B CA 1
ATOM 3139 C C . ASN B 1 169 ? 0.019 13.148 -2.49 1 96.94 169 ASN B C 1
ATOM 3141 O O . ASN B 1 169 ? 0.282 14.344 -2.307 1 96.94 169 ASN B O 1
ATOM 3145 N N . LEU B 1 170 ? -0.854 12.477 -1.802 1 96.19 170 LEU B N 1
ATOM 3146 C CA . LEU B 1 170 ? -1.582 13.133 -0.72 1 96.19 170 LEU B CA 1
ATOM 3147 C C . LEU B 1 170 ? -0.631 13.562 0.39 1 96.19 170 LEU B C 1
ATOM 3149 O O . LEU B 1 170 ? -0.745 14.672 0.912 1 96.19 170 LEU B O 1
ATOM 3153 N N . VAL B 1 171 ? 0.257 12.695 0.702 1 94.31 171 VAL B N 1
ATOM 3154 C CA . VAL B 1 171 ? 1.237 12.969 1.748 1 94.31 171 VAL B CA 1
ATOM 3155 C C . VAL B 1 171 ? 2.135 14.133 1.326 1 94.31 171 VAL B C 1
ATOM 3157 O O . VAL B 1 171 ? 2.52 14.961 2.154 1 94.31 171 VAL B O 1
ATOM 3160 N N . ALA B 1 172 ? 2.494 14.211 0.101 1 93.75 172 ALA B N 1
ATOM 3161 C CA . ALA B 1 172 ? 3.27 15.336 -0.418 1 93.75 172 ALA B CA 1
ATOM 3162 C C . ALA B 1 172 ? 2.504 16.641 -0.262 1 93.75 172 ALA B C 1
ATOM 3164 O O . ALA B 1 172 ? 3.082 17.672 0.106 1 93.75 172 ALA B O 1
ATOM 3165 N N . GLU B 1 173 ? 1.244 16.656 -0.512 1 94.94 173 GLU B N 1
ATOM 3166 C CA . GLU B 1 173 ? 0.404 17.828 -0.327 1 94.94 173 GLU B CA 1
ATOM 3167 C C . GLU B 1 173 ? 0.355 18.25 1.14 1 94.94 173 GLU B C 1
ATOM 3169 O O . GLU B 1 173 ? 0.395 19.438 1.451 1 94.94 173 GLU B O 1
ATOM 3174 N N . ILE B 1 174 ? 0.268 17.297 2 1 94.19 174 ILE B N 1
ATOM 3175 C CA . ILE B 1 174 ? 0.259 17.578 3.432 1 94.19 174 ILE B CA 1
ATOM 3176 C C . ILE B 1 174 ? 1.586 18.203 3.84 1 94.19 174 ILE B C 1
ATOM 3178 O O . ILE B 1 174 ? 1.612 19.156 4.637 1 94.19 174 ILE B O 1
ATOM 3182 N N . SER B 1 175 ? 2.652 17.672 3.307 1 92.19 175 SER B N 1
ATOM 3183 C CA . SER B 1 175 ? 3.973 18.219 3.596 1 92.19 175 SER B CA 1
ATOM 3184 C C . SER B 1 175 ? 4.055 19.688 3.199 1 92.19 175 SER B C 1
ATOM 3186 O O . SER B 1 175 ? 4.527 20.516 3.977 1 92.19 175 SER B O 1
ATOM 3188 N N . VAL B 1 176 ? 3.586 20.078 2.027 1 93 176 VAL B N 1
ATOM 3189 C CA . VAL B 1 176 ? 3.596 21.453 1.539 1 93 176 VAL B CA 1
ATOM 3190 C C . VAL B 1 176 ? 2.725 22.312 2.438 1 93 176 VAL B C 1
ATOM 3192 O O . VAL B 1 176 ? 3.133 23.406 2.836 1 93 176 VAL B O 1
ATOM 3195 N N . ALA B 1 177 ? 1.561 21.781 2.789 1 92.38 177 ALA B N 1
ATOM 3196 C CA . ALA B 1 177 ? 0.66 22.516 3.68 1 92.38 177 ALA B CA 1
ATOM 3197 C C . ALA B 1 177 ? 1.295 22.719 5.051 1 92.38 177 ALA B C 1
ATOM 3199 O O . ALA B 1 177 ? 1.186 23.797 5.637 1 92.38 177 ALA B O 1
ATOM 3200 N N . SER B 1 178 ? 1.944 21.719 5.59 1 90.44 178 SER B N 1
ATOM 3201 C CA . SER B 1 178 ? 2.594 21.812 6.891 1 90.44 178 SER B CA 1
ATOM 3202 C C . SER B 1 178 ? 3.725 22.828 6.875 1 90.44 178 SER B C 1
ATOM 3204 O O . SER B 1 178 ? 3.936 23.547 7.855 1 90.44 178 SER B O 1
ATOM 3206 N N . GLU B 1 179 ? 4.426 22.938 5.789 1 89.69 179 GLU B N 1
ATOM 3207 C CA . GLU B 1 179 ? 5.465 23.953 5.648 1 89.69 179 GLU B CA 1
ATOM 3208 C C . GLU B 1 179 ? 4.871 25.359 5.648 1 89.69 179 GLU B C 1
ATOM 3210 O O . GLU B 1 179 ? 5.418 26.266 6.266 1 89.69 179 GLU B O 1
ATOM 3215 N N . GLN B 1 180 ? 3.779 25.547 4.961 1 89.19 180 GLN B N 1
ATOM 3216 C CA . GLN B 1 180 ? 3.078 26.828 4.969 1 89.19 180 GLN B CA 1
ATOM 3217 C C . GLN B 1 180 ? 2.59 27.172 6.371 1 89.19 180 GLN B C 1
ATOM 3219 O O . GLN B 1 180 ? 2.682 28.328 6.793 1 89.19 180 GLN B O 1
ATOM 3224 N N . GLN B 1 181 ? 2.133 26.156 7.039 1 88.31 181 GLN B N 1
ATOM 3225 C CA . GLN B 1 181 ? 1.671 26.359 8.406 1 88.31 181 GLN B CA 1
ATOM 3226 C C . GLN B 1 181 ? 2.824 26.766 9.328 1 88.31 181 GLN B C 1
ATOM 3228 O O . GLN B 1 181 ? 2.67 27.625 10.188 1 88.31 181 GLN B O 1
ATOM 3233 N N . ALA B 1 182 ? 3.91 26.109 9.141 1 87.62 182 ALA B N 1
ATOM 3234 C CA . ALA B 1 182 ? 5.086 26.438 9.945 1 87.62 182 ALA B CA 1
ATOM 3235 C C . ALA B 1 182 ? 5.5 27.891 9.719 1 87.62 182 ALA B C 1
ATOM 3237 O O . ALA B 1 182 ? 5.77 28.625 10.68 1 87.62 182 ALA B O 1
ATOM 3238 N N . ASN B 1 183 ? 5.508 28.344 8.492 1 88.25 183 ASN B N 1
ATOM 3239 C CA . ASN B 1 183 ? 5.816 29.734 8.164 1 88.25 183 ASN B CA 1
ATOM 3240 C C . ASN B 1 183 ? 4.785 30.703 8.758 1 88.25 183 ASN B C 1
ATOM 3242 O O . ASN B 1 183 ? 5.145 31.75 9.289 1 88.25 183 ASN B O 1
ATOM 3246 N N . GLY B 1 184 ? 3.562 30.266 8.547 1 83.38 184 GLY B N 1
ATOM 3247 C CA . GLY B 1 184 ? 2.506 31.062 9.148 1 83.38 184 GLY B CA 1
ATOM 3248 C C . GLY B 1 184 ? 2.627 31.172 10.656 1 83.38 184 GLY B C 1
ATOM 3249 O O . GLY B 1 184 ? 2.432 32.25 11.227 1 83.38 184 GLY B O 1
ATOM 3250 N N . SER B 1 185 ? 2.979 30.172 11.344 1 83.94 185 SER B N 1
ATOM 3251 C CA . SER B 1 185 ? 3.143 30.141 12.789 1 83.94 185 SER B CA 1
ATOM 3252 C C . SER B 1 185 ? 4.301 31.031 13.227 1 83.94 185 SER B C 1
ATOM 3254 O O . SER B 1 185 ? 4.223 31.703 14.258 1 83.94 185 SER B O 1
ATOM 3256 N N . GLU B 1 186 ? 5.375 31.047 12.492 1 84.12 186 GLU B N 1
ATOM 3257 C CA . GLU B 1 186 ? 6.508 31.922 12.789 1 84.12 186 GLU B CA 1
ATOM 3258 C C . GLU B 1 186 ? 6.117 33.406 12.672 1 84.12 186 GLU B C 1
ATOM 3260 O O . GLU B 1 186 ? 6.527 34.219 13.5 1 84.12 186 GLU B O 1
ATOM 3265 N N . GLN B 1 187 ? 5.414 33.688 11.648 1 80.75 187 GLN B N 1
ATOM 3266 C CA . GLN B 1 187 ? 4.922 35.062 11.477 1 80.75 187 GLN B CA 1
ATOM 3267 C C . GLN B 1 187 ? 4.02 35.469 12.633 1 80.75 187 GLN B C 1
ATOM 3269 O O . GLN B 1 187 ? 4.078 36.625 13.102 1 80.75 187 GLN B O 1
ATOM 3274 N N . PHE B 1 188 ? 3.277 34.469 13.109 1 76.88 188 PHE B N 1
ATOM 3275 C CA . PHE B 1 188 ? 2.41 34.719 14.258 1 76.88 188 PHE B CA 1
ATOM 3276 C C . PHE B 1 188 ? 3.234 35 15.516 1 76.88 188 PHE B C 1
ATOM 3278 O O . PHE B 1 188 ? 2.918 35.875 16.281 1 76.88 188 PHE B O 1
ATOM 3285 N N . ALA B 1 189 ? 4.203 34.219 15.672 1 80.31 189 ALA B N 1
ATOM 3286 C CA . ALA B 1 189 ? 5.078 34.406 16.828 1 80.31 189 ALA B CA 1
ATOM 3287 C C . ALA B 1 189 ? 5.684 35.812 16.844 1 80.31 189 ALA B C 1
ATOM 3289 O O . ALA B 1 189 ? 5.766 36.438 17.891 1 80.31 189 ALA B O 1
ATOM 3290 N N . GLN B 1 190 ? 6.023 36.375 15.727 1 82.44 190 GLN B N 1
ATOM 3291 C CA . GLN B 1 190 ? 6.594 37.688 15.617 1 82.44 190 GLN B CA 1
ATOM 3292 C C . GLN B 1 190 ? 5.547 38.781 15.914 1 82.44 190 GLN B C 1
ATOM 3294 O O . GLN B 1 190 ? 5.848 39.781 16.562 1 82.44 190 GLN B O 1
ATOM 3299 N N . SER B 1 191 ? 4.391 38.469 15.367 1 77.38 191 SER B N 1
ATOM 3300 C CA . SER B 1 191 ? 3.303 39.406 15.617 1 77.38 191 SER B CA 1
ATOM 3301 C C . SER B 1 191 ? 2.984 39.5 17.109 1 77.38 191 SER B C 1
ATOM 3303 O O . SER B 1 191 ? 2.695 40.594 17.625 1 77.38 191 SER B O 1
ATOM 3305 N N . ILE B 1 192 ? 3.053 38.375 17.781 1 76.88 192 ILE B N 1
ATOM 3306 C CA . ILE B 1 192 ? 2.77 38.344 19.203 1 76.88 192 ILE B CA 1
ATOM 3307 C C . ILE B 1 192 ? 3.826 39.125 19.969 1 76.88 192 ILE B C 1
ATOM 3309 O O . ILE B 1 192 ? 3.506 39.844 20.922 1 76.88 192 ILE B O 1
ATOM 3313 N N . ILE B 1 193 ? 5.055 39.062 19.594 1 80.62 193 ILE B N 1
ATOM 3314 C CA . ILE B 1 193 ? 6.133 39.812 20.234 1 80.62 193 ILE B CA 1
ATOM 3315 C C . ILE B 1 193 ? 5.887 41.312 20.047 1 80.62 193 ILE B C 1
ATOM 3317 O O . ILE B 1 193 ? 6.055 42.094 20.984 1 80.62 193 ILE B O 1
ATOM 3321 N N . GLN B 1 194 ? 5.496 41.719 18.891 1 75.69 194 GLN B N 1
ATOM 3322 C CA . GLN B 1 194 ? 5.188 43.125 18.609 1 75.69 194 GLN B CA 1
ATOM 3323 C C . GLN B 1 194 ? 4.012 43.594 19.469 1 75.69 194 GLN B C 1
ATOM 3325 O O . GLN B 1 194 ? 4.023 44.719 19.984 1 75.69 194 GLN B O 1
ATOM 3330 N N . MET B 1 195 ? 3.094 42.719 19.609 1 72.31 195 MET B N 1
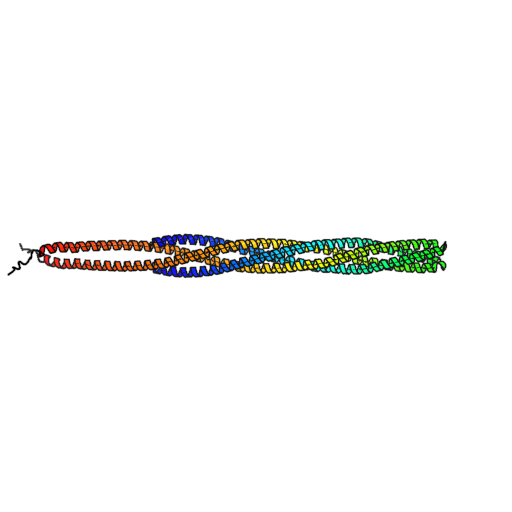ATOM 3331 C CA . MET B 1 195 ? 1.924 43.062 20.406 1 72.31 195 MET B CA 1
ATOM 3332 C C . MET B 1 195 ? 2.297 43.219 21.875 1 72.31 195 MET B C 1
ATOM 3334 O O . MET B 1 195 ? 1.762 44.094 22.562 1 72.31 195 MET B O 1
ATOM 3338 N N . GLU B 1 196 ? 3.178 42.438 22.375 1 75.81 196 GLU B N 1
ATOM 3339 C CA . GLU B 1 196 ? 3.68 42.562 23.75 1 75.81 196 GLU B CA 1
ATOM 3340 C C . GLU B 1 196 ? 4.348 43.906 23.969 1 75.81 196 GLU B C 1
ATOM 3342 O O . GLU B 1 196 ? 4.176 44.531 25.016 1 75.81 196 GLU B O 1
ATOM 3347 N N . GLN B 1 197 ? 5.09 44.344 23.016 1 77.5 197 GLN B N 1
ATOM 3348 C CA . GLN B 1 197 ? 5.762 45.656 23.109 1 77.5 197 GLN B CA 1
ATOM 3349 C C . GLN B 1 197 ? 4.75 46.781 23.156 1 77.5 197 GLN B C 1
ATOM 3351 O O . GLN B 1 197 ? 4.918 47.75 23.922 1 77.5 197 GLN B O 1
ATOM 3356 N N . VAL B 1 198 ? 3.783 46.625 22.359 1 70.56 198 VAL B N 1
ATOM 3357 C CA . VAL B 1 198 ? 2.762 47.656 22.297 1 70.56 198 VAL B CA 1
ATOM 3358 C C . VAL B 1 198 ? 2.004 47.719 23.625 1 70.56 198 VAL B C 1
ATOM 3360 O O . VAL B 1 198 ? 1.686 48.781 24.125 1 70.56 198 VAL B O 1
ATOM 3363 N N . ILE B 1 199 ? 1.709 46.562 24.188 1 71.06 199 ILE B N 1
ATOM 3364 C CA . ILE B 1 199 ? 1.009 46.469 25.453 1 71.06 199 ILE B CA 1
ATOM 3365 C C . ILE B 1 199 ? 1.839 47.156 26.547 1 71.06 199 ILE B C 1
ATOM 3367 O O . ILE B 1 199 ? 1.3 47.906 27.375 1 71.06 199 ILE B O 1
ATOM 3371 N N . GLN B 1 200 ? 3.111 46.938 26.562 1 76.06 200 GLN B N 1
ATOM 3372 C CA . GLN B 1 200 ? 3.998 47.562 27.531 1 76.06 200 GLN B CA 1
ATOM 3373 C C . GLN B 1 200 ? 4.031 49.094 27.344 1 76.06 200 GLN B C 1
ATOM 3375 O O . GLN B 1 200 ? 4.023 49.844 28.312 1 76.06 200 GLN B O 1
ATOM 3380 N N . GLN B 1 201 ? 4.109 49.469 26.125 1 72.62 201 GLN B N 1
ATOM 3381 C CA . GLN B 1 201 ? 4.113 50.906 25.812 1 72.62 201 GLN B CA 1
ATOM 3382 C C . GLN B 1 201 ? 2.807 51.562 26.266 1 72.62 201 GLN B C 1
ATOM 3384 O O . GLN B 1 201 ? 2.814 52.688 26.781 1 72.62 201 GLN B O 1
ATOM 3389 N N . ASN B 1 202 ? 1.793 50.812 26 1 67.81 202 ASN B N 1
ATOM 3390 C CA . ASN B 1 202 ? 0.493 51.344 26.406 1 67.81 202 ASN B CA 1
ATOM 3391 C C . ASN B 1 202 ? 0.399 51.469 27.922 1 67.81 202 ASN B C 1
ATOM 3393 O O . ASN B 1 202 ? -0.164 52.469 28.422 1 67.81 202 ASN B O 1
ATOM 3397 N N . ALA B 1 203 ? 0.883 50.5 28.609 1 71.88 203 ALA B N 1
ATOM 3398 C CA . ALA B 1 203 ? 0.908 50.562 30.078 1 71.88 203 ALA B CA 1
ATOM 3399 C C . ALA B 1 203 ? 1.725 51.75 30.562 1 71.88 203 ALA B C 1
ATOM 3401 O O . ALA B 1 203 ? 1.316 52.438 31.5 1 71.88 203 ALA B O 1
ATOM 3402 N N . ALA B 1 204 ? 2.871 52 29.938 1 75.5 204 ALA B N 1
ATOM 3403 C CA . ALA B 1 204 ? 3.73 53.125 30.312 1 75.5 204 ALA B CA 1
ATOM 3404 C C . ALA B 1 204 ? 3.047 54.469 30.016 1 75.5 204 ALA B C 1
ATOM 3406 O O . ALA B 1 204 ? 3.111 55.406 30.812 1 75.5 204 ALA B O 1
ATOM 3407 N N . ALA B 1 205 ? 2.445 54.5 28.891 1 69.19 205 ALA B N 1
ATOM 3408 C CA . ALA B 1 205 ? 1.739 55.719 28.5 1 69.19 205 ALA B CA 1
ATOM 3409 C C . ALA B 1 205 ? 0.587 56 29.469 1 69.19 205 ALA B C 1
ATOM 3411 O O . ALA B 1 205 ? 0.33 57.156 29.797 1 69.19 205 ALA B O 1
ATOM 3412 N N . ALA B 1 206 ? -0.085 54.969 29.875 1 69.12 206 ALA B N 1
ATOM 3413 C CA . ALA B 1 206 ? -1.17 55.094 30.844 1 69.12 206 ALA B CA 1
ATOM 3414 C C . ALA B 1 206 ? -0.655 55.688 32.156 1 69.12 206 ALA B C 1
ATOM 3416 O O . ALA B 1 206 ? -1.292 56.531 32.75 1 69.12 206 ALA B O 1
ATOM 3417 N N . GLN B 1 207 ? 0.468 55.219 32.625 1 73.25 207 GLN B N 1
ATOM 3418 C CA . GLN B 1 207 ? 1.08 55.688 33.844 1 73.25 207 GLN B CA 1
ATOM 3419 C C . GLN B 1 207 ? 1.479 57.156 33.719 1 73.25 207 GLN B C 1
ATOM 3421 O O . GLN B 1 207 ? 1.245 57.969 34.625 1 73.25 207 GLN B O 1
ATOM 3426 N N . GLU B 1 208 ? 2.064 57.531 32.656 1 72.31 208 GLU B N 1
ATOM 3427 C CA . GLU B 1 208 ? 2.475 58.906 32.406 1 72.31 208 GLU B CA 1
ATOM 3428 C C . GLU B 1 208 ? 1.271 59.844 32.375 1 72.31 208 GLU B C 1
ATOM 3430 O O . GLU B 1 208 ? 1.321 60.938 32.906 1 72.31 208 GLU B O 1
ATOM 3435 N N . ASN B 1 209 ? 0.27 59.344 31.688 1 69 209 ASN B N 1
ATOM 3436 C CA . ASN B 1 209 ? -0.954 60.125 31.625 1 69 209 ASN B CA 1
ATOM 3437 C C . ASN B 1 209 ? -1.553 60.375 33 1 69 209 ASN B C 1
ATOM 3439 O O . ASN B 1 209 ? -2.047 61.438 33.312 1 69 209 ASN B O 1
ATOM 3443 N N . SER B 1 210 ? -1.53 59.312 33.781 1 72.56 210 SER B N 1
ATOM 3444 C CA . SER B 1 210 ? -2.008 59.438 35.156 1 72.56 210 SER B CA 1
ATOM 3445 C C . SER B 1 210 ? -1.186 60.438 35.938 1 72.56 210 SER B C 1
ATOM 3447 O O . SER B 1 210 ? -1.738 61.25 36.688 1 72.56 210 SER B O 1
ATOM 3449 N N . ALA B 1 211 ? 0.135 60.438 35.781 1 75.75 211 ALA B N 1
ATOM 3450 C CA . ALA B 1 211 ? 1.027 61.344 36.469 1 75.75 211 ALA B CA 1
ATOM 3451 C C . ALA B 1 211 ? 0.785 62.781 36.031 1 75.75 211 ALA B C 1
ATOM 3453 O O . ALA B 1 211 ? 0.753 63.719 36.844 1 75.75 211 ALA B O 1
ATOM 3454 N N . SER B 1 212 ? 0.629 62.938 34.75 1 71.88 212 SER B N 1
ATOM 3455 C CA . SER B 1 212 ? 0.369 64.25 34.188 1 71.88 212 SER B CA 1
ATOM 3456 C C . SER B 1 212 ? -0.955 64.812 34.688 1 71.88 212 SER B C 1
ATOM 3458 O O . SER B 1 212 ? -1.051 66 35.031 1 71.88 212 SER B O 1
ATOM 3460 N N . ALA B 1 213 ? -1.946 63.938 34.75 1 69.06 213 ALA B N 1
ATOM 3461 C CA . ALA B 1 213 ? -3.254 64.312 35.281 1 69.06 213 ALA B CA 1
ATOM 3462 C C . ALA B 1 213 ? -3.158 64.75 36.719 1 69.06 213 ALA B C 1
ATOM 3464 O O . ALA B 1 213 ? -3.775 65.75 37.125 1 69.06 213 ALA B O 1
ATOM 3465 N N . GLN B 1 214 ? -2.363 64.062 37.469 1 74.75 214 GLN B N 1
ATOM 3466 C CA . GLN B 1 214 ? -2.16 64.438 38.875 1 74.75 214 GLN B CA 1
ATOM 3467 C C . GLN B 1 214 ? -1.455 65.75 39.031 1 74.75 214 GLN B C 1
ATOM 3469 O O . GLN B 1 214 ? -1.815 66.562 39.875 1 74.75 214 GLN B O 1
ATOM 3474 N N . GLU B 1 215 ? -0.441 65.938 38.219 1 76.12 215 GLU B N 1
ATOM 3475 C CA . GLU B 1 215 ? 0.279 67.188 38.219 1 76.12 215 GLU B CA 1
ATOM 3476 C C . GLU B 1 215 ? -0.641 68.375 37.875 1 76.12 215 GLU B C 1
ATOM 3478 O O . GLU B 1 215 ? -0.586 69.438 38.5 1 76.12 215 GLU B O 1
ATOM 3483 N N . LEU B 1 216 ? -1.426 68.125 36.938 1 68 216 LEU B N 1
ATOM 3484 C CA . LEU B 1 216 ? -2.369 69.188 36.5 1 68 216 LEU B CA 1
ATOM 3485 C C . LEU B 1 216 ? -3.383 69.438 37.594 1 68 216 LEU B C 1
ATOM 3487 O O . LEU B 1 216 ? -3.77 70.625 37.781 1 68 216 LEU B O 1
ATOM 3491 N N . GLU B 1 217 ? -3.793 68.5 38.219 1 71.75 217 GLU B N 1
ATOM 3492 C CA . GLU B 1 217 ? -4.699 68.688 39.344 1 71.75 217 GLU B CA 1
ATOM 3493 C C . GLU B 1 217 ? -4.051 69.5 40.438 1 71.75 217 GLU B C 1
ATOM 3495 O O . GLU B 1 217 ? -4.676 70.438 41 1 71.75 217 GLU B O 1
ATOM 3500 N N . THR B 1 218 ? -2.787 69.25 40.688 1 81.19 218 THR B N 1
ATOM 3501 C CA . THR B 1 218 ? -2.037 69.938 41.719 1 81.19 218 THR B CA 1
ATOM 3502 C C . THR B 1 218 ? -1.873 71.438 41.281 1 81.19 218 THR B C 1
ATOM 3504 O O . THR B 1 218 ? -2.035 72.312 42.125 1 81.19 218 THR B O 1
ATOM 3507 N N . GLN B 1 219 ? -1.588 71.562 40.094 1 72.31 219 GLN B N 1
ATOM 3508 C CA . GLN B 1 219 ? -1.423 72.938 39.594 1 72.31 219 GLN B CA 1
ATOM 3509 C C . GLN B 1 219 ? -2.74 73.688 39.625 1 72.31 219 GLN B C 1
ATOM 3511 O O . GLN B 1 219 ? -2.764 74.875 39.969 1 72.31 219 GLN B O 1
ATOM 3516 N N . ALA B 1 220 ? -3.803 73.062 39.312 1 71.12 220 ALA B N 1
ATOM 3517 C CA . ALA B 1 220 ? -5.129 73.688 39.375 1 71.12 220 ALA B CA 1
ATOM 3518 C C . ALA B 1 220 ? -5.48 74.062 40.781 1 71.12 220 ALA B C 1
ATOM 3520 O O . ALA B 1 220 ? -6.035 75.188 41 1 71.12 220 ALA B O 1
ATOM 3521 N N . GLU B 1 221 ? -5.043 73.25 41.656 1 79.06 221 GLU B N 1
ATOM 3522 C CA . GLU B 1 221 ? -5.266 73.562 43.062 1 79.06 221 GLU B CA 1
ATOM 3523 C C . GLU B 1 221 ? -4.449 74.812 43.5 1 79.06 221 GLU B C 1
ATOM 3525 O O . GLU B 1 221 ? -4.938 75.625 44.25 1 79.06 221 GLU B O 1
ATOM 3530 N N . LYS B 1 222 ? -3.277 74.875 43.062 1 79.5 222 LYS B N 1
ATOM 3531 C CA . LYS B 1 222 ? -2.416 76 43.375 1 79.5 222 LYS B CA 1
ATOM 3532 C C . LYS B 1 222 ? -2.982 77.312 42.812 1 79.5 222 LYS B C 1
ATOM 3534 O O . LYS B 1 222 ? -2.984 78.312 43.469 1 79.5 222 LYS B O 1
ATOM 3539 N N . ILE B 1 223 ? -3.473 77.188 41.688 1 73.06 223 ILE B N 1
ATOM 3540 C CA . ILE B 1 223 ? -4.051 78.312 41 1 73.06 223 ILE B CA 1
ATOM 3541 C C . ILE B 1 223 ? -5.312 78.75 41.75 1 73.06 223 ILE B C 1
ATOM 3543 O O . ILE B 1 223 ? -5.523 79.938 41.969 1 73.06 223 ILE B O 1
ATOM 3547 N N . LEU B 1 224 ? -6.078 77.875 42.125 1 73.88 224 LEU B N 1
ATOM 3548 C CA . LEU B 1 224 ? -7.289 78.188 42.875 1 73.88 224 LEU B CA 1
ATOM 3549 C C . LEU B 1 224 ? -6.945 78.875 44.219 1 73.88 224 LEU B C 1
ATOM 3551 O O . LEU B 1 224 ? -7.621 79.812 44.625 1 73.88 224 LEU B O 1
ATOM 3555 N N . ASN B 1 225 ? -5.871 78.438 44.781 1 81.69 225 ASN B N 1
ATOM 3556 C CA . ASN B 1 225 ? -5.414 79 46.031 1 81.69 225 ASN B CA 1
ATOM 3557 C C . ASN B 1 225 ? -4.898 80.438 45.812 1 81.69 225 ASN B C 1
ATOM 3559 O O . ASN B 1 225 ? -5.152 81.312 46.625 1 81.69 225 ASN B O 1
ATOM 3563 N N . MET B 1 226 ? -4.242 80.625 44.781 1 73.62 226 MET B N 1
ATOM 3564 C CA . MET B 1 226 ? -3.729 81.938 44.438 1 73.62 226 MET B CA 1
ATOM 3565 C C . MET B 1 226 ? -4.871 82.938 44.156 1 73.62 226 MET B C 1
ATOM 3567 O O . MET B 1 226 ? -4.836 84.062 44.594 1 73.62 226 MET B O 1
ATOM 3571 N N . VAL B 1 227 ? -5.789 82.438 43.5 1 72.19 227 VAL B N 1
ATOM 3572 C CA . VAL B 1 227 ? -6.949 83.25 43.188 1 72.19 227 VAL B CA 1
ATOM 3573 C C . VAL B 1 227 ? -7.719 83.562 44.469 1 72.19 227 VAL B C 1
ATOM 3575 O O . VAL B 1 227 ? -8.203 84.688 44.625 1 72.19 227 VAL B O 1
ATOM 3578 N N . SER B 1 228 ? -7.766 82.625 45.25 1 79.06 228 SER B N 1
ATOM 3579 C CA . SER B 1 228 ? -8.422 82.875 46.531 1 79.06 228 SER B CA 1
ATOM 3580 C C . SER B 1 228 ? -7.676 83.875 47.375 1 79.06 228 SER B C 1
ATOM 3582 O O . SER B 1 228 ? -8.297 84.75 47.969 1 79.06 228 SER B O 1
ATOM 3584 N N . GLU B 1 229 ? -6.395 83.875 47.344 1 75.88 229 GLU B N 1
ATOM 3585 C CA . GLU B 1 229 ? -5.566 84.812 48.062 1 75.88 229 GLU B CA 1
ATOM 3586 C C . GLU B 1 229 ? -5.695 86.25 47.469 1 75.88 229 GLU B C 1
ATOM 3588 O O . GLU B 1 229 ? -5.777 87.25 48.188 1 75.88 229 GLU B O 1
ATOM 3593 N N . LEU B 1 230 ? -5.742 86.312 46.219 1 71 230 LEU B N 1
ATOM 3594 C CA . LEU B 1 230 ? -5.895 87.562 45.531 1 71 230 LEU B CA 1
ATOM 3595 C C . LEU B 1 230 ? -7.266 88.188 45.812 1 71 230 LEU B C 1
ATOM 3597 O O . LEU B 1 230 ? -7.391 89.438 45.969 1 71 230 LEU B O 1
ATOM 3601 N N . ASN B 1 231 ? -8.141 87.312 45.906 1 74.12 231 ASN B N 1
ATOM 3602 C CA . ASN B 1 231 ? -9.484 87.75 46.219 1 74.12 231 ASN B CA 1
ATOM 3603 C C . ASN B 1 231 ? -9.555 88.375 47.625 1 74.12 231 ASN B C 1
ATOM 3605 O O . ASN B 1 231 ? -10.211 89.375 47.844 1 74.12 231 ASN B O 1
ATOM 3609 N N . ILE B 1 232 ? -8.805 87.812 48.531 1 76.12 232 ILE B N 1
ATOM 3610 C CA . ILE B 1 232 ? -8.742 88.312 49.906 1 76.12 232 ILE B CA 1
ATOM 3611 C C . ILE B 1 232 ? -8.008 89.625 49.938 1 76.12 232 ILE B C 1
ATOM 3613 O O . ILE B 1 232 ? -8.438 90.562 50.625 1 76.12 232 ILE B O 1
ATOM 3617 N N . LEU B 1 233 ? -7.066 89.812 49.156 1 68.06 233 LEU B N 1
ATOM 3618 C CA . LEU B 1 233 ? -6.281 91 49.125 1 68.06 233 LEU B CA 1
ATOM 3619 C C . LEU B 1 233 ? -7.09 92.188 48.5 1 68.06 233 LEU B C 1
ATOM 3621 O O . LEU B 1 233 ? -7.031 93.312 49 1 68.06 233 LEU B O 1
ATOM 3625 N N . VAL B 1 234 ? -7.816 91.875 47.625 1 64.19 234 VAL B N 1
ATOM 3626 C CA . VAL B 1 234 ? -8.602 92.938 46.938 1 64.19 234 VAL B CA 1
ATOM 3627 C C . VAL B 1 234 ? -9.82 93.312 47.781 1 64.19 234 VAL B C 1
ATOM 3629 O O . VAL B 1 234 ? -10.172 94.438 47.906 1 64.19 234 VAL B O 1
ATOM 3632 N N . LYS B 1 235 ? -10.391 92.438 48.531 1 70.06 235 LYS B N 1
ATOM 3633 C CA . LYS B 1 235 ? -11.516 92.75 49.406 1 70.06 235 LYS B CA 1
ATOM 3634 C C . LYS B 1 235 ? -11.031 93.438 50.688 1 70.06 235 LYS B C 1
ATOM 3636 O O . LYS B 1 235 ? -11.711 94.312 51.25 1 70.06 235 LYS B O 1
ATOM 3641 N N . GLY B 1 236 ? -9.977 92.938 51.188 1 59.97 236 GLY B N 1
ATOM 3642 C CA . GLY B 1 236 ? -9.438 93.625 52.344 1 59.97 236 GLY B CA 1
ATOM 3643 C C . GLY B 1 236 ? -8.953 95.062 52.062 1 59.97 236 GLY B C 1
ATOM 3644 O O . GLY B 1 236 ? -8.961 95.875 52.938 1 59.97 236 GLY B O 1
ATOM 3645 N N . LYS B 1 237 ? -8.547 95.562 50.938 1 56.84 237 LYS B N 1
ATOM 3646 C CA . LYS B 1 237 ? -8.266 96.938 50.562 1 56.84 237 LYS B CA 1
ATOM 3647 C C . LYS B 1 237 ? -9.562 97.688 50.375 1 56.84 237 LYS B C 1
ATOM 3649 O O . LYS B 1 237 ? -9.617 98.938 50.656 1 56.84 237 LYS B O 1
ATOM 3654 N N . ASP B 1 238 ? -10.633 97.125 50.031 1 51.5 238 ASP B N 1
ATOM 3655 C CA . ASP B 1 238 ? -11.914 97.812 49.938 1 51.5 238 ASP B CA 1
ATOM 3656 C C . ASP B 1 238 ? -12.547 98 51.312 1 51.5 238 ASP B C 1
ATOM 3658 O O . ASP B 1 238 ? -13.234 99 51.562 1 51.5 238 ASP B O 1
ATOM 3662 N N . SER B 1 239 ? -12.406 97.25 52.281 1 50.47 239 SER B N 1
ATOM 3663 C CA . SER B 1 239 ? -12.93 97.562 53.625 1 50.47 239 SER B CA 1
ATOM 3664 C C . SER B 1 239 ? -12.109 98.625 54.312 1 50.47 239 SER B C 1
ATOM 3666 O O . SER B 1 239 ? -12.586 99.25 55.25 1 50.47 239 SER B O 1
ATOM 3668 N N . GLY B 1 240 ? -10.961 98.938 53.969 1 44.06 240 GLY B N 1
ATOM 3669 C CA . GLY B 1 240 ? -10.289 100.125 54.469 1 44.06 240 GLY B CA 1
ATOM 3670 C C . GLY B 1 240 ? -10.68 101.375 53.719 1 44.06 240 GLY B C 1
ATOM 3671 O O . GLY B 1 240 ? -10.344 102.5 54.156 1 44.06 240 GLY B O 1
ATOM 3672 N N . MET B 1 241 ? -11.164 101.438 52.5 1 43.31 241 MET B N 1
ATOM 3673 C CA . MET B 1 241 ? -11.609 102.688 51.812 1 43.31 241 MET B CA 1
ATOM 3674 C C . MET B 1 241 ? -13.086 102.938 52.094 1 43.31 241 MET B C 1
ATOM 3676 O O . MET B 1 241 ? -13.562 104.062 51.875 1 43.31 241 MET B O 1
ATOM 3680 N N . GLU B 1 242 ? -13.961 102.062 52.406 1 41.19 242 GLU B N 1
ATOM 3681 C CA . GLU B 1 242 ? -15.336 102.438 52.75 1 41.19 242 GLU B CA 1
ATOM 3682 C C . GLU B 1 242 ? -15.414 103.062 54.125 1 41.19 242 GLU B C 1
ATOM 3684 O O . GLU B 1 242 ? -16.359 103.812 54.406 1 41.19 242 GLU B O 1
ATOM 3689 N N . ASN B 1 243 ? -14.578 102.938 55.031 1 40.59 243 ASN B N 1
ATOM 3690 C CA . ASN B 1 243 ? -14.758 103.75 56.219 1 40.59 243 ASN B CA 1
ATOM 3691 C C . ASN B 1 243 ? -14.43 105.188 55.969 1 40.59 243 ASN B C 1
ATOM 3693 O O . ASN B 1 243 ? -14.656 106.062 56.844 1 40.59 243 ASN B O 1
ATOM 3697 N N . ARG B 1 244 ? -13.766 105.688 55 1 43.72 244 ARG B N 1
ATOM 3698 C CA . ARG B 1 244 ? -13.602 107.125 54.812 1 43.72 244 ARG B CA 1
ATOM 3699 C C . ARG B 1 244 ? -14.805 107.75 54.094 1 43.72 244 ARG B C 1
ATOM 3701 O O . ARG B 1 244 ? -14.93 108.938 53.969 1 43.72 244 ARG B O 1
ATOM 3708 N N . LYS B 1 245 ? -15.578 107.062 53.344 1 43.12 245 LYS B N 1
ATOM 3709 C CA . LYS B 1 245 ? -16.672 107.75 52.656 1 43.12 245 LYS B CA 1
ATOM 3710 C C . LYS B 1 245 ? -17.859 108 53.594 1 43.12 245 LYS B C 1
ATOM 3712 O O . LYS B 1 245 ? -18.719 108.812 53.312 1 43.12 245 LYS B O 1
ATOM 3717 N N . ASN B 1 246 ? -18.047 107.062 54.531 1 37.16 246 ASN B N 1
ATOM 3718 C CA . ASN B 1 246 ? -19.266 107.312 55.281 1 37.16 246 ASN B CA 1
ATOM 3719 C C . ASN B 1 246 ? -19.172 108.562 56.156 1 37.16 246 ASN B C 1
ATOM 3721 O O . ASN B 1 246 ? -20.109 108.938 56.844 1 37.16 246 ASN B O 1
ATOM 3725 N N . ASN B 1 247 ? -18 109.062 56.531 1 36 247 ASN B N 1
ATOM 3726 C CA . ASN B 1 247 ? -18.094 110.25 57.344 1 36 247 ASN B CA 1
ATOM 3727 C C . ASN B 1 247 ? -18.5 111.438 56.531 1 36 247 ASN B C 1
ATOM 3729 O O . ASN B 1 247 ? -18.453 112.562 57.031 1 36 247 ASN B O 1
ATOM 3733 N N . VAL B 1 248 ? -18.359 111.562 55.25 1 36.03 248 VAL B N 1
ATOM 3734 C CA . VAL B 1 248 ? -18.812 112.812 54.594 1 36.03 248 VAL B CA 1
ATOM 3735 C C . VAL B 1 248 ? -20.344 112.812 54.5 1 36.03 248 VAL B C 1
ATOM 3737 O O . VAL B 1 248 ? -20.906 112.188 53.594 1 36.03 248 VAL B O 1
ATOM 3740 N N . ARG B 1 249 ? -21.078 112.375 55.531 1 36.31 249 ARG B N 1
ATOM 3741 C CA . ARG B 1 249 ? -22.516 112.562 55.625 1 36.31 249 ARG B CA 1
ATOM 3742 C C . ARG B 1 249 ? -22.859 114.062 55.406 1 36.31 249 ARG B C 1
ATOM 3744 O O . ARG B 1 249 ? -22.234 114.938 56 1 36.31 249 ARG B O 1
ATOM 3751 N N . ILE B 1 250 ? -23.703 114.438 54.344 1 29.66 250 ILE B N 1
ATOM 3752 C CA . ILE B 1 250 ? -24.422 115.625 53.906 1 29.66 250 ILE B CA 1
ATOM 3753 C C . ILE B 1 250 ? -25.219 116.25 55.062 1 29.66 250 ILE B C 1
ATOM 3755 O O . ILE B 1 250 ? -25.984 115.5 55.719 1 29.66 250 ILE B O 1
ATOM 3759 N N . ASP B 1 251 ? -24.797 117.25 55.781 1 29.83 251 ASP B N 1
ATOM 3760 C CA . ASP B 1 251 ? -25.609 118.188 56.5 1 29.83 251 ASP B CA 1
ATOM 3761 C C . ASP B 1 251 ? -26.875 118.562 55.719 1 29.83 251 ASP B C 1
ATOM 3763 O O . ASP B 1 251 ? -26.797 119.125 54.656 1 29.83 251 ASP B O 1
ATOM 3767 N N . ILE B 1 252 ? -27.953 117.875 55.688 1 27.38 252 ILE B N 1
ATOM 3768 C CA . ILE B 1 252 ? -29.344 118.188 55.375 1 27.38 252 ILE B CA 1
ATOM 3769 C C . ILE B 1 252 ? -29.828 119.375 56.219 1 27.38 252 ILE B C 1
ATOM 3771 O O . ILE B 1 252 ? -29.984 119.25 57.438 1 27.38 252 ILE B O 1
ATOM 3775 N N . GLY B 1 253 ? -29.188 120.438 56.156 1 26.33 253 GLY B N 1
ATOM 3776 C CA . GLY B 1 253 ? -30 121.562 56.625 1 26.33 253 GLY B CA 1
ATOM 3777 C C . GLY B 1 253 ? -31.438 121.5 56.156 1 26.33 253 GLY B C 1
ATOM 3778 O O . GLY B 1 253 ? -31.734 120.938 55.094 1 26.33 253 GLY B O 1
ATOM 3779 N N . ALA B 1 254 ? -32.406 121.75 57.125 1 30.03 254 ALA B N 1
ATOM 3780 C CA . ALA B 1 254 ? -33.812 122.062 57.375 1 30.03 254 ALA B CA 1
ATOM 3781 C C . ALA B 1 254 ? -34.344 123 56.312 1 30.03 254 ALA B C 1
ATOM 3783 O O . ALA B 1 254 ? -35.344 122.75 55.656 1 30.03 254 ALA B O 1
ATOM 3784 N N . GLU B 1 255 ? -35.125 124.375 56.281 1 24.34 255 GLU B N 1
ATOM 3785 C CA . GLU B 1 255 ? -36.25 124.75 55.438 1 24.34 255 GLU B CA 1
ATOM 3786 C C . GLU B 1 255 ? -35.875 124.812 53.969 1 24.34 255 GLU B C 1
ATOM 3788 O O . GLU B 1 255 ? -34.719 125.125 53.625 1 24.34 255 GLU B O 1
#

Organism: NCBI:txid1294263

Solvent-accessible surface area (backbone atoms only — not comparable to full-atom values): 24292 Å² total; per-residue (Å²): 142,46,40,59,55,43,39,52,50,28,54,54,47,53,52,52,49,50,52,45,52,51,43,48,54,52,36,50,52,38,36,52,50,37,40,53,39,31,52,52,34,32,52,38,24,50,52,31,29,50,33,26,51,52,29,37,54,46,34,52,53,42,34,49,39,25,50,50,42,32,54,50,33,54,53,42,49,55,46,38,51,50,41,32,52,44,18,51,52,41,27,52,52,16,50,54,42,28,53,54,15,56,74,49,45,83,83,13,51,72,48,30,54,50,19,51,50,45,27,54,48,18,52,52,38,31,51,47,30,52,55,44,48,54,52,37,52,50,42,36,52,43,22,55,49,37,38,53,42,34,52,53,34,39,51,29,28,50,50,33,29,54,34,23,52,51,36,32,53,38,31,52,50,38,40,55,37,32,51,53,37,48,54,40,48,53,55,43,54,51,49,51,55,54,47,51,53,49,38,51,50,46,31,51,50,18,52,52,50,40,51,52,50,51,50,49,50,51,49,50,50,51,49,51,49,50,52,52,50,50,50,50,55,57,50,57,58,47,62,66,53,53,68,65,55,67,71,67,68,78,82,74,70,88,122,142,46,40,59,55,44,40,53,50,28,52,53,47,52,53,51,49,52,52,47,51,52,42,48,52,53,37,50,53,39,35,52,49,38,42,52,39,30,52,50,35,32,54,36,22,52,52,32,28,52,34,25,51,53,30,38,55,46,35,52,52,41,34,50,40,24,50,50,42,30,53,49,32,54,52,41,50,55,45,38,51,51,42,30,52,43,19,50,52,41,26,52,53,18,51,53,40,29,54,54,15,56,72,50,46,83,84,12,50,70,48,29,54,51,19,49,51,44,26,53,47,17,53,52,37,30,51,44,30,51,56,42,47,54,52,38,52,52,42,35,52,43,22,54,50,38,38,53,42,34,51,53,34,40,50,29,29,51,50,32,29,53,34,23,51,51,34,33,53,38,30,51,51,36,40,55,37,32,52,52,36,48,53,41,49,52,54,43,54,52,50,50,53,53,48,52,51,50,38,52,50,47,32,51,49,20,53,50,51,40,51,52,51,48,51,50,51,52,49,50,49,50,49,52,50,50,52,51,51,52,51,49,54,56,51,58,56,48,62,65,55,55,66,66,55,66,70,71,67,82,81,75,78,76,141

Sequence (510 aa):
MTSQQLAEGSAEQAAAIEQTSATMQETSVTIKQNAENTKNASALSDKTARASDEGYKHMIDMNKSMNEIKKSSDEMAKIIKVIDDIAFQTNILALNAAVEAARAGSAGAGFAVVAEEVRNLAQRSAKAAKDTAEIIEKNIALSTNGVEISNLVSNSLKEINENAEKVSNLVAEISVASEQQANGSEQFAQSIIQMEQVIQQNAAAAQENSASAQELETQAEKILNMVSELNILVKGKDSGMENRKNNVRIDIGAEMTSQQLAEGSAEQAAAIEQTSATMQETSVTIKQNAENTKNASALSDKTARASDEGYKHMIDMNKSMNEIKKSSDEMAKIIKVIDDIAFQTNILALNAAVEAARAGSAGAGFAVVAEEVRNLAQRSAKAAKDTAEIIEKNIALSTNGVEISNLVSNSLKEINENAEKVSNLVAEISVASEQQANGSEQFAQSIIQMEQVIQQNAAAAQENSASAQELETQAEKILNMVSELNILVKGKDSGMENRKNNVRIDIGAE